Protein AF-0000000078283691 (afdb_homodimer)

Nearest PDB structures (foldseek):
  7l6l-assembly1_E  TM=9.593E-01  e=2.559E-16  Escherichia coli K-12
  5x1v-assembly1_C  TM=4.556E-01  e=1.681E-01  Homo sapiens
  5wsa-assembly1_A  TM=3.331E-01  e=5.913E-02  Mycobacterium tuberculosis H37Rv
  8edt-assembly1_A  TM=3.711E-01  e=2.432E-01  Escherichia coli
  4yng-assembly2_E  TM=3.321E-01  e=2.586E-01  Escherichia coli

Foldseek 3Di:
DLVVLLVVVLVVLLLLQKDFLVRSCVVSVHDSVSSVVSQVVQVVVQQWDDDVRIIGGSVPLQCLPQAAQVVQLVPPVVFLLVLLLVVLVVDAAAAEEEFELHSSNQNVLVNCLPHQYEYEYQAPSNVVVNVVRPSYHYDHFDADQDRRSNGGFDPCRLVVLQVDQHAEYEDEASAAEQVQGGADADPRSLSNLLSCLVRYDAYEYRYEPVRYSGHYDHRSDHNLSHQEYEYQDDDDPVVVVVCVVSNRHYHHD/DLVVLLVVVLVVLLLLQKDFLVRSCVVSVHDSVSSVVSQVVQVVVQQWDDDVRIIGGSVRLQCLPQAAQVVQLVPPVVFLLVLLLVVLVVDAAAAEEEFELHSSNQNVLVNCLVHQYEYEYQAPSNVVVNVVRPSYHYDHFDADQDRRSNGGFDPCRLVVLQVDQHAEYEDEASAAEQVQGGADADPRSLSNLLSCLVRYDAYEYRYEPVRYSGHYDHRSDHNLSHQEYEYQDDDDPVVVVVCVVSNRHYHHD

Organism: NCBI:txid1796616

Secondary structure (DSSP, 8-state):
-HHHHHHHHHHHHHHHSEEEHHHHHHHHT--HHHHHHHHHHHHHHTSEEEETTEEEESS-TT------HHHHHHTTH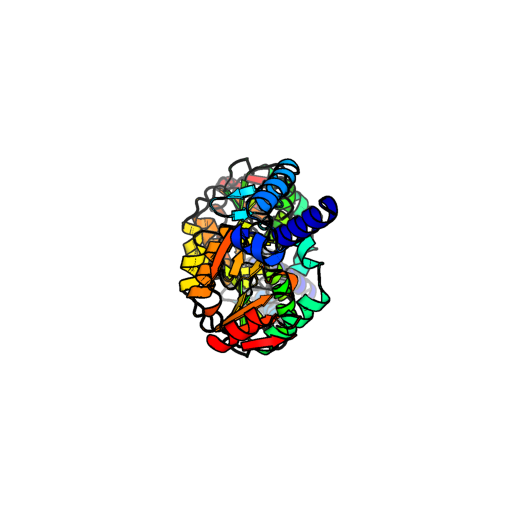HHHHHHHHHHHTT--TT-EEEE-SSTTTTTHHHHTTTS-EEEEE-BHHHHHHHTT-TTEEEEE--EEEETTTTEEE-THHHHHHTT--EEEEEE--SEEETTTEEEES-HHHHHHHHHHHHTEEEEEEE--GGGBT---SEEEE-GGG-SEEEESSPPPHHHHHHHHHHT-EEEE-/-HHHHHHHHHHHHHHHSEEEHHHHHHHHT--HHHHHHHHHHHHHHTSEEEETTEEEESS-TT------HHHHHTTTHHHHHHHHHHHHTT--TT-EEEE-SSHHHHTHHHHTTTS-EEEEE-BHHHHHHHTT-TTEEEEE--EEEETTTTEEE-THHHHHHTT--EEEEEE--SEEETTTEEEES-HHHHHHHHHHHHTEEEEEEE--GGGBT---SEEEE-GGG-SEEEESSPPPHHHHHHHHHHT-EEEE-

Structure (mmCIF, N/CA/C/O backbone):
data_AF-0000000078283691-model_v1
#
loop_
_entity.id
_entity.type
_entity.pdbx_description
1 polymer 'DNA-binding protein'
#
loop_
_atom_site.group_PDB
_atom_site.id
_atom_site.type_symbol
_atom_site.label_atom_id
_atom_site.label_alt_id
_atom_site.label_comp_id
_atom_site.label_asym_id
_atom_site.label_entity_id
_atom_site.label_seq_id
_atom_site.pdbx_PDB_ins_code
_atom_site.Cartn_x
_atom_site.Cartn_y
_atom_site.Cartn_z
_atom_site.occupancy
_atom_site.B_iso_or_equiv
_atom_site.auth_seq_id
_atom_site.auth_comp_id
_atom_site.auth_asym_id
_atom_site.auth_atom_id
_atom_site.pdbx_PDB_model_num
ATOM 1 N N . MET A 1 1 ? -18.5 -56.094 -2.418 1 62.31 1 MET A N 1
ATOM 2 C CA . MET A 1 1 ? -17.766 -55.844 -3.66 1 62.31 1 MET A CA 1
ATOM 3 C C . MET A 1 1 ? -18.203 -54.531 -4.297 1 62.31 1 MET A C 1
ATOM 5 O O . MET A 1 1 ? -17.359 -53.719 -4.68 1 62.31 1 MET A O 1
ATOM 9 N N . ARG A 1 2 ? -19.406 -54.375 -4.484 1 71 2 ARG A N 1
ATOM 10 C CA . ARG A 1 2 ? -19.953 -53.188 -5.117 1 71 2 ARG A CA 1
ATOM 11 C C . ARG A 1 2 ? -19.641 -51.938 -4.305 1 71 2 ARG A C 1
ATOM 13 O O . ARG A 1 2 ? -19.188 -50.938 -4.859 1 71 2 ARG A O 1
ATOM 20 N N . THR A 1 3 ? -19.734 -52 -2.998 1 71.25 3 THR A N 1
ATOM 21 C CA . THR A 1 3 ? -19.516 -50.844 -2.131 1 71.25 3 THR A CA 1
ATOM 22 C C . THR A 1 3 ? -18.062 -50.406 -2.154 1 71.25 3 THR A C 1
ATOM 24 O O . THR A 1 3 ? -17.766 -49.219 -2.205 1 71.25 3 THR A O 1
ATOM 27 N N . LYS A 1 4 ? -17.172 -51.344 -2.205 1 80.94 4 LYS A N 1
ATOM 28 C CA . LYS A 1 4 ? -15.75 -51 -2.262 1 80.94 4 LYS A CA 1
ATOM 29 C C . LYS A 1 4 ? -15.398 -50.344 -3.592 1 80.94 4 LYS A C 1
ATOM 31 O O . LYS A 1 4 ? -14.609 -49.375 -3.633 1 80.94 4 LYS A O 1
ATOM 36 N N . ARG A 1 5 ? -15.977 -50.875 -4.652 1 83.38 5 ARG A N 1
ATOM 37 C CA . ARG A 1 5 ? -15.727 -50.312 -5.973 1 83.38 5 ARG A CA 1
ATOM 38 C C . ARG A 1 5 ? -16.234 -48.875 -6.059 1 83.38 5 ARG A C 1
ATOM 40 O O . ARG A 1 5 ? -15.531 -48 -6.562 1 83.38 5 ARG A O 1
ATOM 47 N N . ILE A 1 6 ? -17.438 -48.562 -5.539 1 85.88 6 ILE A N 1
ATOM 48 C CA . ILE A 1 6 ? -18.016 -47.219 -5.582 1 85.88 6 ILE A CA 1
ATOM 49 C C . ILE A 1 6 ? -17.109 -46.25 -4.82 1 85.88 6 ILE A C 1
ATOM 51 O O . ILE A 1 6 ? -16.875 -45.125 -5.273 1 85.88 6 ILE A O 1
ATOM 55 N N . ASP A 1 7 ? -16.594 -46.719 -3.777 1 84.62 7 ASP A N 1
ATOM 56 C CA . ASP A 1 7 ? -15.672 -45.875 -3.014 1 84.62 7 ASP A CA 1
ATOM 57 C C . ASP A 1 7 ? -14.414 -45.562 -3.824 1 84.62 7 ASP A C 1
ATOM 59 O O . ASP A 1 7 ? -13.914 -44.438 -3.787 1 84.62 7 ASP A O 1
ATOM 63 N N . LEU A 1 8 ? -13.945 -46.562 -4.527 1 85.75 8 LEU A N 1
ATOM 64 C CA . LEU A 1 8 ? -12.766 -46.344 -5.359 1 85.75 8 LEU A CA 1
ATOM 65 C C . LEU A 1 8 ? -13.07 -45.438 -6.535 1 85.75 8 LEU A C 1
ATOM 67 O O . LEU A 1 8 ? -12.242 -44.594 -6.898 1 85.75 8 LEU A O 1
ATOM 71 N N . ILE A 1 9 ? -14.273 -45.594 -7.094 1 87.44 9 ILE A N 1
ATOM 72 C CA . ILE A 1 9 ? -14.711 -44.719 -8.18 1 87.44 9 ILE A CA 1
ATOM 73 C C . ILE A 1 9 ? -14.859 -43.312 -7.652 1 87.44 9 ILE A C 1
ATOM 75 O O . ILE A 1 9 ? -14.406 -42.344 -8.297 1 87.44 9 ILE A O 1
ATOM 79 N N . GLU A 1 10 ? -15.445 -43.188 -6.52 1 83.81 10 GLU A N 1
ATOM 80 C CA . GLU A 1 10 ? -15.578 -41.875 -5.883 1 83.81 10 GLU A CA 1
ATOM 81 C C . GLU A 1 10 ? -14.211 -41.219 -5.668 1 83.81 10 GLU A C 1
ATOM 83 O O . GLU A 1 10 ? -14.023 -40.062 -5.984 1 83.81 10 GLU A O 1
ATOM 88 N N . ALA A 1 11 ? -13.305 -41.969 -5.164 1 80.38 11 ALA A N 1
ATOM 89 C CA . ALA A 1 11 ? -11.953 -41.469 -4.93 1 80.38 11 ALA A CA 1
ATOM 90 C C . ALA A 1 11 ? -11.281 -41.062 -6.238 1 80.38 11 ALA A C 1
ATOM 92 O O . ALA A 1 11 ? -10.594 -40.062 -6.309 1 80.38 11 ALA A O 1
ATOM 93 N N . PHE A 1 12 ? -11.547 -41.844 -7.184 1 80.88 12 PHE A N 1
ATOM 94 C CA . PHE A 1 12 ? -10.961 -41.594 -8.492 1 80.88 12 PHE A CA 1
ATOM 95 C C . PHE A 1 12 ? -11.57 -40.344 -9.117 1 80.88 12 PHE A C 1
ATOM 97 O O . PHE A 1 12 ? -10.859 -39.5 -9.648 1 80.88 12 PHE A O 1
ATOM 104 N N . ILE A 1 13 ? -12.898 -40.219 -9.055 1 78.81 13 ILE A N 1
ATOM 105 C CA . ILE A 1 13 ? -13.594 -39.031 -9.555 1 78.81 13 ILE A CA 1
ATOM 106 C C . ILE A 1 13 ? -13.148 -37.812 -8.773 1 78.81 13 ILE A C 1
ATOM 108 O O . ILE A 1 13 ? -12.953 -36.719 -9.352 1 78.81 13 ILE A O 1
ATOM 112 N N . GLU A 1 14 ? -12.969 -38 -7.469 1 75.06 14 GLU A N 1
ATOM 113 C CA . GLU A 1 14 ? -12.484 -36.906 -6.637 1 75.06 14 GLU A CA 1
ATOM 114 C C . GLU A 1 14 ? -11.055 -36.531 -7.008 1 75.06 14 GLU A C 1
ATOM 116 O O . GLU A 1 14 ? -10.719 -35.344 -7.035 1 75.06 14 GLU A O 1
ATOM 121 N N . GLN A 1 15 ? -10.312 -37.469 -7.363 1 71.62 15 GLN A N 1
ATOM 122 C CA . GLN A 1 15 ? -8.922 -37.281 -7.742 1 71.62 15 GLN A CA 1
ATOM 123 C C . GLN A 1 15 ? -8.82 -36.625 -9.125 1 71.62 15 GLN A C 1
ATOM 125 O O . GLN A 1 15 ? -8.039 -35.688 -9.32 1 71.62 15 GLN A O 1
ATOM 130 N N . GLU A 1 16 ? -9.68 -37.094 -10.062 1 72.06 16 GLU A N 1
ATOM 131 C CA . GLU A 1 16 ? -9.578 -36.688 -11.453 1 72.06 16 GLU A CA 1
ATOM 132 C C . GLU A 1 16 ? -10.469 -35.469 -11.742 1 72.06 16 GLU A C 1
ATOM 134 O O . GLU A 1 16 ? -10.359 -34.844 -12.797 1 72.06 16 GLU A O 1
ATOM 139 N N . LYS A 1 17 ? -11.266 -35.125 -10.836 1 71.69 17 LYS A N 1
ATOM 140 C CA . LYS A 1 17 ? -12.242 -34.031 -10.852 1 71.69 17 LYS A CA 1
ATOM 141 C C . LYS A 1 17 ? -13.242 -34.219 -11.992 1 71.69 17 LYS A C 1
ATOM 143 O O . LYS A 1 17 ? -14.438 -33.969 -11.82 1 71.69 17 LYS A O 1
ATOM 148 N N . SER A 1 18 ? -12.805 -34.562 -13.141 1 74.88 18 SER A N 1
ATOM 149 C CA . SER A 1 18 ? -13.648 -34.875 -14.281 1 74.88 18 SER A CA 1
ATOM 150 C C . SER A 1 18 ? -13.148 -36.125 -15.008 1 74.88 18 SER A C 1
ATOM 152 O O . SER A 1 18 ? -11.961 -36.219 -15.32 1 74.88 18 SER A O 1
ATOM 154 N N . VAL A 1 19 ? -14.094 -37.094 -15.164 1 82.38 19 VAL A N 1
ATOM 155 C CA . VAL A 1 19 ? -13.703 -38.375 -15.797 1 82.38 19 VAL A CA 1
ATOM 156 C C . VAL A 1 19 ? -14.805 -38.812 -16.75 1 82.38 19 VAL A C 1
ATOM 158 O O . VAL A 1 19 ? -15.992 -38.719 -16.453 1 82.38 19 VAL A O 1
ATOM 161 N N . SER A 1 20 ? -14.414 -39.188 -17.906 1 82.25 20 SER A N 1
ATOM 162 C CA . SER A 1 20 ? -15.391 -39.719 -18.859 1 82.25 20 SER A CA 1
ATOM 163 C C . SER A 1 20 ? -15.898 -41.094 -18.406 1 82.25 20 SER A C 1
ATOM 165 O O . SER A 1 20 ? -15.211 -41.812 -17.656 1 82.25 20 SER A O 1
ATOM 167 N N . LEU A 1 21 ? -17.062 -41.438 -18.906 1 88.5 21 LEU A N 1
ATOM 168 C CA . LEU A 1 21 ? -17.625 -42.75 -18.594 1 88.5 21 LEU A CA 1
ATOM 169 C C . LEU A 1 21 ? -16.734 -43.875 -19.141 1 88.5 21 LEU A C 1
ATOM 171 O O . LEU A 1 21 ? -16.531 -44.906 -18.484 1 88.5 21 LEU A O 1
ATOM 175 N N . ASP A 1 22 ? -16.156 -43.5 -20.297 1 85.38 22 ASP A N 1
ATOM 176 C CA . ASP A 1 22 ? -15.312 -44.5 -20.938 1 85.38 22 ASP A CA 1
ATOM 177 C C . ASP A 1 22 ? -14.055 -44.781 -20.109 1 85.38 22 ASP A C 1
ATOM 179 O O . ASP A 1 22 ? -13.648 -45.938 -19.953 1 85.38 22 ASP A O 1
ATOM 183 N N . THR A 1 23 ? -13.508 -43.812 -19.547 1 86.94 23 T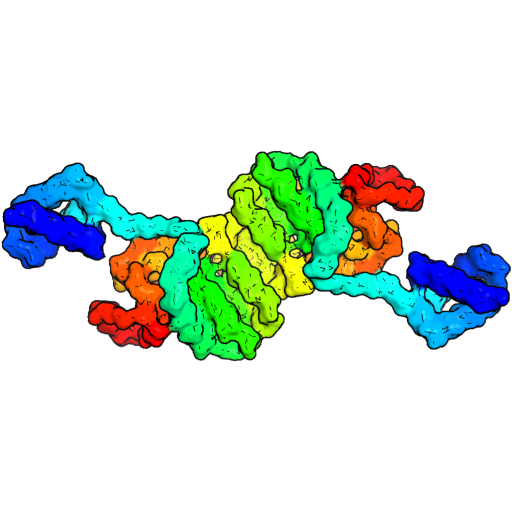HR A N 1
ATOM 184 C CA . THR A 1 23 ? -12.32 -43.938 -18.703 1 86.94 23 THR A CA 1
ATOM 185 C C . THR A 1 23 ? -12.633 -44.75 -17.453 1 86.94 23 THR A C 1
ATOM 187 O O . THR A 1 23 ? -11.828 -45.594 -17.047 1 86.94 23 THR A O 1
ATOM 190 N N . LEU A 1 24 ? -13.68 -44.5 -16.891 1 90.81 24 LEU A N 1
ATOM 191 C CA . LEU A 1 24 ? -14.078 -45.219 -15.695 1 90.81 24 LEU A CA 1
ATOM 192 C C . LEU A 1 24 ? -14.281 -46.719 -16.016 1 90.81 24 LEU A C 1
ATOM 194 O O . LEU A 1 24 ? -13.875 -47.562 -15.242 1 90.81 24 LEU A O 1
ATOM 198 N N . CYS A 1 25 ? -14.836 -47 -17.156 1 91.12 25 CYS A N 1
ATOM 199 C CA . CYS A 1 25 ? -15.055 -48.375 -17.594 1 91.12 25 CYS A CA 1
ATOM 200 C C . CYS A 1 25 ? -13.727 -49.094 -17.75 1 91.12 25 CYS A C 1
ATOM 202 O O . CYS A 1 25 ? -13.594 -50.25 -17.312 1 91.12 25 CYS A O 1
ATOM 204 N N . GLU A 1 26 ? -12.828 -48.375 -18.375 1 87 26 GLU A N 1
ATOM 205 C CA . GLU A 1 26 ? -11.523 -48.969 -18.625 1 87 26 GLU A CA 1
ATOM 206 C C . GLU A 1 26 ? -10.75 -49.188 -17.328 1 87 26 GLU A C 1
ATOM 208 O O . GLU A 1 26 ? -10.164 -50.25 -17.125 1 87 26 GLU A O 1
ATOM 213 N N . LYS A 1 27 ? -10.805 -48.281 -16.469 1 87.19 27 LYS A N 1
ATOM 214 C CA . LYS A 1 27 ? -10.016 -48.281 -15.242 1 87.19 27 LYS A CA 1
ATOM 215 C C . LYS A 1 27 ? -10.523 -49.344 -14.273 1 87.19 27 LYS A C 1
ATOM 217 O O . LYS A 1 27 ? -9.734 -50 -13.594 1 87.19 27 LYS A O 1
ATOM 222 N N . PHE A 1 28 ? -11.758 -49.469 -14.219 1 89.5 28 PHE A N 1
ATOM 223 C CA . PHE A 1 28 ? -12.344 -50.344 -13.211 1 89.5 28 PHE A CA 1
ATOM 224 C C . PHE A 1 28 ? -12.875 -51.625 -13.836 1 89.5 28 PHE A C 1
ATOM 226 O O . PHE A 1 28 ? -13.445 -52.469 -13.148 1 89.5 28 PHE A O 1
ATOM 233 N N . ASN A 1 29 ? -12.648 -51.688 -15.094 1 89.38 29 ASN A N 1
ATOM 234 C CA . ASN A 1 29 ? -12.992 -52.875 -15.859 1 89.38 29 ASN A CA 1
ATOM 235 C C . ASN A 1 29 ? -14.438 -53.312 -15.617 1 89.38 29 ASN A C 1
ATOM 237 O O . ASN A 1 29 ? -14.703 -54.469 -15.266 1 89.38 29 ASN A O 1
ATOM 241 N N . VAL A 1 30 ? -15.352 -52.375 -15.75 1 89.12 30 VAL A N 1
ATOM 242 C CA . VAL A 1 30 ? -16.781 -52.625 -15.609 1 89.12 30 VAL A CA 1
ATOM 243 C C . VAL A 1 30 ? -17.531 -52.031 -16.781 1 89.12 30 VAL A C 1
ATOM 245 O O . VAL A 1 30 ? -17 -51.188 -17.5 1 89.12 30 VAL A O 1
ATOM 248 N N . SER A 1 31 ? -18.719 -52.531 -17.078 1 87.19 31 SER A N 1
ATOM 249 C CA . SER A 1 31 ? -19.547 -52.062 -18.188 1 87.19 31 SER A CA 1
ATOM 250 C C . SER A 1 31 ? -20.047 -50.656 -17.953 1 87.19 31 SER A C 1
ATOM 252 O O . SER A 1 31 ? -20.062 -50.188 -16.812 1 87.19 31 SER A O 1
ATOM 254 N N . LYS A 1 32 ? -20.469 -49.906 -19.062 1 89.19 32 LYS A N 1
ATOM 255 C CA . LYS A 1 32 ? -21.016 -48.562 -18.969 1 89.19 32 LYS A CA 1
ATOM 256 C C . LYS A 1 32 ? -22.266 -48.531 -18.094 1 89.19 32 LYS A C 1
ATOM 258 O O . LYS A 1 32 ? -22.5 -47.562 -17.359 1 89.19 32 LYS A O 1
ATOM 263 N N . ASN A 1 33 ? -23.016 -49.656 -18.141 1 87.38 33 ASN A N 1
ATOM 264 C CA . ASN A 1 33 ? -24.234 -49.719 -17.328 1 87.38 33 ASN A CA 1
ATOM 265 C C . ASN A 1 33 ? -23.922 -49.812 -15.836 1 87.38 33 ASN A C 1
ATOM 267 O O . ASN A 1 33 ? -24.578 -49.156 -15.023 1 87.38 33 ASN A O 1
ATOM 271 N N . THR A 1 34 ? -22.906 -50.531 -15.477 1 85.19 34 THR A N 1
ATOM 272 C CA . THR A 1 34 ? -22.484 -50.656 -14.086 1 85.19 34 THR A CA 1
ATOM 273 C C . THR A 1 34 ? -21.953 -49.312 -13.57 1 85.19 34 THR A C 1
ATOM 275 O O . THR A 1 34 ? -22.312 -48.875 -12.469 1 85.19 34 THR A O 1
ATOM 278 N N . ILE A 1 35 ? -21.125 -48.594 -14.492 1 89.44 35 ILE A N 1
ATOM 279 C CA . ILE A 1 35 ? -20.578 -47.312 -14.094 1 89.44 35 ILE A CA 1
ATOM 280 C C . ILE A 1 35 ? -21.703 -46.312 -13.906 1 89.44 35 ILE A C 1
ATOM 282 O O . ILE A 1 35 ? -21.703 -45.531 -12.945 1 89.44 35 ILE A O 1
ATOM 286 N N . ARG A 1 36 ? -22.672 -46.312 -14.711 1 89.25 36 ARG A N 1
ATOM 287 C CA . ARG A 1 36 ? -23.797 -45.406 -14.609 1 89.25 36 ARG A CA 1
ATOM 288 C C . ARG A 1 36 ? -24.562 -45.594 -13.297 1 89.25 36 ARG A C 1
ATOM 290 O O . ARG A 1 36 ? -24.938 -44.625 -12.648 1 89.25 36 ARG A O 1
ATOM 297 N N . ARG A 1 37 ? -24.75 -46.781 -12.922 1 88.5 37 ARG A N 1
ATOM 298 C CA . ARG A 1 37 ? -25.438 -47.094 -11.664 1 88.5 37 ARG A CA 1
ATOM 299 C C . ARG A 1 37 ? -24.609 -46.625 -10.469 1 88.5 37 ARG A C 1
ATOM 301 O O . ARG A 1 37 ? -25.141 -46.062 -9.516 1 88.5 37 ARG A O 1
ATOM 308 N N . ASP A 1 38 ? -23.328 -46.906 -10.547 1 88.94 38 ASP A N 1
ATOM 309 C CA . ASP A 1 38 ? -22.453 -46.5 -9.461 1 88.94 38 ASP A CA 1
ATOM 310 C C . ASP A 1 38 ? -22.422 -44.969 -9.344 1 88.94 38 ASP A C 1
ATOM 312 O O . ASP A 1 38 ? -22.453 -44.406 -8.234 1 88.94 38 ASP A O 1
ATOM 316 N N . ILE A 1 39 ? -22.406 -44.25 -10.555 1 88.62 39 ILE A N 1
ATOM 317 C CA . ILE A 1 39 ? -22.391 -42.812 -10.578 1 88.62 39 ILE A CA 1
ATOM 318 C C . ILE A 1 39 ? -23.703 -42.25 -10.023 1 88.62 39 ILE A C 1
ATOM 320 O O . ILE A 1 39 ? -23.719 -41.281 -9.297 1 88.62 39 ILE A O 1
ATOM 324 N N . ASP A 1 40 ? -24.75 -42.938 -10.297 1 87.81 40 ASP A N 1
ATOM 325 C CA . ASP A 1 40 ? -26.047 -42.531 -9.742 1 87.81 40 ASP A CA 1
ATOM 326 C C . ASP A 1 40 ? -26.016 -42.562 -8.211 1 87.81 40 ASP A C 1
ATOM 328 O O . ASP A 1 40 ? -26.578 -41.688 -7.562 1 87.81 40 ASP A O 1
ATOM 332 N N . ASP A 1 41 ? -25.344 -43.438 -7.672 1 86.88 41 ASP A N 1
ATOM 333 C CA . ASP A 1 41 ? -25.203 -43.531 -6.223 1 86.88 41 ASP A CA 1
ATOM 334 C C . ASP A 1 41 ? -24.375 -42.375 -5.691 1 86.88 41 ASP A C 1
ATOM 336 O O . ASP A 1 41 ? -24.688 -41.781 -4.645 1 86.88 41 ASP A O 1
ATOM 340 N N . LEU A 1 42 ? -23.328 -42.031 -6.418 1 86.75 42 LEU A N 1
ATOM 341 C CA . LEU A 1 42 ? -22.469 -40.938 -6.008 1 86.75 42 LEU A CA 1
ATOM 342 C C . LEU A 1 42 ? -23.188 -39.594 -6.176 1 86.75 42 LEU A C 1
ATOM 344 O O . LEU A 1 42 ? -23 -38.688 -5.371 1 86.75 42 LEU A O 1
ATOM 348 N N . VAL A 1 43 ? -24 -39.5 -7.207 1 84.88 43 VAL A N 1
ATOM 349 C CA . VAL A 1 43 ? -24.812 -38.281 -7.414 1 84.88 43 VAL A CA 1
ATOM 350 C C . VAL A 1 43 ? -25.828 -38.156 -6.293 1 84.88 43 VAL A C 1
ATOM 352 O O . VAL A 1 43 ? -26.031 -37.062 -5.746 1 84.88 43 VAL A O 1
ATOM 355 N N . LYS A 1 44 ? -26.344 -39.188 -5.906 1 83.38 44 LYS A N 1
ATOM 356 C CA . LYS A 1 44 ? -27.266 -39.188 -4.781 1 83.38 44 LYS A CA 1
ATOM 357 C C . LYS A 1 44 ? -26.562 -38.812 -3.48 1 83.38 44 LYS A C 1
ATOM 359 O O . LYS A 1 44 ? -27.125 -38.125 -2.639 1 83.38 44 LYS A O 1
ATOM 364 N N . LYS A 1 45 ? -25.266 -39.219 -3.414 1 79.62 45 LYS A N 1
ATOM 365 C CA . LYS A 1 45 ? -24.422 -38.906 -2.256 1 79.62 45 LYS A CA 1
ATOM 366 C C . LYS A 1 45 ? -23.938 -37.469 -2.309 1 79.62 45 LYS A C 1
ATOM 368 O O . LYS A 1 45 ? -23.469 -36.938 -1.305 1 79.62 45 LYS A O 1
ATOM 373 N N . GLY A 1 46 ? -24.047 -36.844 -3.414 1 78.69 46 GLY A N 1
ATOM 374 C CA . GLY A 1 46 ? -23.656 -35.438 -3.619 1 78.69 46 GLY A CA 1
ATOM 375 C C . GLY A 1 46 ? -22.188 -35.281 -3.912 1 78.69 46 GLY A C 1
ATOM 376 O O . GLY A 1 46 ? -21.672 -34.156 -3.91 1 78.69 46 GLY A O 1
ATOM 377 N N . THR A 1 47 ? -21.453 -36.281 -4.133 1 75 47 THR A N 1
ATOM 378 C CA . THR A 1 47 ? -20 -36.188 -4.289 1 75 47 THR A CA 1
ATOM 379 C C . THR A 1 47 ? -19.609 -36.188 -5.766 1 75 47 THR A C 1
ATOM 381 O O . THR A 1 47 ? -18.453 -35.969 -6.105 1 75 47 THR A O 1
ATOM 384 N N . ALA A 1 48 ? -20.609 -36.438 -6.648 1 77.31 48 ALA A N 1
ATOM 385 C CA . ALA A 1 48 ? -20.344 -36.406 -8.086 1 77.31 48 ALA A CA 1
ATOM 386 C C . ALA A 1 48 ? -21.547 -35.875 -8.852 1 77.31 48 ALA A C 1
ATOM 388 O O . ALA A 1 48 ? -22.672 -35.906 -8.359 1 77.31 48 ALA A O 1
ATOM 389 N N . GLU A 1 49 ? -21.312 -35.156 -9.906 1 81.25 49 GLU A N 1
ATOM 390 C CA . GLU A 1 49 ? -22.328 -34.656 -10.828 1 81.25 49 GLU A CA 1
ATOM 391 C C . GLU A 1 49 ? -22.109 -35.219 -12.242 1 81.25 49 GLU A C 1
ATOM 393 O O . GLU A 1 49 ? -20.984 -35.281 -12.719 1 81.25 49 GLU A O 1
ATOM 398 N N . LYS A 1 50 ? -23.328 -35.625 -12.828 1 82.25 50 LYS A N 1
ATOM 399 C CA . LYS A 1 50 ? -23.266 -36.125 -14.195 1 82.25 50 LYS A CA 1
ATOM 400 C C . LYS A 1 50 ? -23.172 -34.969 -15.195 1 82.25 50 LYS A C 1
ATOM 402 O O . LYS A 1 50 ? -23.812 -33.938 -15.031 1 82.25 50 LYS A O 1
ATOM 407 N N . VAL A 1 51 ? -22.156 -35.062 -16.094 1 76.81 51 VAL A N 1
ATOM 408 C CA . VAL A 1 51 ? -22.062 -34.156 -17.234 1 76.81 51 VAL A CA 1
ATOM 409 C C . VAL A 1 51 ? -22.125 -34.969 -18.531 1 76.81 51 VAL A C 1
ATOM 411 O O . VAL A 1 51 ? -22.109 -36.188 -18.516 1 76.81 51 VAL A O 1
ATOM 414 N N . TYR A 1 52 ? -22.297 -34.219 -19.641 1 73.44 52 TYR A N 1
ATOM 415 C CA . TYR A 1 52 ? -22.375 -34.938 -20.906 1 73.44 52 TYR A CA 1
ATOM 416 C C . TYR A 1 52 ? -21.172 -35.844 -21.109 1 73.44 52 TYR A C 1
ATOM 418 O O . TYR A 1 52 ? -20.031 -35.344 -21.109 1 73.44 52 TYR A O 1
ATOM 426 N N . GLY A 1 53 ? -21.297 -37.156 -21.234 1 69.31 53 GLY A N 1
ATOM 427 C CA . GLY A 1 53 ? -20.266 -38.125 -21.531 1 69.31 53 GLY A CA 1
ATOM 428 C C . GLY A 1 53 ? -19.406 -38.469 -20.328 1 69.31 53 GLY A C 1
ATOM 429 O O . GLY A 1 53 ? -18.453 -39.25 -20.453 1 69.31 53 GLY A O 1
ATOM 430 N N . GLY A 1 54 ? -19.656 -37.719 -19.172 1 80.31 54 GLY A N 1
ATOM 431 C CA . GLY A 1 54 ? -18.781 -38 -18.047 1 80.31 54 GLY A CA 1
ATOM 432 C C . GLY A 1 54 ? -19.375 -37.594 -16.703 1 80.31 54 GLY A C 1
ATOM 433 O O . GLY A 1 54 ? -20.594 -37.438 -16.594 1 80.31 54 GLY A O 1
ATOM 434 N N . VAL A 1 55 ? -18.609 -37.688 -15.625 1 83.19 55 VAL A N 1
ATOM 435 C CA . VAL A 1 55 ? -18.984 -37.375 -14.25 1 83.19 55 VAL A CA 1
ATOM 436 C C . VAL A 1 55 ? -17.922 -36.469 -13.633 1 83.19 55 VAL A C 1
ATOM 438 O O . VAL A 1 55 ? -16.734 -36.562 -13.938 1 83.19 55 VAL A O 1
ATOM 441 N N . VAL A 1 56 ? -18.438 -35.5 -12.898 1 76.69 56 VAL A N 1
ATOM 442 C CA . VAL A 1 56 ? -17.562 -34.594 -12.188 1 76.69 56 VAL A CA 1
ATOM 443 C C . VAL A 1 56 ? -17.781 -34.719 -10.68 1 76.69 56 VAL A C 1
ATOM 445 O O . VAL A 1 56 ? -18.875 -35.094 -10.234 1 76.69 56 VAL A O 1
ATOM 448 N N . SER A 1 57 ? -16.641 -34.781 -9.93 1 69 57 SER A N 1
ATOM 449 C CA . SER A 1 57 ? -16.812 -34.75 -8.484 1 69 57 SER A CA 1
ATOM 450 C C . SER A 1 57 ? -17.594 -33.531 -8.039 1 69 57 SER A C 1
ATOM 452 O O . SER A 1 57 ? -17.422 -32.438 -8.594 1 69 57 SER A O 1
ATOM 454 N N . THR A 1 58 ? -18.703 -33.844 -7.387 1 59.41 58 THR A N 1
ATOM 455 C CA . THR A 1 58 ? -19.422 -32.688 -6.832 1 59.41 58 THR A CA 1
ATOM 456 C C . THR A 1 58 ? -18.594 -32.031 -5.742 1 59.41 58 THR A C 1
ATOM 458 O O . THR A 1 58 ? -18.938 -30.938 -5.285 1 59.41 58 THR A O 1
ATOM 461 N N . GLN A 1 59 ? -17.859 -32.875 -5.09 1 49.12 59 GLN A N 1
ATOM 462 C CA . GLN A 1 59 ? -16.922 -32.188 -4.207 1 49.12 59 GLN A CA 1
ATOM 463 C C . GLN A 1 59 ? -16.047 -31.219 -4.984 1 49.12 59 GLN A C 1
ATOM 465 O O . GLN A 1 59 ? -15.461 -31.578 -6.008 1 49.12 59 GLN A O 1
ATOM 470 N N . GLN A 1 60 ? -16.688 -30.172 -5.203 1 44.59 60 GLN A N 1
ATOM 471 C CA . GLN A 1 60 ? -16.156 -29.141 -6.09 1 44.59 60 GLN A CA 1
ATOM 472 C C . GLN A 1 60 ? -14.633 -29.141 -6.094 1 44.59 60 GLN A C 1
ATOM 474 O O . GLN A 1 60 ? -14 -29.016 -5.043 1 44.59 60 GLN A O 1
ATOM 479 N N . PRO A 1 61 ? -14.078 -30.094 -6.867 1 44.41 61 PRO A N 1
ATOM 480 C CA . PRO A 1 61 ? -12.648 -29.891 -7.082 1 44.41 61 PRO A CA 1
ATOM 481 C C . PRO A 1 61 ? -12.219 -28.438 -6.879 1 44.41 61 PRO A C 1
ATOM 483 O O . PRO A 1 61 ? -11.078 -28.172 -6.508 1 44.41 61 PRO A O 1
ATOM 486 N N . SER A 1 62 ? -12.953 -27.734 -7.602 1 45.59 62 SER A N 1
ATOM 487 C CA . SER A 1 62 ? -12.805 -26.297 -7.859 1 45.59 62 SER A CA 1
ATOM 488 C C . SER A 1 62 ? -12.945 -25.484 -6.574 1 45.59 62 SER A C 1
ATOM 490 O O . SER A 1 62 ? -13.023 -24.266 -6.617 1 45.59 62 SER A O 1
ATOM 492 N N . ASP A 1 63 ? -13.336 -26.203 -5.699 1 47.75 63 ASP A N 1
ATOM 493 C CA . ASP A 1 63 ? -13.539 -25.391 -4.492 1 47.75 63 ASP A CA 1
ATOM 494 C C . ASP A 1 63 ? -12.234 -24.734 -4.043 1 47.75 63 ASP A C 1
ATOM 496 O O . ASP A 1 63 ? -11.727 -25.031 -2.961 1 47.75 63 ASP A O 1
ATOM 500 N N . THR A 1 64 ? -11.445 -24.781 -4.98 1 56.5 64 THR A N 1
ATOM 501 C CA . THR A 1 64 ? -10.25 -24.125 -4.48 1 56.5 64 THR A CA 1
ATOM 502 C C . THR A 1 64 ? -10.547 -22.688 -4.062 1 56.5 64 THR A C 1
ATOM 504 O O . THR A 1 64 ? -10.242 -21.75 -4.797 1 56.5 64 THR A O 1
ATOM 507 N N . ARG A 1 65 ? -11.648 -22.719 -3.186 1 61.97 65 ARG A N 1
ATOM 508 C CA . ARG A 1 65 ? -11.883 -21.453 -2.521 1 61.97 65 ARG A CA 1
ATOM 509 C C . ARG A 1 65 ? -10.586 -20.891 -1.944 1 61.97 65 ARG A C 1
ATOM 511 O O . ARG A 1 65 ? -9.781 -21.625 -1.379 1 61.97 65 ARG A O 1
ATOM 518 N N . LEU A 1 66 ? -10.406 -19.766 -2.443 1 69.19 66 LEU A N 1
ATOM 519 C CA . LEU A 1 66 ? -9.266 -19.094 -1.825 1 69.19 66 LEU A CA 1
ATOM 520 C C . LEU A 1 66 ? -9.445 -19 -0.314 1 69.19 66 LEU A C 1
ATOM 522 O O . LEU A 1 66 ? -10.422 -18.406 0.164 1 69.19 66 LEU A O 1
ATOM 526 N N . LEU A 1 67 ? -8.602 -19.75 0.363 1 72.62 67 LEU A N 1
ATOM 527 C CA . LEU A 1 67 ? -8.547 -19.547 1.806 1 72.62 67 LEU A CA 1
ATOM 528 C C . LEU A 1 67 ? -8.008 -18.156 2.137 1 72.62 67 LEU A C 1
ATOM 530 O O . LEU A 1 67 ? -7.23 -17.578 1.366 1 72.62 67 LEU A O 1
ATOM 534 N N . PRO A 1 68 ? -8.5 -17.656 3.318 1 78.75 68 PRO A N 1
ATOM 535 C CA . PRO A 1 68 ? -7.93 -16.375 3.748 1 78.75 68 PRO A CA 1
ATOM 536 C C . PRO A 1 68 ? -6.41 -16.422 3.865 1 78.75 68 PRO A C 1
ATOM 538 O O . PRO A 1 68 ? -5.836 -17.469 4.148 1 78.75 68 PRO A O 1
ATOM 541 N N . TYR A 1 69 ? -5.812 -15.344 3.613 1 83.06 69 TYR A N 1
ATOM 542 C CA . TYR A 1 69 ? -4.359 -15.203 3.572 1 83.06 69 TYR A CA 1
ATOM 543 C C . TYR A 1 69 ? -3.717 -15.82 4.809 1 83.06 69 TYR A C 1
ATOM 545 O O . TYR A 1 69 ? -2.746 -16.578 4.703 1 83.06 69 TYR A O 1
ATOM 553 N N . GLU A 1 70 ? -4.227 -15.555 5.988 1 78.44 70 GLU A N 1
ATOM 554 C CA . GLU A 1 70 ? -3.631 -16 7.242 1 78.44 70 GLU A CA 1
ATOM 555 C C . GLU A 1 70 ? -3.615 -17.516 7.34 1 78.44 70 GLU A C 1
ATOM 557 O O . GLU A 1 70 ? -2.678 -18.109 7.883 1 78.44 70 GLU A O 1
ATOM 562 N N . GLN A 1 71 ? -4.57 -18.156 6.801 1 79.19 71 GLN A N 1
ATOM 563 C CA . GLN A 1 71 ? -4.648 -19.625 6.805 1 79.19 71 GLN A CA 1
ATOM 564 C C . GLN A 1 71 ? -3.658 -20.219 5.816 1 79.19 71 GLN A C 1
ATOM 566 O O . GLN A 1 71 ? -3.029 -21.25 6.109 1 79.19 71 GLN A O 1
ATOM 571 N N . ARG A 1 72 ? -3.5 -19.594 4.711 1 81.69 72 ARG A N 1
ATOM 572 C CA . ARG A 1 72 ? -2.582 -20.078 3.689 1 81.69 72 ARG A CA 1
ATOM 573 C C . ARG A 1 72 ? -1.131 -19.875 4.109 1 81.69 72 ARG A C 1
ATOM 575 O O . ARG A 1 72 ? -0.278 -20.734 3.854 1 81.69 72 ARG A O 1
ATOM 582 N N . HIS A 1 73 ? -0.842 -18.781 4.75 1 82.19 73 HIS A N 1
ATOM 583 C CA . HIS A 1 73 ? 0.512 -18.375 5.094 1 82.19 73 HIS A CA 1
ATOM 584 C C . HIS A 1 73 ? 1.175 -19.375 6.031 1 82.19 73 HIS A C 1
ATOM 586 O O . HIS A 1 73 ? 2.387 -19.594 5.961 1 82.19 73 HIS A O 1
ATOM 592 N N . THR A 1 74 ? 0.436 -20.078 6.789 1 80.06 74 THR A N 1
ATOM 593 C CA . THR A 1 74 ? 1.004 -20.938 7.824 1 80.06 74 THR A CA 1
ATOM 594 C C . THR A 1 74 ? 1.094 -22.375 7.344 1 80.06 74 THR A C 1
ATOM 596 O O . THR A 1 74 ? 1.748 -23.203 7.98 1 80.06 74 THR A O 1
ATOM 599 N N . VAL A 1 75 ? 0.474 -22.703 6.285 1 82.38 75 VAL A N 1
ATOM 600 C CA . VAL A 1 75 ? 0.493 -24.062 5.738 1 82.38 75 VAL A CA 1
ATOM 601 C C . VAL A 1 75 ? 1.746 -24.25 4.887 1 82.38 75 VAL A C 1
ATOM 603 O O . VAL A 1 75 ? 2.086 -23.391 4.066 1 82.38 75 VAL A O 1
ATOM 606 N N . LEU A 1 76 ? 2.521 -25.375 5.117 1 89.56 76 LEU A N 1
ATOM 607 C CA . LEU A 1 76 ? 3.709 -25.766 4.363 1 89.56 76 LEU A CA 1
ATOM 608 C C . LEU A 1 76 ? 4.758 -24.656 4.395 1 89.56 76 LEU A C 1
ATOM 610 O O . LEU A 1 76 ? 5.32 -24.297 3.359 1 89.56 76 LEU A O 1
ATOM 614 N N . SER A 1 77 ? 4.98 -24.109 5.512 1 91.38 77 SER A N 1
ATOM 615 C CA . SER A 1 77 ? 5.863 -22.953 5.688 1 91.38 77 SER A CA 1
ATOM 616 C C . SER A 1 77 ? 7.289 -23.281 5.262 1 91.38 77 SER A C 1
ATOM 618 O O . SER A 1 77 ? 7.957 -22.469 4.621 1 91.38 77 SER A O 1
ATOM 620 N N . ALA A 1 78 ? 7.754 -24.5 5.602 1 93.5 78 ALA A N 1
ATOM 621 C CA . ALA A 1 78 ? 9.109 -24.906 5.234 1 93.5 78 ALA A CA 1
ATOM 622 C C . ALA A 1 78 ? 9.266 -25.016 3.721 1 93.5 78 ALA A C 1
ATOM 624 O O . ALA A 1 78 ? 10.266 -24.562 3.158 1 93.5 78 ALA A O 1
ATOM 625 N N . GLU A 1 79 ? 8.32 -25.625 3.115 1 94.19 79 GLU A N 1
ATOM 626 C CA . GLU A 1 79 ? 8.32 -25.766 1.662 1 94.19 79 GLU A CA 1
ATOM 627 C C . GLU A 1 79 ? 8.289 -24.391 0.985 1 94.19 79 GLU A C 1
ATOM 629 O O . GLU A 1 79 ? 9.047 -24.141 0.048 1 94.19 79 GLU A O 1
ATOM 634 N N . LYS A 1 80 ? 7.379 -23.5 1.474 1 94.94 80 LYS A N 1
ATOM 635 C CA . LYS A 1 80 ? 7.281 -22.141 0.913 1 94.94 80 LYS A CA 1
ATOM 636 C C . LYS A 1 80 ? 8.586 -21.375 1.096 1 94.94 80 LYS A C 1
ATOM 638 O O . LYS A 1 80 ? 9.023 -20.656 0.195 1 94.94 80 LYS A O 1
ATOM 643 N N . ASP A 1 81 ? 9.219 -21.531 2.174 1 96.12 81 ASP A N 1
ATOM 644 C CA . ASP A 1 81 ? 10.508 -20.891 2.43 1 96.12 81 ASP A CA 1
ATOM 645 C C . ASP A 1 81 ? 11.57 -21.375 1.453 1 96.12 81 ASP A C 1
ATOM 647 O O . ASP A 1 81 ? 12.336 -20.562 0.91 1 96.12 81 ASP A O 1
ATOM 651 N N . ALA A 1 82 ? 11.633 -22.672 1.286 1 97.38 82 ALA A N 1
ATOM 652 C CA . ALA A 1 82 ? 12.609 -23.25 0.361 1 97.38 82 ALA A CA 1
ATOM 653 C C . ALA A 1 82 ? 12.375 -22.75 -1.062 1 97.38 82 ALA A C 1
ATOM 655 O O . ALA A 1 82 ? 13.32 -22.375 -1.76 1 97.38 82 ALA A O 1
ATOM 656 N N . ILE A 1 83 ? 11.156 -22.719 -1.424 1 98.06 83 ILE A N 1
ATOM 657 C CA . ILE A 1 83 ? 10.797 -22.25 -2.756 1 98.06 83 ILE A CA 1
ATOM 658 C C . ILE A 1 83 ? 11.203 -20.781 -2.914 1 98.06 83 ILE A C 1
ATOM 660 O O . ILE A 1 83 ? 11.797 -20.406 -3.924 1 98.06 83 ILE A O 1
ATOM 664 N N . SER A 1 84 ? 10.898 -19.953 -1.93 1 97.38 84 SER A N 1
ATOM 665 C CA . SER A 1 84 ? 11.227 -18.531 -1.951 1 97.38 84 SER A CA 1
ATOM 666 C C . SER A 1 84 ? 12.734 -18.312 -2.049 1 97.38 84 SER A C 1
ATOM 668 O O . SER A 1 84 ? 13.195 -17.453 -2.795 1 97.38 84 SER A O 1
ATOM 670 N N . LYS A 1 85 ? 13.461 -19.078 -1.282 1 97.56 85 LYS A N 1
ATOM 671 C CA . LYS A 1 85 ? 14.922 -18.969 -1.297 1 97.56 85 LYS A CA 1
ATOM 672 C C . LYS A 1 85 ? 15.484 -19.297 -2.678 1 97.56 85 LYS A C 1
ATOM 674 O O . LYS A 1 85 ? 16.344 -18.578 -3.191 1 97.56 85 LYS A O 1
ATOM 679 N N . LYS A 1 86 ? 15.031 -20.375 -3.211 1 98.5 86 LYS A N 1
ATOM 680 C CA . LYS A 1 86 ? 15.469 -20.75 -4.555 1 98.5 86 LYS A CA 1
ATOM 681 C C . LYS A 1 86 ? 15.094 -19.672 -5.57 1 98.5 86 LYS A C 1
ATOM 683 O O . LYS A 1 86 ? 15.906 -19.297 -6.422 1 98.5 86 LYS A O 1
ATOM 688 N N . ALA A 1 87 ? 13.883 -19.188 -5.488 1 98.69 87 ALA A N 1
ATOM 689 C CA . ALA A 1 87 ? 13.422 -18.125 -6.379 1 98.69 87 ALA A CA 1
ATOM 690 C C . ALA A 1 87 ? 14.32 -16.891 -6.27 1 98.69 87 ALA A C 1
ATOM 692 O O . ALA A 1 87 ? 14.719 -16.328 -7.289 1 98.69 87 ALA A O 1
ATOM 693 N N . ALA A 1 88 ? 14.68 -16.5 -5.09 1 98.5 88 ALA A N 1
ATOM 694 C CA . ALA A 1 88 ? 15.5 -15.32 -4.832 1 98.5 88 ALA A CA 1
ATOM 695 C C . ALA A 1 88 ? 16.875 -15.453 -5.477 1 98.5 88 ALA A C 1
ATOM 697 O O . ALA A 1 88 ? 17.5 -14.461 -5.859 1 98.5 88 ALA A O 1
ATOM 698 N N . SER A 1 89 ? 17.328 -16.703 -5.637 1 98.38 89 SER A N 1
ATOM 699 C CA . SER A 1 89 ? 18.656 -16.953 -6.184 1 98.38 89 SER A CA 1
ATOM 700 C C . SER A 1 89 ? 18.734 -16.562 -7.656 1 98.38 89 SER A C 1
ATOM 702 O O . SER A 1 89 ? 19.828 -16.438 -8.219 1 98.38 89 SER A O 1
ATOM 704 N N . PHE A 1 90 ? 17.625 -16.328 -8.242 1 98.56 90 PHE A N 1
ATOM 705 C CA . PHE A 1 90 ? 17.609 -15.969 -9.648 1 98.56 90 PHE A CA 1
ATOM 706 C C . PHE A 1 90 ? 17.625 -14.453 -9.82 1 98.56 90 PHE A C 1
ATOM 708 O O . PHE A 1 90 ? 17.734 -13.953 -10.938 1 98.56 90 PHE A O 1
ATOM 715 N N . VAL A 1 91 ? 17.422 -13.672 -8.758 1 98.69 91 VAL A N 1
ATOM 716 C CA . VAL A 1 91 ? 17.359 -12.219 -8.828 1 98.69 91 VAL A CA 1
ATOM 717 C C . VAL A 1 91 ? 18.766 -11.633 -8.789 1 98.69 91 VAL A C 1
ATOM 719 O O . VAL A 1 91 ? 19.609 -12.094 -8.023 1 98.69 91 VAL A O 1
ATOM 722 N N . GLU A 1 92 ? 18.984 -10.648 -9.547 1 98.25 92 GLU A N 1
ATOM 723 C CA . GLU A 1 92 ? 20.281 -9.961 -9.625 1 98.25 92 GLU A CA 1
ATOM 724 C C . GLU A 1 92 ? 20.125 -8.477 -9.297 1 98.25 92 GLU A C 1
ATOM 726 O O . GLU A 1 92 ? 19.031 -7.934 -9.344 1 98.25 92 GLU A O 1
ATOM 731 N N . ASN A 1 93 ? 21.281 -7.855 -9.008 1 98.25 93 ASN A N 1
ATOM 732 C CA . ASN A 1 93 ? 21.297 -6.406 -8.836 1 98.25 93 ASN A CA 1
ATOM 733 C C . ASN A 1 93 ? 20.797 -5.691 -10.086 1 98.25 93 ASN A C 1
ATOM 735 O O . ASN A 1 93 ? 21.172 -6.047 -11.203 1 98.25 93 ASN A O 1
ATOM 739 N N . GLY A 1 94 ? 19.922 -4.73 -9.867 1 97.62 94 GLY A N 1
ATOM 740 C CA . GLY A 1 94 ? 19.406 -3.939 -10.984 1 97.62 94 GLY A CA 1
ATOM 741 C C . GLY A 1 94 ? 18.125 -4.484 -11.57 1 97.62 94 GLY A C 1
ATOM 742 O O . GLY A 1 94 ? 17.469 -3.816 -12.375 1 97.62 94 GLY A O 1
ATOM 743 N N . ASP A 1 95 ? 17.75 -5.652 -11.148 1 98.19 95 ASP A N 1
ATOM 744 C CA . ASP A 1 95 ? 16.516 -6.242 -11.648 1 98.19 95 ASP A CA 1
ATOM 745 C C . ASP A 1 95 ? 15.305 -5.41 -11.242 1 98.19 95 ASP A C 1
ATOM 747 O O . ASP A 1 95 ? 15.312 -4.762 -10.195 1 98.19 95 ASP A O 1
ATOM 751 N N . VAL A 1 96 ? 14.352 -5.371 -12.117 1 98.5 96 VAL A N 1
ATOM 752 C CA . VAL A 1 96 ? 12.992 -4.934 -11.812 1 98.5 96 VAL A CA 1
ATOM 753 C C . VAL A 1 96 ? 12.062 -6.145 -11.75 1 98.5 96 VAL A C 1
ATOM 755 O O . VAL A 1 96 ? 11.727 -6.727 -12.781 1 98.5 96 VAL A O 1
ATOM 758 N N . ILE A 1 97 ? 11.641 -6.438 -10.523 1 98.81 97 ILE A N 1
ATOM 759 C CA . ILE A 1 97 ? 10.922 -7.699 -10.375 1 98.81 97 ILE A CA 1
ATOM 760 C C . ILE A 1 97 ? 9.5 -7.426 -9.875 1 98.81 97 ILE A C 1
ATOM 762 O O . ILE A 1 97 ? 9.242 -6.387 -9.266 1 98.81 97 ILE A O 1
ATOM 766 N N . TYR A 1 98 ? 8.641 -8.305 -10.281 1 98.81 98 TYR A N 1
ATOM 767 C CA . TYR A 1 98 ? 7.328 -8.383 -9.656 1 98.81 98 TYR A CA 1
ATOM 768 C C . TYR A 1 98 ? 7.246 -9.562 -8.695 1 98.81 98 TYR A C 1
ATOM 770 O O . TYR A 1 98 ? 7.664 -10.672 -9.031 1 98.81 98 TYR A O 1
ATOM 778 N N . ILE A 1 99 ? 6.773 -9.328 -7.48 1 98.69 99 ILE A N 1
ATOM 779 C CA . ILE A 1 99 ? 6.5 -10.398 -6.527 1 98.69 99 ILE A CA 1
ATOM 780 C C . ILE A 1 99 ? 5 -10.492 -6.266 1 98.69 99 ILE A C 1
ATOM 782 O O . ILE A 1 99 ? 4.387 -9.539 -5.781 1 98.69 99 ILE A O 1
ATOM 786 N N . ASP A 1 100 ? 4.477 -11.641 -6.477 1 97.88 100 ASP A N 1
ATOM 787 C CA . ASP A 1 100 ? 3.043 -11.898 -6.406 1 97.88 100 ASP A CA 1
ATOM 788 C C . ASP A 1 100 ? 2.551 -11.875 -4.961 1 97.88 100 ASP A C 1
ATOM 790 O O . ASP A 1 100 ? 3.352 -11.922 -4.027 1 97.88 100 ASP A O 1
ATOM 794 N N . THR A 1 101 ? 1.252 -11.812 -4.777 1 94.38 101 THR A N 1
ATOM 795 C CA . THR A 1 101 ? 0.603 -11.641 -3.484 1 94.38 101 THR A CA 1
ATOM 796 C C . THR A 1 101 ? 0.455 -12.984 -2.773 1 94.38 101 THR A C 1
ATOM 798 O O . THR A 1 101 ? 0.079 -13.039 -1.601 1 94.38 101 THR A O 1
ATOM 801 N N . GLY A 1 102 ? 0.832 -14.023 -3.355 1 91 102 GLY A N 1
ATOM 802 C CA . GLY A 1 102 ? 0.693 -15.344 -2.746 1 91 102 GLY A CA 1
ATOM 803 C C . GLY A 1 102 ? 1.629 -15.555 -1.57 1 91 102 GLY A C 1
ATOM 804 O O . GLY A 1 102 ? 2.721 -14.984 -1.528 1 91 102 GLY A O 1
ATOM 805 N N . THR A 1 103 ? 1.24 -16.391 -0.674 1 88.56 103 THR A N 1
ATOM 806 C CA . THR A 1 103 ? 2 -16.672 0.538 1 88.56 103 THR A CA 1
ATOM 807 C C . THR A 1 103 ? 3.324 -17.344 0.201 1 88.56 103 THR A C 1
ATOM 809 O O . THR A 1 103 ? 4.285 -17.266 0.967 1 88.56 103 THR A O 1
ATOM 812 N N . THR A 1 104 ? 3.369 -17.969 -0.896 1 89.12 104 THR A N 1
ATOM 813 C CA . THR A 1 104 ? 4.59 -18.641 -1.312 1 89.12 104 THR A CA 1
ATOM 814 C C . THR A 1 104 ? 5.676 -17.641 -1.68 1 89.12 104 THR A C 1
ATOM 816 O O . THR A 1 104 ? 6.867 -17.922 -1.532 1 89.12 104 THR A O 1
ATOM 819 N N . CYS A 1 105 ? 5.293 -16.484 -2.084 1 93.81 105 CYS A N 1
ATOM 820 C CA . CYS A 1 105 ? 6.238 -15.516 -2.617 1 93.81 105 CYS A CA 1
ATOM 821 C C . CYS A 1 105 ? 6.766 -14.609 -1.512 1 93.81 105 CYS A C 1
ATOM 823 O O . CYS A 1 105 ? 7.789 -13.938 -1.686 1 93.81 105 CYS A O 1
ATOM 825 N N . LEU A 1 106 ? 6.148 -14.508 -0.419 1 93.81 106 LEU A N 1
ATOM 826 C CA . LEU A 1 106 ? 6.355 -13.484 0.596 1 93.81 106 LEU A CA 1
ATOM 827 C C . LEU A 1 106 ? 7.785 -13.516 1.121 1 93.81 106 LEU A C 1
ATOM 829 O O . LEU A 1 106 ? 8.445 -12.477 1.215 1 93.81 106 LEU A O 1
ATOM 833 N N . ASN A 1 107 ? 8.289 -14.672 1.356 1 93.69 107 ASN A N 1
ATOM 834 C CA . ASN A 1 107 ? 9.57 -14.812 2.039 1 93.69 107 ASN A CA 1
ATOM 835 C C . ASN A 1 107 ? 10.742 -14.484 1.114 1 93.69 107 ASN A C 1
ATOM 837 O O . ASN A 1 107 ? 11.883 -14.375 1.564 1 93.69 107 ASN A O 1
ATOM 841 N N . MET A 1 108 ? 10.414 -14.328 -0.108 1 97.12 108 MET A N 1
ATOM 842 C CA . MET A 1 108 ? 11.461 -13.93 -1.052 1 97.12 108 MET A CA 1
ATOM 843 C C . MET A 1 108 ? 12.125 -12.633 -0.611 1 97.12 108 MET A C 1
ATOM 845 O O . MET A 1 108 ? 13.328 -12.445 -0.819 1 97.12 108 MET A O 1
ATOM 849 N N . VAL A 1 109 ? 11.383 -11.773 -0.044 1 97.88 109 VAL A N 1
ATOM 850 C CA . VAL A 1 109 ? 11.82 -10.422 0.27 1 97.88 109 VAL A CA 1
ATOM 851 C C . VAL A 1 109 ? 13.039 -10.477 1.183 1 97.88 109 VAL A C 1
ATOM 853 O O . VAL A 1 109 ? 14.047 -9.805 0.925 1 97.88 109 VAL A O 1
ATOM 856 N N . ASP A 1 110 ? 12.992 -11.297 2.188 1 96.94 110 ASP A N 1
ATOM 857 C CA . ASP A 1 110 ? 14.094 -11.406 3.141 1 96.94 110 ASP A CA 1
ATOM 858 C C . ASP A 1 110 ? 15.367 -11.914 2.459 1 96.94 110 ASP A C 1
ATOM 860 O O . ASP A 1 110 ? 16.469 -11.508 2.822 1 96.94 110 ASP A O 1
ATOM 864 N N . CYS A 1 111 ? 15.172 -12.742 1.521 1 97.62 111 CYS A N 1
ATOM 865 C CA . CYS A 1 111 ? 16.297 -13.344 0.82 1 97.62 111 CYS A CA 1
ATOM 866 C C . CYS A 1 111 ? 16.938 -12.352 -0.145 1 97.62 111 CYS A C 1
ATOM 868 O O . CYS A 1 111 ? 18.016 -12.609 -0.681 1 97.62 111 CYS A O 1
ATOM 870 N N . LEU A 1 112 ? 16.281 -11.242 -0.352 1 98.31 112 LEU A N 1
ATOM 871 C CA . LEU A 1 112 ? 16.75 -10.258 -1.32 1 98.31 112 LEU A CA 1
ATOM 872 C C . LEU A 1 112 ? 17.438 -9.094 -0.619 1 98.31 112 LEU A C 1
ATOM 874 O O . LEU A 1 112 ? 17.891 -8.148 -1.271 1 98.31 112 LEU A O 1
ATOM 878 N N . SER A 1 113 ? 17.547 -9.164 0.67 1 95.88 113 SER A N 1
ATOM 879 C CA . SER A 1 113 ? 17.953 -8.047 1.513 1 95.88 113 SER A CA 1
ATOM 880 C C . SER A 1 113 ? 19.344 -7.555 1.133 1 95.88 113 SER A C 1
ATOM 882 O O . SER A 1 113 ? 19.703 -6.402 1.398 1 95.88 113 SER A O 1
ATOM 884 N N . HIS A 1 114 ? 20.156 -8.367 0.497 1 96.06 114 HIS A N 1
ATOM 885 C CA . HIS A 1 114 ? 21.531 -8.016 0.178 1 96.06 114 HIS A CA 1
ATOM 886 C C . HIS A 1 114 ? 21.641 -7.422 -1.222 1 96.06 114 HIS A C 1
ATOM 888 O O . HIS A 1 114 ? 22.719 -6.984 -1.631 1 96.06 114 HIS A O 1
ATOM 894 N N . LEU A 1 115 ? 20.609 -7.398 -1.93 1 97.56 115 LEU A N 1
ATOM 895 C CA . LEU A 1 115 ? 20.625 -6.969 -3.324 1 97.56 115 LEU A CA 1
ATOM 896 C C . LEU A 1 115 ? 20.062 -5.555 -3.461 1 97.56 115 LEU A C 1
ATOM 898 O O . LEU A 1 115 ? 19.328 -5.082 -2.584 1 97.56 115 LEU A O 1
ATOM 902 N N . ASN A 1 116 ? 20.438 -4.938 -4.562 1 97.75 116 ASN A N 1
ATOM 903 C CA . ASN A 1 116 ? 19.812 -3.705 -5.031 1 97.75 116 ASN A CA 1
ATOM 904 C C . ASN A 1 116 ? 18.875 -3.961 -6.215 1 97.75 116 ASN A C 1
ATOM 906 O O . ASN A 1 116 ? 19.344 -4.078 -7.355 1 97.75 116 ASN A O 1
ATOM 910 N N . CYS A 1 117 ? 17.594 -3.986 -5.875 1 97.81 117 CYS A N 1
ATOM 911 C CA . CYS A 1 117 ? 16.656 -4.219 -6.953 1 97.81 117 CYS A CA 1
ATOM 912 C C . CYS A 1 117 ? 15.328 -3.502 -6.684 1 97.81 117 CYS A C 1
ATOM 914 O O . CYS A 1 117 ? 15.172 -2.863 -5.641 1 97.81 117 CYS A O 1
ATOM 916 N N . THR A 1 118 ? 14.523 -3.461 -7.684 1 98.5 118 THR A N 1
ATOM 917 C CA . THR A 1 118 ? 13.203 -2.842 -7.598 1 98.5 118 THR A CA 1
ATOM 918 C C . THR A 1 118 ? 12.109 -3.904 -7.531 1 98.5 118 THR A C 1
ATOM 920 O O . THR A 1 118 ? 12.086 -4.828 -8.344 1 98.5 118 THR A O 1
ATOM 923 N N . ILE A 1 119 ? 11.289 -3.746 -6.543 1 98.75 119 ILE A N 1
ATOM 924 C CA . ILE A 1 119 ? 10.156 -4.645 -6.375 1 98.75 119 ILE A CA 1
ATOM 925 C C . ILE A 1 119 ? 8.859 -3.908 -6.711 1 98.75 119 ILE A C 1
ATOM 927 O O . ILE A 1 119 ? 8.539 -2.893 -6.086 1 98.75 119 ILE A O 1
ATOM 931 N N . ILE A 1 120 ? 8.156 -4.402 -7.668 1 98.62 120 ILE A N 1
ATOM 932 C CA . ILE A 1 120 ? 6.785 -3.998 -7.938 1 98.62 120 ILE A CA 1
ATOM 933 C C . ILE A 1 120 ? 5.82 -5.031 -7.359 1 98.62 120 ILE A C 1
ATOM 935 O O . ILE A 1 120 ? 6.016 -6.238 -7.535 1 98.62 120 ILE A O 1
ATOM 939 N N . THR A 1 121 ? 4.84 -4.605 -6.645 1 98.44 121 THR A N 1
ATOM 940 C CA . THR A 1 121 ? 3.883 -5.547 -6.074 1 98.44 121 THR A CA 1
ATOM 941 C C . THR A 1 121 ? 2.594 -4.832 -5.68 1 98.44 121 THR A C 1
ATOM 943 O O . THR A 1 121 ? 2.572 -3.605 -5.547 1 98.44 121 THR A O 1
ATOM 946 N N . ASN A 1 122 ? 1.564 -5.57 -5.609 1 97.81 122 ASN A N 1
ATOM 947 C CA . ASN A 1 122 ? 0.314 -5.078 -5.039 1 97.81 122 ASN A CA 1
ATOM 948 C C . ASN A 1 122 ? -0.003 -5.758 -3.711 1 97.81 122 ASN A C 1
ATOM 950 O O . ASN A 1 122 ? -1.153 -5.754 -3.27 1 97.81 122 ASN A O 1
ATOM 954 N N . SER A 1 123 ? 0.983 -6.363 -3.096 1 97.94 123 SER A N 1
ATOM 955 C CA . SER A 1 123 ? 0.824 -7.086 -1.837 1 97.94 123 SER A CA 1
ATOM 956 C C . SER A 1 123 ? 1.108 -6.18 -0.643 1 97.94 123 SER A C 1
ATOM 958 O O . SER A 1 123 ? 2.209 -5.641 -0.515 1 97.94 123 SER A O 1
ATOM 960 N N . LEU A 1 124 ? 0.169 -6.074 0.24 1 97.94 124 LEU A N 1
ATOM 961 C CA . LEU A 1 124 ? 0.351 -5.336 1.486 1 97.94 124 LEU A CA 1
ATOM 962 C C . LEU A 1 124 ? 1.439 -5.977 2.342 1 97.94 124 LEU A C 1
ATOM 964 O O . LEU A 1 124 ? 2.254 -5.273 2.943 1 97.94 124 LEU A O 1
ATOM 968 N N . GLN A 1 125 ? 1.496 -7.238 2.324 1 96.69 125 GLN A N 1
ATOM 969 C CA . GLN A 1 125 ? 2.451 -7.961 3.154 1 96.69 125 GLN A CA 1
ATOM 970 C C . GLN A 1 125 ? 3.879 -7.762 2.656 1 96.69 125 GLN A C 1
ATOM 972 O O . GLN A 1 125 ? 4.816 -7.688 3.453 1 96.69 125 GLN A O 1
ATOM 977 N N . ILE A 1 126 ? 4.008 -7.691 1.403 1 97.75 126 ILE A N 1
ATOM 978 C CA . ILE A 1 126 ? 5.336 -7.457 0.845 1 97.75 126 ILE A CA 1
ATOM 979 C C . ILE A 1 126 ? 5.793 -6.035 1.174 1 97.75 126 ILE A C 1
ATOM 981 O O . ILE A 1 126 ? 6.965 -5.809 1.485 1 97.75 126 ILE A O 1
ATOM 985 N N . PHE A 1 127 ? 4.848 -5.027 1.112 1 98.12 127 PHE A N 1
ATOM 986 C CA . PHE A 1 127 ? 5.191 -3.676 1.539 1 98.12 127 PHE A CA 1
ATOM 987 C C . PHE A 1 127 ? 5.785 -3.686 2.943 1 98.12 127 PHE A C 1
ATOM 989 O O . PHE A 1 127 ? 6.867 -3.141 3.168 1 98.12 127 PHE A O 1
ATOM 996 N N . ILE A 1 128 ? 5.098 -4.344 3.791 1 96.88 128 ILE A N 1
ATOM 997 C CA . ILE A 1 128 ? 5.461 -4.375 5.203 1 96.88 128 ILE A CA 1
ATOM 998 C C . ILE A 1 128 ? 6.812 -5.059 5.375 1 96.88 128 ILE A C 1
ATOM 1000 O O . ILE A 1 128 ? 7.703 -4.531 6.047 1 96.88 128 ILE A O 1
ATOM 1004 N N . ARG A 1 129 ? 6.988 -6.129 4.73 1 95.88 129 ARG A N 1
ATOM 1005 C CA . ARG A 1 129 ? 8.18 -6.949 4.91 1 95.88 129 ARG A CA 1
ATOM 1006 C C . ARG A 1 129 ? 9.414 -6.254 4.352 1 95.88 129 ARG A C 1
ATOM 1008 O O . ARG A 1 129 ? 10.531 -6.465 4.836 1 95.88 129 ARG A O 1
ATOM 1015 N N . ALA A 1 130 ? 9.266 -5.422 3.408 1 98 130 ALA A N 1
ATOM 1016 C CA . ALA A 1 130 ? 10.383 -4.793 2.713 1 98 130 ALA A CA 1
ATOM 1017 C C . ALA A 1 130 ? 10.867 -3.555 3.459 1 98 130 ALA A C 1
ATOM 1019 O O . ALA A 1 130 ? 11.945 -3.027 3.168 1 98 130 ALA A O 1
ATOM 1020 N N . VAL A 1 131 ? 10.109 -3.064 4.406 1 96.81 131 VAL A N 1
ATOM 1021 C CA . VAL A 1 131 ? 10.367 -1.797 5.086 1 96.81 131 VAL A CA 1
ATOM 1022 C C . VAL A 1 131 ? 11.781 -1.789 5.645 1 96.81 131 VAL A C 1
ATOM 1024 O O . VAL A 1 131 ? 12.523 -0.82 5.461 1 96.81 131 VAL A O 1
ATOM 1027 N N . PRO A 1 132 ? 12.297 -2.859 6.211 1 95.62 132 PRO A N 1
ATOM 1028 C CA . PRO A 1 132 ? 13.609 -2.797 6.855 1 95.62 132 PRO A CA 1
ATOM 1029 C C . PRO A 1 132 ? 14.766 -2.84 5.855 1 95.62 132 PRO A C 1
ATOM 1031 O O . PRO A 1 132 ? 15.93 -2.73 6.246 1 95.62 132 PRO A O 1
ATOM 1034 N N . TYR A 1 133 ? 14.5 -2.959 4.586 1 97.12 133 TYR A N 1
ATOM 1035 C CA . TYR A 1 133 ? 15.562 -3.17 3.613 1 97.12 133 TYR A CA 1
ATOM 1036 C C . TYR A 1 133 ? 15.656 -1.997 2.645 1 97.12 133 TYR A C 1
ATOM 1038 O O . TYR A 1 133 ? 15.055 -2.025 1.565 1 97.12 133 TYR A O 1
ATOM 1046 N N . PRO A 1 134 ? 16.484 -1.014 2.938 1 94.62 134 PRO A N 1
ATOM 1047 C CA . PRO A 1 134 ? 16.531 0.225 2.158 1 94.62 134 PRO A CA 1
ATOM 1048 C C . PRO A 1 134 ? 17.094 0.013 0.751 1 94.62 134 PRO A C 1
ATOM 1050 O O . PRO A 1 134 ? 16.875 0.847 -0.133 1 94.62 134 PRO A O 1
ATOM 1053 N N . ASN A 1 135 ? 17.812 -1.112 0.548 1 96 135 ASN A N 1
ATOM 1054 C CA . ASN A 1 135 ? 18.375 -1.382 -0.771 1 96 135 ASN A CA 1
ATOM 1055 C C . ASN A 1 135 ? 17.297 -1.879 -1.743 1 96 135 ASN 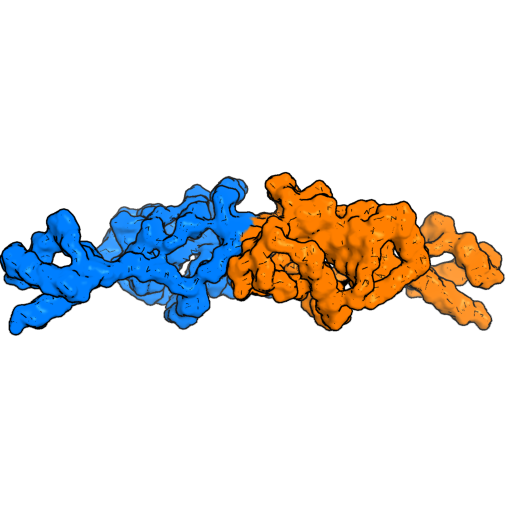A C 1
ATOM 1057 O O . ASN A 1 135 ? 17.547 -1.949 -2.949 1 96 135 ASN A O 1
ATOM 1061 N N . LEU A 1 136 ? 16.141 -2.209 -1.241 1 98.19 136 LEU A N 1
ATOM 1062 C CA . LEU A 1 136 ? 15.023 -2.639 -2.076 1 98.19 136 LEU A CA 1
ATOM 1063 C C . LEU A 1 136 ? 14.086 -1.472 -2.371 1 98.19 136 LEU A C 1
ATOM 1065 O O . LEU A 1 136 ? 13.391 -0.986 -1.477 1 98.19 136 LEU A O 1
ATOM 1069 N N . GLN A 1 137 ? 14.094 -1.003 -3.539 1 98.31 137 GLN A N 1
ATOM 1070 C CA . GLN A 1 137 ? 13.078 -0.035 -3.947 1 98.31 137 GLN A CA 1
ATOM 1071 C C . GLN A 1 137 ? 11.727 -0.711 -4.172 1 98.31 137 GLN A C 1
ATOM 1073 O O . GLN A 1 137 ? 11.625 -1.664 -4.949 1 98.31 137 GLN A O 1
ATOM 1078 N N . VAL A 1 138 ? 10.727 -0.227 -3.496 1 98.56 138 VAL A N 1
ATOM 1079 C CA . VAL A 1 138 ? 9.414 -0.858 -3.578 1 98.56 138 VAL A CA 1
ATOM 1080 C C . VAL A 1 138 ? 8.414 0.102 -4.227 1 98.56 138 VAL A C 1
ATOM 1082 O O . VAL A 1 138 ? 8.281 1.249 -3.795 1 98.56 138 VAL A O 1
ATOM 1085 N N . ILE A 1 139 ? 7.742 -0.381 -5.223 1 98 139 ILE A N 1
ATOM 1086 C CA . ILE A 1 139 ? 6.746 0.398 -5.953 1 98 139 ILE A CA 1
ATOM 1087 C C . ILE A 1 139 ? 5.355 -0.185 -5.715 1 98 139 ILE A C 1
ATOM 1089 O O . ILE A 1 139 ? 5.129 -1.374 -5.945 1 98 139 ILE A O 1
ATOM 1093 N N . SER A 1 140 ? 4.469 0.684 -5.258 1 97.62 140 SER A N 1
ATOM 1094 C CA . SER A 1 140 ? 3.08 0.286 -5.051 1 97.62 140 SER A CA 1
ATOM 1095 C C . SER A 1 140 ? 2.248 0.499 -6.309 1 97.62 140 SER A C 1
ATOM 1097 O O . SER A 1 140 ? 2.564 1.363 -7.129 1 97.62 140 SER A O 1
ATOM 1099 N N . LEU A 1 141 ? 1.221 -0.28 -6.395 1 96.56 141 LEU A N 1
ATOM 1100 C CA . LEU A 1 141 ? 0.237 -0.159 -7.465 1 96.56 141 LEU A CA 1
ATOM 1101 C C . LEU A 1 141 ? -1.073 0.416 -6.938 1 96.56 141 LEU A C 1
ATOM 1103 O O . LEU A 1 141 ? -1.435 0.187 -5.781 1 96.56 141 LEU A O 1
ATOM 1107 N N . PRO A 1 142 ? -1.719 1.163 -7.805 1 95.62 142 PRO A N 1
ATOM 1108 C CA . PRO A 1 142 ? -3.021 1.684 -7.387 1 95.62 142 PRO A CA 1
ATOM 1109 C C . PRO A 1 142 ? -4.098 0.601 -7.32 1 95.62 142 PRO A C 1
ATOM 1111 O O . PRO A 1 142 ? -4.051 -0.365 -8.086 1 95.62 142 PRO A O 1
ATOM 1114 N N . GLY A 1 143 ? -5.051 0.823 -6.348 1 96.12 143 GLY A N 1
ATOM 1115 C CA . GLY A 1 143 ? -6.168 -0.108 -6.328 1 96.12 143 GLY A CA 1
ATOM 1116 C C . GLY A 1 143 ? -6.91 -0.117 -5.004 1 96.12 143 GLY A C 1
ATOM 1117 O O . GLY A 1 143 ? -6.68 0.744 -4.152 1 96.12 143 GLY A O 1
ATOM 1118 N N . ILE A 1 144 ? -7.801 -1.071 -4.949 1 97.25 144 ILE A N 1
ATOM 1119 C CA . ILE A 1 144 ? -8.641 -1.227 -3.771 1 97.25 144 ILE A CA 1
ATOM 1120 C C . ILE A 1 144 ? -8.148 -2.398 -2.93 1 97.25 144 ILE A C 1
ATOM 1122 O O . ILE A 1 144 ? -7.789 -3.451 -3.467 1 97.25 144 ILE A O 1
ATOM 1126 N N . LEU A 1 145 ? -8.172 -2.197 -1.627 1 97.69 145 LEU A N 1
ATOM 1127 C CA . LEU A 1 145 ? -7.707 -3.238 -0.716 1 97.69 145 LEU A CA 1
ATOM 1128 C C . LEU A 1 145 ? -8.625 -4.453 -0.771 1 97.69 145 LEU A C 1
ATOM 1130 O O . LEU A 1 145 ? -9.82 -4.348 -0.497 1 97.69 145 LEU A O 1
ATOM 1134 N N . ASN A 1 146 ? -8.047 -5.531 -1.192 1 95.88 146 ASN A N 1
ATOM 1135 C CA . ASN A 1 146 ? -8.672 -6.844 -1.084 1 95.88 146 ASN A CA 1
ATOM 1136 C C . ASN A 1 146 ? -8.242 -7.574 0.184 1 95.88 146 ASN A C 1
ATOM 1138 O O . ASN A 1 146 ? -7.086 -7.984 0.304 1 95.88 146 ASN A O 1
ATOM 1142 N N . ARG A 1 147 ? -9.086 -7.75 1.087 1 93.31 147 ARG A N 1
ATOM 1143 C CA . ARG A 1 147 ? -8.758 -8.242 2.42 1 93.31 147 ARG A CA 1
ATOM 1144 C C . ARG A 1 147 ? -8.523 -9.75 2.402 1 93.31 147 ARG A C 1
ATOM 1146 O O . ARG A 1 147 ? -7.859 -10.297 3.289 1 93.31 147 ARG A O 1
ATOM 1153 N N . ASP A 1 148 ? -9.039 -10.461 1.461 1 88.62 148 ASP A N 1
ATOM 1154 C CA . ASP A 1 148 ? -8.859 -11.906 1.366 1 88.62 148 ASP A CA 1
ATOM 1155 C C . ASP A 1 148 ? -7.414 -12.25 1.002 1 88.62 148 ASP A C 1
ATOM 1157 O O . ASP A 1 148 ? -6.879 -13.258 1.462 1 88.62 148 ASP A O 1
ATOM 1161 N N . THR A 1 149 ? -6.871 -11.414 0.205 1 91.38 149 THR A N 1
ATOM 1162 C CA . THR A 1 149 ? -5.52 -11.688 -0.275 1 91.38 149 THR A CA 1
ATOM 1163 C C . THR A 1 149 ? -4.527 -10.672 0.292 1 91.38 149 THR A C 1
ATOM 1165 O O . THR A 1 149 ? -3.334 -10.734 -0.009 1 91.38 149 THR A O 1
ATOM 1168 N N . LEU A 1 150 ? -5.027 -9.656 1.06 1 95.12 150 LEU A N 1
ATOM 1169 C CA . LEU A 1 150 ? -4.211 -8.562 1.573 1 95.12 150 LEU A CA 1
ATOM 1170 C C . LEU A 1 150 ? -3.365 -7.945 0.462 1 95.12 150 LEU A C 1
ATOM 1172 O O . LEU A 1 150 ? -2.146 -7.828 0.595 1 95.12 150 LEU A O 1
ATOM 1176 N N . SER A 1 151 ? -4.105 -7.574 -0.529 1 96.88 151 SER A N 1
ATOM 1177 C CA . SER A 1 151 ? -3.52 -7.004 -1.738 1 96.88 151 SER A CA 1
ATOM 1178 C C . SER A 1 151 ? -4.406 -5.902 -2.312 1 96.88 151 SER A C 1
ATOM 1180 O O . SER A 1 151 ? -5.523 -5.688 -1.84 1 96.88 151 SER A O 1
ATOM 1182 N N . PHE A 1 152 ? -3.877 -5.203 -3.191 1 97.81 152 PHE A N 1
ATOM 1183 C CA . PHE A 1 152 ? -4.645 -4.184 -3.895 1 97.81 152 PHE A CA 1
ATOM 1184 C C . PHE A 1 152 ? -4.969 -4.633 -5.312 1 97.81 152 PHE A C 1
ATOM 1186 O O . PHE A 1 152 ? -4.109 -5.184 -6.008 1 97.81 152 PHE A O 1
ATOM 1193 N N . VAL A 1 153 ? -6.242 -4.434 -5.676 1 96.81 153 VAL A N 1
ATOM 1194 C CA . VAL A 1 153 ? -6.707 -4.816 -7.004 1 96.81 153 VAL A CA 1
ATOM 1195 C C . VAL A 1 153 ? -7.52 -3.68 -7.613 1 96.81 153 VAL A C 1
ATOM 1197 O O . VAL A 1 153 ? -8.062 -2.84 -6.895 1 96.81 153 VAL A O 1
ATOM 1200 N N . GLY A 1 154 ? -7.512 -3.643 -8.953 1 93.56 154 GLY A N 1
ATOM 1201 C CA . GLY A 1 154 ? -8.266 -2.6 -9.633 1 93.56 154 GLY A CA 1
ATOM 1202 C C . GLY A 1 154 ? -8.062 -2.59 -11.133 1 93.56 154 GLY A C 1
ATOM 1203 O O . GLY A 1 154 ? -7.035 -3.049 -11.625 1 93.56 154 GLY A O 1
ATOM 1204 N N . SER A 1 155 ? -8.992 -1.993 -11.766 1 90.12 155 SER A N 1
ATOM 1205 C CA . SER A 1 155 ? -8.992 -1.96 -13.219 1 90.12 155 SER A CA 1
ATOM 1206 C C . SER A 1 155 ? -7.875 -1.068 -13.758 1 90.12 155 SER A C 1
ATOM 1208 O O . SER A 1 155 ? -7.516 -1.151 -14.93 1 90.12 155 SER A O 1
ATOM 1210 N N . GLU A 1 156 ? -7.328 -0.261 -12.906 1 90.56 156 GLU A N 1
ATOM 1211 C CA . GLU A 1 156 ? -6.293 0.675 -13.336 1 90.56 156 GLU A CA 1
ATOM 1212 C C . GLU A 1 156 ? -4.918 0.016 -13.336 1 90.56 156 GLU A C 1
ATOM 1214 O O . GLU A 1 156 ? -3.977 0.529 -13.953 1 90.56 156 GLU A O 1
ATOM 1219 N N . ILE A 1 157 ? -4.77 -1.04 -12.68 1 93.75 157 ILE A N 1
ATOM 1220 C CA . ILE A 1 157 ? -3.463 -1.638 -12.422 1 93.75 157 ILE A CA 1
ATOM 1221 C C . ILE A 1 157 ? -2.85 -2.119 -13.734 1 93.75 157 ILE A C 1
ATOM 1223 O O . ILE A 1 157 ? -1.685 -1.833 -14.023 1 93.75 157 ILE A O 1
ATOM 1227 N N . PRO A 1 158 ? -3.633 -2.762 -14.594 1 92.44 158 PRO A N 1
ATOM 1228 C CA . PRO A 1 158 ? -3.016 -3.229 -15.836 1 92.44 158 PRO A CA 1
ATOM 1229 C C . PRO A 1 158 ? -2.439 -2.09 -16.672 1 92.44 158 PRO A C 1
ATOM 1231 O O . PRO A 1 158 ? -1.332 -2.209 -17.203 1 92.44 158 PRO A O 1
ATOM 1234 N N . GLY A 1 159 ? -3.189 -1.068 -16.766 1 91.12 159 GLY A N 1
ATOM 1235 C CA . GLY A 1 159 ? -2.676 0.085 -17.484 1 91.12 159 GLY A CA 1
ATOM 1236 C C . GLY A 1 159 ? -1.404 0.649 -16.875 1 91.12 159 GLY A C 1
ATOM 1237 O O . GLY A 1 159 ? -0.466 0.993 -17.594 1 91.12 159 GLY A O 1
ATOM 1238 N N . TYR A 1 160 ? -1.336 0.736 -15.617 1 92.25 160 TYR A N 1
ATOM 1239 C CA . TYR A 1 160 ? -0.162 1.242 -14.922 1 92.25 160 TYR A CA 1
ATOM 1240 C C . TYR A 1 160 ? 1.019 0.292 -15.078 1 92.25 160 TYR A C 1
ATOM 1242 O O . TYR A 1 160 ? 2.15 0.73 -15.297 1 92.25 160 TYR A O 1
ATOM 1250 N N . LEU A 1 161 ? 0.795 -0.948 -15.055 1 94.62 161 LEU A N 1
ATOM 1251 C CA . LEU A 1 161 ? 1.837 -1.966 -15.148 1 94.62 161 LEU A CA 1
ATOM 1252 C C . LEU A 1 161 ? 2.504 -1.939 -16.516 1 94.62 161 LEU A C 1
ATOM 1254 O O . LEU A 1 161 ? 3.686 -2.268 -16.641 1 94.62 161 LEU A O 1
ATOM 1258 N N . ARG A 1 162 ? 1.789 -1.522 -17.484 1 92.19 162 ARG A N 1
ATOM 1259 C CA . ARG A 1 162 ? 2.303 -1.497 -18.859 1 92.19 162 ARG A CA 1
ATOM 1260 C C . ARG A 1 162 ? 3.443 -0.494 -18.984 1 92.19 162 ARG A C 1
ATOM 1262 O O . ARG A 1 162 ? 4.227 -0.56 -19.938 1 92.19 162 ARG A O 1
ATOM 1269 N N . THR A 1 163 ? 3.479 0.374 -18.094 1 91.25 163 THR A N 1
ATOM 1270 C CA . THR A 1 163 ? 4.512 1.399 -18.156 1 91.25 163 THR A CA 1
ATOM 1271 C C . THR A 1 163 ? 5.852 0.854 -17.672 1 91.25 163 THR A C 1
ATOM 1273 O O . THR A 1 163 ? 6.895 1.482 -17.875 1 91.25 163 THR A O 1
ATOM 1276 N N . PHE A 1 164 ? 5.871 -0.314 -17.125 1 94.19 164 PHE A N 1
ATOM 1277 C CA . PHE A 1 164 ? 7.086 -0.892 -16.562 1 94.19 164 PHE A CA 1
ATOM 1278 C C . PHE A 1 164 ? 7.629 -1.995 -17.453 1 94.19 164 PHE A C 1
ATOM 1280 O O . PHE A 1 164 ? 6.867 -2.672 -18.141 1 94.19 164 PHE A O 1
ATOM 1287 N N . ASN A 1 165 ? 8.891 -2.098 -17.469 1 95.38 165 ASN A N 1
ATOM 1288 C CA . ASN A 1 165 ? 9.562 -3.256 -18.047 1 95.38 165 ASN A CA 1
ATOM 1289 C C . ASN A 1 165 ? 10.031 -4.23 -16.969 1 95.38 165 ASN A C 1
ATOM 1291 O O . ASN A 1 165 ? 11.156 -4.121 -16.484 1 95.38 165 ASN A O 1
ATOM 1295 N N . ILE A 1 166 ? 9.266 -5.176 -16.719 1 97.88 166 ILE A N 1
ATOM 1296 C CA . ILE A 1 166 ? 9.555 -6.137 -15.656 1 97.88 166 ILE A CA 1
ATOM 1297 C C . ILE A 1 166 ? 10.516 -7.203 -16.172 1 97.88 166 ILE A C 1
ATOM 1299 O O . ILE A 1 166 ? 10.219 -7.898 -17.156 1 97.88 166 ILE A O 1
ATOM 1303 N N . THR A 1 167 ? 11.672 -7.379 -15.523 1 98.19 167 THR A N 1
ATOM 1304 C CA . THR A 1 167 ? 12.664 -8.352 -15.969 1 98.19 167 THR A CA 1
ATOM 1305 C C . THR A 1 167 ? 12.266 -9.758 -15.547 1 98.19 167 THR A C 1
ATOM 1307 O O . THR A 1 167 ? 12.375 -10.703 -16.344 1 98.19 167 THR A O 1
ATOM 1310 N N . LYS A 1 168 ? 11.805 -9.875 -14.289 1 98.75 168 LYS A N 1
ATOM 1311 C CA . LYS A 1 168 ? 11.438 -11.18 -13.758 1 98.75 168 LYS A CA 1
ATOM 1312 C C . LYS A 1 168 ? 10.148 -11.102 -12.938 1 98.75 168 LYS A C 1
ATOM 1314 O O . LYS A 1 168 ? 10.008 -10.227 -12.086 1 98.75 168 LYS A O 1
ATOM 1319 N N . ALA A 1 169 ? 9.219 -11.945 -13.25 1 98.81 169 ALA A N 1
ATOM 1320 C CA . ALA A 1 169 ? 7.988 -12.047 -12.469 1 98.81 169 ALA A CA 1
ATOM 1321 C C . ALA A 1 169 ? 7.941 -13.352 -11.68 1 98.81 169 ALA A C 1
ATOM 1323 O O . ALA A 1 169 ? 8.078 -14.43 -12.258 1 98.81 169 ALA A O 1
ATOM 1324 N N . PHE A 1 170 ? 7.719 -13.242 -10.367 1 98.88 170 PHE A N 1
ATOM 1325 C CA . PHE A 1 170 ? 7.566 -14.406 -9.5 1 98.88 170 PHE A CA 1
ATOM 1326 C C . PHE A 1 170 ? 6.113 -14.578 -9.078 1 98.88 170 PHE A C 1
ATOM 1328 O O . PHE A 1 170 ? 5.602 -13.812 -8.258 1 98.88 170 PHE A O 1
ATOM 1335 N N . MET A 1 171 ? 5.531 -15.609 -9.625 1 98.62 171 MET A N 1
ATOM 1336 C CA . MET A 1 171 ? 4.078 -15.75 -9.578 1 98.62 171 MET A CA 1
ATOM 1337 C C . MET A 1 171 ? 3.67 -16.953 -8.734 1 98.62 171 MET A C 1
ATOM 1339 O O . MET A 1 171 ? 4.305 -18 -8.797 1 98.62 171 MET A O 1
ATOM 1343 N N . ALA A 1 172 ? 2.611 -16.781 -7.988 1 97.38 172 ALA A N 1
ATOM 1344 C CA . ALA A 1 172 ? 1.948 -17.891 -7.301 1 97.38 172 ALA A CA 1
ATOM 1345 C C . ALA A 1 172 ? 0.705 -18.344 -8.062 1 97.38 172 ALA A C 1
ATOM 1347 O O . ALA A 1 172 ? 0.283 -17.688 -9.016 1 97.38 172 ALA A O 1
ATOM 1348 N N . SER A 1 173 ? 0.203 -19.469 -7.602 1 95.69 173 SER A N 1
ATOM 1349 C CA . SER A 1 173 ? -0.998 -20.016 -8.234 1 95.69 173 SER A CA 1
ATOM 1350 C C . SER A 1 173 ? -1.843 -20.797 -7.23 1 95.69 173 SER A C 1
ATOM 1352 O O . SER A 1 173 ? -1.306 -21.453 -6.336 1 95.69 173 SER A O 1
ATOM 1354 N N . THR A 1 174 ? -3.135 -20.703 -7.438 1 92.56 174 THR A N 1
ATOM 1355 C CA . THR A 1 174 ? -4.047 -21.516 -6.637 1 92.56 174 THR A CA 1
ATOM 1356 C C . THR A 1 174 ? -4.098 -22.953 -7.156 1 92.56 174 THR A C 1
ATOM 1358 O O . THR A 1 174 ? -4.309 -23.891 -6.387 1 92.56 174 THR A O 1
ATOM 1361 N N . GLY A 1 175 ? -3.875 -23.078 -8.43 1 93.69 175 GLY A N 1
ATOM 1362 C CA . GLY A 1 175 ? -3.838 -24.375 -9.094 1 93.69 175 GLY A CA 1
ATOM 1363 C C . GLY A 1 175 ? -3.125 -24.344 -10.43 1 93.69 175 GLY A C 1
ATOM 1364 O O . GLY A 1 175 ? -3.121 -23.312 -11.109 1 93.69 175 GLY A O 1
ATOM 1365 N N . VAL A 1 176 ? -2.594 -25.531 -10.711 1 96.56 176 VAL A N 1
ATOM 1366 C CA . VAL A 1 176 ? -1.833 -25.656 -11.953 1 96.56 176 VAL A CA 1
ATOM 1367 C C . VAL A 1 176 ? -2.186 -26.969 -12.648 1 96.56 176 VAL A C 1
ATOM 1369 O O . VAL A 1 176 ? -2.039 -28.047 -12.062 1 96.56 176 VAL A O 1
ATOM 1372 N N . THR A 1 177 ? -2.637 -26.891 -13.844 1 94.44 177 THR A N 1
ATOM 1373 C CA . THR A 1 177 ? -2.781 -28.062 -14.703 1 94.44 177 THR A CA 1
ATOM 1374 C C . THR A 1 177 ? -2.197 -27.797 -16.094 1 94.44 177 THR A C 1
ATOM 1376 O O . THR A 1 177 ? -2.014 -26.625 -16.469 1 94.44 177 THR A O 1
ATOM 1379 N N . ILE A 1 178 ? -1.855 -28.812 -16.734 1 94.94 178 ILE A N 1
ATOM 1380 C CA . ILE A 1 178 ? -1.352 -28.688 -18.094 1 94.94 178 ILE A CA 1
ATOM 1381 C C . ILE A 1 178 ? -2.43 -28.078 -18.984 1 94.94 178 ILE A C 1
ATOM 1383 O O . ILE A 1 178 ? -2.141 -27.219 -19.812 1 94.94 178 ILE A O 1
ATOM 1387 N N . GLU A 1 179 ? -3.646 -28.438 -18.766 1 90.25 179 GLU A N 1
ATOM 1388 C CA . GLU A 1 179 ? -4.766 -28.031 -19.594 1 90.25 179 GLU A CA 1
ATOM 1389 C C . GLU A 1 179 ? -5.145 -26.578 -19.328 1 90.25 179 GLU A C 1
ATOM 1391 O O . GLU A 1 179 ? -5.277 -25.781 -20.266 1 90.25 179 GLU A O 1
ATOM 1396 N N . ASN A 1 180 ? -5.227 -26.234 -18.062 1 91.25 180 ASN A N 1
ATOM 1397 C CA . ASN A 1 180 ? -5.73 -24.922 -17.703 1 91.25 180 ASN A CA 1
ATOM 1398 C C . ASN A 1 180 ? -4.598 -23.906 -17.516 1 91.25 180 ASN A C 1
ATOM 1400 O O . ASN A 1 180 ? -4.816 -22.703 -17.594 1 91.25 180 ASN A O 1
ATOM 1404 N N . GLY A 1 181 ? -3.449 -24.406 -17.188 1 97.19 181 GLY A N 1
ATOM 1405 C CA . GLY A 1 181 ? -2.354 -23.5 -16.891 1 97.19 181 GLY A CA 1
ATOM 1406 C C . GLY A 1 181 ? -2.35 -23.031 -15.445 1 97.19 181 GLY A C 1
ATOM 1407 O O . GLY A 1 181 ? -2.654 -23.797 -14.539 1 97.19 181 GLY A O 1
ATOM 1408 N N . LEU A 1 182 ? -1.866 -21.781 -15.234 1 97.94 182 LEU A N 1
ATOM 1409 C CA . LEU A 1 182 ? -1.862 -21.156 -13.914 1 97.94 182 LEU A CA 1
ATOM 1410 C C . LEU A 1 182 ? -3.195 -20.469 -13.633 1 97.94 182 LEU A C 1
ATOM 1412 O O . LEU A 1 182 ? -3.666 -19.672 -14.438 1 97.94 182 LEU A O 1
ATOM 1416 N N . THR A 1 183 ? -3.766 -20.844 -12.43 1 94.5 183 THR A N 1
ATOM 1417 C CA . THR A 1 183 ? -5.121 -20.359 -12.18 1 94.5 183 THR A CA 1
ATOM 1418 C C . THR A 1 183 ? -5.219 -19.688 -10.812 1 94.5 183 THR A C 1
ATOM 1420 O O . THR A 1 183 ? -4.379 -19.922 -9.945 1 94.5 183 THR A O 1
ATOM 1423 N N . ASN A 1 184 ? -6.141 -18.781 -10.742 1 92.25 184 ASN A N 1
ATOM 1424 C CA . ASN A 1 184 ? -6.445 -18.125 -9.477 1 92.25 184 ASN A CA 1
ATOM 1425 C C . ASN A 1 184 ? -7.949 -18.031 -9.234 1 92.25 184 ASN A C 1
ATOM 1427 O O . ASN A 1 184 ? -8.742 -18.281 -10.148 1 92.25 184 ASN A O 1
ATOM 1431 N N . ALA A 1 185 ? -8.312 -17.656 -8.047 1 87.38 185 ALA A N 1
ATOM 1432 C CA . ALA A 1 185 ? -9.703 -17.797 -7.625 1 87.38 185 ALA A CA 1
ATOM 1433 C C . ALA A 1 185 ? -10.43 -16.453 -7.656 1 87.38 185 ALA A C 1
ATOM 1435 O O . ALA A 1 185 ? -11.641 -16.391 -7.438 1 87.38 185 ALA A O 1
ATOM 1436 N N . SER A 1 186 ? -9.734 -15.367 -7.902 1 86.44 186 SER A N 1
ATOM 1437 C CA . SER A 1 186 ? -10.344 -14.039 -7.785 1 86.44 186 SER A CA 1
ATOM 1438 C C . SER A 1 186 ? -10.219 -13.258 -9.094 1 86.44 186 SER A C 1
ATOM 1440 O O . SER A 1 186 ? -9.141 -13.203 -9.688 1 86.44 186 SER A O 1
ATOM 1442 N N . ALA A 1 187 ? -11.297 -12.594 -9.461 1 85.69 187 ALA A N 1
ATOM 1443 C CA . ALA A 1 187 ? -11.297 -11.805 -10.688 1 85.69 187 ALA A CA 1
ATOM 1444 C C . ALA A 1 187 ? -10.352 -10.617 -10.578 1 85.69 187 ALA A C 1
ATOM 1446 O O . ALA A 1 187 ? -9.672 -10.258 -11.547 1 85.69 187 ALA A O 1
ATOM 1447 N N . GLY A 1 188 ? -10.344 -10.016 -9.406 1 89.38 188 GLY A N 1
ATOM 1448 C CA . GLY A 1 188 ? -9.445 -8.891 -9.195 1 89.38 188 GLY A CA 1
ATOM 1449 C C . GLY A 1 188 ? -7.984 -9.266 -9.336 1 89.38 188 GLY A C 1
ATOM 1450 O O . GLY A 1 188 ? -7.215 -8.547 -9.977 1 89.38 188 GLY A O 1
ATOM 1451 N N . GLU A 1 189 ? -7.676 -10.367 -8.836 1 93 189 GLU A N 1
ATOM 1452 C CA . GLU A 1 189 ? -6.301 -10.844 -8.945 1 93 189 GLU A CA 1
ATOM 1453 C C . GLU A 1 189 ? -5.969 -11.258 -10.375 1 93 189 GLU A C 1
ATOM 1455 O O . GLU A 1 189 ? -4.844 -11.055 -10.844 1 93 189 GLU A O 1
ATOM 1460 N N . TYR A 1 190 ? -6.961 -11.773 -11.008 1 93.56 190 TYR A N 1
ATOM 1461 C CA . TYR A 1 190 ? -6.77 -12.25 -12.375 1 93.56 190 TYR A CA 1
ATOM 1462 C C . TYR A 1 190 ? -6.25 -11.133 -13.273 1 93.56 190 TYR A C 1
ATOM 1464 O O . TYR A 1 190 ? -5.258 -11.312 -13.984 1 93.56 190 TYR A O 1
ATOM 1472 N N . ALA A 1 191 ? -6.898 -10.039 -13.211 1 93.44 191 ALA A N 1
ATOM 1473 C CA . ALA A 1 191 ? -6.555 -8.922 -14.094 1 93.44 191 ALA A CA 1
ATOM 1474 C C . ALA A 1 19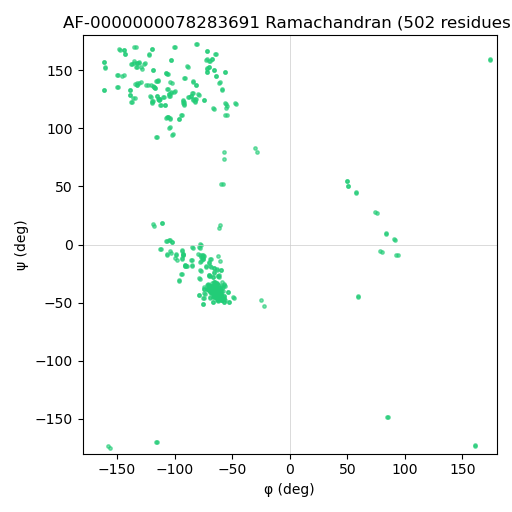1 ? -5.121 -8.453 -13.844 1 93.44 191 ALA A C 1
ATOM 1476 O O . ALA A 1 191 ? -4.387 -8.164 -14.789 1 93.44 191 ALA A O 1
ATOM 1477 N N . VAL A 1 192 ? -4.727 -8.391 -12.602 1 96.75 192 VAL A N 1
ATOM 1478 C CA . VAL A 1 192 ? -3.379 -7.957 -12.242 1 96.75 192 VAL A CA 1
ATOM 1479 C C . VAL A 1 192 ? -2.359 -8.984 -12.734 1 96.75 192 VAL A C 1
ATOM 1481 O O . VAL A 1 192 ? -1.396 -8.633 -13.414 1 96.75 192 VAL A O 1
ATOM 1484 N N . LYS A 1 193 ? -2.592 -10.242 -12.43 1 97.5 193 LYS A N 1
ATOM 1485 C CA . LYS A 1 193 ? -1.654 -11.305 -12.781 1 97.5 193 LYS A CA 1
ATOM 1486 C C . LYS A 1 193 ? -1.482 -11.406 -14.289 1 97.5 193 LYS A C 1
ATOM 1488 O O . LYS A 1 193 ? -0.365 -11.578 -14.789 1 97.5 193 LYS A O 1
ATOM 1493 N N . LYS A 1 194 ? -2.564 -11.289 -14.953 1 96.38 194 LYS A N 1
ATOM 1494 C CA . LYS A 1 194 ? -2.506 -11.336 -16.406 1 96.38 194 LYS A CA 1
ATOM 1495 C C . LYS A 1 194 ? -1.635 -10.211 -16.969 1 96.38 194 LYS A C 1
ATOM 1497 O O . LYS A 1 194 ? -0.808 -10.438 -17.844 1 96.38 194 LYS A O 1
ATOM 1502 N N . ALA A 1 195 ? -1.817 -9.062 -16.453 1 96.56 195 ALA A N 1
ATOM 1503 C CA . ALA A 1 195 ? -1.027 -7.91 -16.891 1 96.56 195 ALA A CA 1
ATOM 1504 C C . ALA A 1 195 ? 0.454 -8.117 -16.594 1 96.56 195 ALA A C 1
ATOM 1506 O O . ALA A 1 195 ? 1.313 -7.77 -17.406 1 96.56 195 ALA A O 1
ATOM 1507 N N . VAL A 1 196 ? 0.765 -8.656 -15.461 1 98 196 VAL A N 1
ATOM 1508 C CA . VAL A 1 196 ? 2.148 -8.922 -15.078 1 98 196 VAL A CA 1
ATOM 1509 C C . VAL A 1 196 ? 2.779 -9.891 -16.078 1 98 196 VAL A C 1
ATOM 1511 O O . VAL A 1 196 ? 3.889 -9.664 -16.562 1 98 196 VAL A O 1
ATOM 1514 N N . ILE A 1 197 ? 2.047 -10.914 -16.375 1 97.62 197 ILE A N 1
ATOM 1515 C CA . ILE A 1 197 ? 2.537 -11.922 -17.312 1 97.62 197 ILE A CA 1
ATOM 1516 C C . ILE A 1 197 ? 2.834 -11.273 -18.656 1 97.62 197 ILE A C 1
ATOM 1518 O O . ILE A 1 197 ? 3.883 -11.523 -19.266 1 97.62 197 ILE A O 1
ATOM 1522 N N . GLN A 1 198 ? 2.018 -10.398 -19.047 1 95.56 198 GLN A N 1
ATOM 1523 C CA . GLN A 1 198 ? 2.127 -9.758 -20.359 1 95.56 198 GLN A CA 1
ATOM 1524 C C . GLN A 1 198 ? 3.289 -8.773 -20.391 1 95.56 198 GLN A C 1
ATOM 1526 O O . GLN A 1 198 ? 3.836 -8.484 -21.453 1 95.56 198 GLN A O 1
ATOM 1531 N N . ASN A 1 199 ? 3.729 -8.359 -19.266 1 96.38 199 ASN A N 1
ATOM 1532 C CA . ASN A 1 199 ? 4.723 -7.285 -19.219 1 96.38 199 ASN A CA 1
ATOM 1533 C C . ASN A 1 199 ? 6.027 -7.758 -18.594 1 96.38 199 ASN A C 1
ATOM 1535 O O . ASN A 1 199 ? 6.82 -6.941 -18.109 1 96.38 199 ASN A O 1
ATOM 1539 N N . SER A 1 200 ? 6.211 -9.008 -18.5 1 97.75 200 SER A N 1
ATOM 1540 C CA . SER A 1 200 ? 7.422 -9.547 -17.891 1 97.75 200 SER A CA 1
ATOM 1541 C C . SER A 1 200 ? 8.258 -10.32 -18.906 1 97.75 200 SER A C 1
ATOM 1543 O O . SER A 1 200 ? 7.711 -11.055 -19.734 1 97.75 200 SER A O 1
ATOM 1545 N N . ARG A 1 201 ? 9.547 -10.164 -18.812 1 97.69 201 ARG A N 1
ATOM 1546 C CA . ARG A 1 201 ? 10.453 -10.859 -19.719 1 97.69 201 ARG A CA 1
ATOM 1547 C C . ARG A 1 201 ? 10.586 -12.328 -19.344 1 97.69 201 ARG A C 1
ATOM 1549 O O . ARG A 1 201 ? 10.484 -13.211 -20.203 1 97.69 201 ARG A O 1
ATOM 1556 N N . THR A 1 202 ? 10.867 -12.57 -18.109 1 98.62 202 THR A N 1
ATOM 1557 C CA . THR A 1 202 ? 10.992 -13.93 -17.594 1 98.62 202 THR A CA 1
ATOM 1558 C C . THR A 1 202 ? 9.953 -14.195 -16.516 1 98.62 202 THR A C 1
ATOM 1560 O O . THR A 1 202 ? 9.742 -13.367 -15.633 1 98.62 202 THR A O 1
ATOM 1563 N N . ARG A 1 203 ? 9.312 -15.344 -16.562 1 98.75 203 ARG A N 1
ATOM 1564 C CA . ARG A 1 203 ? 8.227 -15.695 -15.648 1 98.75 203 ARG A CA 1
ATOM 1565 C C . ARG A 1 203 ? 8.555 -16.953 -14.859 1 98.75 203 ARG A C 1
ATOM 1567 O O . ARG A 1 203 ? 8.945 -17.969 -15.43 1 98.75 203 ARG A O 1
ATOM 1574 N N . TYR A 1 204 ? 8.438 -16.844 -13.508 1 98.88 204 TYR A N 1
ATOM 1575 C CA . TYR A 1 204 ? 8.672 -17.938 -12.57 1 98.88 204 TYR A CA 1
ATOM 1576 C C . TYR A 1 204 ? 7.379 -18.328 -11.859 1 98.88 204 TYR A C 1
ATOM 1578 O O . TYR A 1 204 ? 6.719 -17.484 -11.25 1 98.88 204 TYR A O 1
ATOM 1586 N N . LEU A 1 205 ? 7.055 -19.562 -11.938 1 98.81 205 LEU A N 1
ATOM 1587 C CA . LEU A 1 205 ? 5.98 -20.078 -11.102 1 98.81 205 LEU A CA 1
ATOM 1588 C C . LEU A 1 205 ? 6.527 -20.641 -9.789 1 98.81 205 LEU A C 1
ATOM 1590 O O . LEU A 1 205 ? 7.41 -21.5 -9.797 1 98.81 205 LEU A O 1
ATOM 1594 N N . LEU A 1 206 ? 6.031 -20.078 -8.727 1 98.62 206 LEU A N 1
ATOM 1595 C CA . LEU A 1 206 ? 6.309 -20.578 -7.387 1 98.62 206 LEU A CA 1
ATOM 1596 C C . LEU A 1 206 ? 5.113 -21.344 -6.832 1 98.62 206 LEU A C 1
ATOM 1598 O O . LEU A 1 206 ? 4.102 -20.75 -6.469 1 98.62 206 LEU A O 1
ATOM 1602 N N . SER A 1 207 ? 5.262 -22.688 -6.762 1 97.19 207 SER A N 1
ATOM 1603 C CA . SER A 1 207 ? 4.133 -23.5 -6.316 1 97.19 207 SER A CA 1
ATOM 1604 C C . SER A 1 207 ? 4.605 -24.75 -5.602 1 97.19 207 SER A C 1
ATOM 1606 O O . SER A 1 207 ? 5.516 -25.438 -6.074 1 97.19 207 SER A O 1
ATOM 1608 N N . ASP A 1 208 ? 3.938 -25.016 -4.469 1 95.5 208 ASP A N 1
ATOM 1609 C CA . ASP A 1 208 ? 4.215 -26.297 -3.824 1 95.5 208 ASP A CA 1
ATOM 1610 C C . ASP A 1 208 ? 3.441 -27.422 -4.5 1 95.5 208 ASP A C 1
ATOM 1612 O O . ASP A 1 208 ? 2.561 -27.172 -5.324 1 95.5 208 ASP A O 1
ATOM 1616 N N . HIS A 1 209 ? 3.742 -28.641 -4.078 1 93.69 209 HIS A N 1
ATOM 1617 C CA . HIS A 1 209 ? 3.25 -29.844 -4.742 1 93.69 209 HIS A CA 1
ATOM 1618 C C . HIS A 1 209 ? 1.729 -29.922 -4.668 1 93.69 209 HIS A C 1
ATOM 1620 O O . HIS A 1 209 ? 1.101 -30.578 -5.5 1 93.69 209 HIS A O 1
ATOM 1626 N N . THR A 1 210 ? 1.145 -29.234 -3.707 1 90.88 210 THR A N 1
ATOM 1627 C CA . THR A 1 210 ? -0.29 -29.391 -3.492 1 90.88 210 THR A CA 1
ATOM 1628 C C . THR A 1 210 ? -1.082 -28.656 -4.566 1 90.88 210 THR A C 1
ATOM 1630 O O . THR A 1 210 ? -2.287 -28.859 -4.715 1 90.88 210 THR A O 1
ATOM 1633 N N . LYS A 1 211 ? -0.424 -27.797 -5.348 1 92.56 211 LYS A N 1
ATOM 1634 C CA . LYS A 1 211 ? -1.14 -26.953 -6.305 1 92.56 211 LYS A CA 1
ATOM 1635 C C . LYS A 1 211 ? -1.245 -27.641 -7.664 1 92.56 211 LYS A C 1
ATOM 1637 O O . LYS A 1 211 ? -2.029 -27.219 -8.516 1 92.56 211 LYS A O 1
ATOM 1642 N N . PHE A 1 212 ? -0.435 -28.641 -7.902 1 93.69 212 PHE A N 1
ATOM 1643 C CA . PHE A 1 212 ? -0.425 -29.297 -9.203 1 93.69 212 PHE A CA 1
ATOM 1644 C C . PHE A 1 212 ? -1.562 -30.312 -9.312 1 93.69 212 PHE A C 1
ATOM 1646 O O . PHE A 1 212 ? -1.849 -31.031 -8.359 1 93.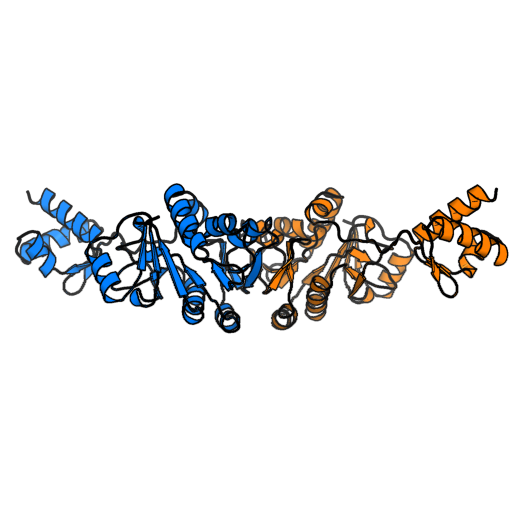69 212 PHE A O 1
ATOM 1653 N N . GLY A 1 213 ? -2.203 -30.328 -10.43 1 91.25 213 GLY A N 1
ATOM 1654 C CA . GLY A 1 213 ? -3.307 -31.25 -10.664 1 91.25 213 GLY A CA 1
ATOM 1655 C C . GLY A 1 213 ? -4.656 -30.672 -10.289 1 91.25 213 GLY A C 1
ATOM 1656 O O . GLY A 1 213 ? -5.68 -31.359 -10.391 1 91.25 213 GLY A O 1
ATOM 1657 N N . LYS A 1 214 ? -4.578 -29.438 -9.906 1 89.88 214 LYS A N 1
ATOM 1658 C CA . LYS A 1 214 ? -5.797 -28.719 -9.547 1 89.88 214 LYS A CA 1
ATOM 1659 C C . LYS A 1 214 ? -5.926 -27.406 -10.336 1 89.88 214 LYS A C 1
ATOM 1661 O O . LYS A 1 214 ? -4.949 -26.938 -10.914 1 89.88 214 LYS A O 1
ATOM 1666 N N . PHE A 1 215 ? -7.18 -26.938 -10.469 1 87.12 215 PHE A N 1
ATOM 1667 C CA . PHE A 1 215 ? -7.371 -25.641 -11.102 1 87.12 215 PHE A CA 1
ATOM 1668 C C . PHE A 1 215 ? -8.406 -24.828 -10.352 1 87.12 215 PHE A C 1
ATOM 1670 O O . PHE A 1 215 ? -9.234 -25.375 -9.617 1 87.12 215 PHE A O 1
ATOM 1677 N N . ALA A 1 216 ? -8.281 -23.547 -10.516 1 90.94 216 ALA A N 1
ATOM 1678 C CA . ALA A 1 216 ? -9.203 -22.594 -9.898 1 90.94 216 ALA A CA 1
ATOM 1679 C C . ALA A 1 216 ? -9.992 -21.828 -10.961 1 90.94 216 ALA A C 1
ATOM 1681 O O . ALA A 1 216 ? -9.984 -22.203 -12.133 1 90.94 216 ALA A O 1
ATOM 1682 N N . LEU A 1 217 ? -10.664 -20.859 -10.594 1 84.44 217 LEU A N 1
ATOM 1683 C CA . LEU A 1 217 ? -11.734 -20.219 -11.344 1 84.44 217 LEU A CA 1
ATOM 1684 C C . LEU A 1 217 ? -11.203 -19.594 -12.625 1 84.44 217 LEU A C 1
ATOM 1686 O O . LEU A 1 217 ? -11.852 -19.672 -13.68 1 84.44 217 LEU A O 1
ATOM 1690 N N . MET A 1 218 ? -10.062 -18.984 -12.641 1 91.06 218 MET A N 1
ATOM 1691 C CA . MET A 1 218 ? -9.609 -18.203 -13.789 1 91.06 218 MET A CA 1
ATOM 1692 C C . MET A 1 218 ? -8.172 -18.547 -14.148 1 91.06 218 MET A C 1
ATOM 1694 O O . MET A 1 218 ? -7.328 -18.719 -13.266 1 91.06 218 MET A O 1
ATOM 1698 N N . THR A 1 219 ? -7.949 -18.672 -15.438 1 94.81 219 THR A N 1
ATOM 1699 C CA . THR A 1 219 ? -6.609 -18.906 -15.961 1 94.81 219 THR A CA 1
ATOM 1700 C C . THR A 1 219 ? -5.926 -17.578 -16.297 1 94.81 219 THR A C 1
ATOM 1702 O O . THR A 1 219 ? -6.398 -16.828 -17.156 1 94.81 219 THR A O 1
ATOM 1705 N N . TYR A 1 220 ? -4.762 -17.281 -15.656 1 96.12 220 TYR A N 1
ATOM 1706 C CA . TYR A 1 220 ? -4.113 -16.016 -15.953 1 96.12 220 TYR A CA 1
ATOM 1707 C C . TYR A 1 220 ? -2.869 -16.219 -16.812 1 96.12 220 TYR A C 1
ATOM 1709 O O . TYR A 1 220 ? -2.299 -15.266 -17.328 1 96.12 220 TYR A O 1
ATOM 1717 N N . CYS A 1 221 ? -2.449 -17.5 -17 1 98 221 CYS A N 1
ATOM 1718 C CA . CYS A 1 221 ? -1.253 -17.828 -17.766 1 98 221 CYS A CA 1
ATOM 1719 C C . CYS A 1 221 ? -1.278 -19.297 -18.203 1 98 221 CYS A C 1
ATOM 1721 O O . CYS A 1 221 ? -1.589 -20.172 -17.406 1 98 221 CYS A O 1
ATOM 1723 N N . ARG A 1 222 ? -0.978 -19.484 -19.438 1 97.31 222 ARG A N 1
ATOM 1724 C CA . ARG A 1 222 ? -0.77 -20.859 -19.859 1 97.31 222 ARG A CA 1
ATOM 1725 C C . ARG A 1 222 ? 0.541 -21.406 -19.312 1 97.31 222 ARG A C 1
ATOM 1727 O O . ARG A 1 222 ? 1.51 -20.672 -19.141 1 97.31 222 ARG A O 1
ATOM 1734 N N . LEU A 1 223 ? 0.524 -22.672 -19.141 1 97.88 223 LEU A N 1
ATOM 1735 C CA . LEU A 1 223 ? 1.7 -23.266 -18.516 1 97.88 223 LEU A CA 1
ATOM 1736 C C . LEU A 1 223 ? 2.924 -23.125 -19.422 1 97.88 223 LEU A C 1
ATOM 1738 O O . LEU A 1 223 ? 4.031 -22.891 -18.922 1 97.88 223 LEU A O 1
ATOM 1742 N N . ASN A 1 224 ? 2.773 -23.188 -20.703 1 97.44 224 ASN A N 1
ATOM 1743 C CA . ASN A 1 224 ? 3.908 -23.125 -21.625 1 97.44 224 ASN A CA 1
ATOM 1744 C C . ASN A 1 224 ? 4.418 -21.703 -21.797 1 97.44 224 ASN A C 1
ATOM 1746 O O . ASN A 1 224 ? 5.375 -21.469 -22.531 1 97.44 224 ASN A O 1
ATOM 1750 N N . GLU A 1 225 ? 3.83 -20.75 -21.156 1 97.38 225 GLU A N 1
ATOM 1751 C CA . GLU A 1 225 ? 4.285 -19.359 -21.203 1 97.38 225 GLU A CA 1
ATOM 1752 C C . GLU A 1 225 ? 5.246 -19.062 -20.062 1 97.38 225 GLU A C 1
ATOM 1754 O O . GLU A 1 225 ? 5.848 -17.984 -20.016 1 97.38 225 GLU A O 1
ATOM 1759 N N . VAL A 1 226 ? 5.363 -19.984 -19.203 1 98 226 VAL A N 1
ATOM 1760 C CA . VAL A 1 226 ? 6.293 -19.828 -18.078 1 98 226 VAL A CA 1
ATOM 1761 C C . VAL A 1 226 ? 7.652 -20.406 -18.469 1 98 226 VAL A C 1
ATOM 1763 O O . VAL A 1 226 ? 7.727 -21.453 -19.125 1 98 226 VAL A O 1
ATOM 1766 N N . GLN A 1 227 ? 8.656 -19.797 -18.031 1 98.5 227 GLN A N 1
ATOM 1767 C CA . GLN A 1 227 ? 9.992 -20.281 -18.344 1 98.5 227 GLN A CA 1
ATOM 1768 C C . GLN A 1 227 ? 10.531 -21.156 -17.219 1 98.5 227 GLN A C 1
ATOM 1770 O O . GLN A 1 227 ? 11.32 -22.078 -17.453 1 98.5 227 GLN A O 1
ATOM 1775 N N . HIS A 1 228 ? 10.117 -20.844 -15.977 1 98.75 228 HIS A N 1
ATOM 1776 C CA . HIS A 1 228 ? 10.656 -21.562 -14.828 1 98.75 228 HIS A CA 1
ATOM 1777 C C . HIS A 1 228 ? 9.547 -22 -13.875 1 98.75 228 HIS A C 1
ATOM 1779 O O . HIS A 1 228 ? 8.602 -21.234 -13.633 1 98.75 228 HIS A O 1
ATOM 1785 N N . VAL A 1 229 ? 9.695 -23.188 -13.391 1 98.81 229 VAL A N 1
ATOM 1786 C CA . VAL A 1 229 ? 8.852 -23.703 -12.305 1 98.81 229 VAL A CA 1
ATOM 1787 C C . VAL A 1 229 ? 9.727 -24.047 -11.102 1 98.81 229 VAL A C 1
ATOM 1789 O O . VAL A 1 229 ? 10.672 -24.828 -11.219 1 98.81 229 VAL A O 1
ATOM 1792 N N . ILE A 1 230 ? 9.414 -23.453 -9.984 1 98.81 230 ILE A N 1
ATOM 1793 C CA . ILE A 1 230 ? 10.086 -23.766 -8.727 1 98.81 230 ILE A CA 1
ATOM 1794 C C . ILE A 1 230 ? 9.109 -24.453 -7.777 1 98.81 230 ILE A C 1
ATOM 1796 O O . ILE A 1 230 ? 8.055 -23.891 -7.445 1 98.81 230 ILE A O 1
ATOM 1800 N N . THR A 1 231 ? 9.43 -25.656 -7.379 1 98.56 231 THR A N 1
ATOM 1801 C CA . THR A 1 231 ? 8.508 -26.453 -6.582 1 98.56 231 THR A CA 1
ATOM 1802 C C . THR A 1 231 ? 9.266 -27.281 -5.543 1 98.56 231 THR A C 1
ATOM 1804 O O . THR A 1 231 ? 10.492 -27.359 -5.582 1 98.56 231 THR A O 1
ATOM 1807 N N . ASP A 1 232 ? 8.531 -27.781 -4.566 1 97.19 232 ASP A N 1
ATOM 1808 C CA . ASP A 1 232 ? 9.141 -28.438 -3.404 1 97.19 232 ASP A CA 1
ATOM 1809 C C . ASP A 1 232 ? 9.328 -29.922 -3.646 1 97.19 232 ASP A C 1
ATOM 1811 O O . ASP A 1 232 ? 10.094 -30.578 -2.941 1 97.19 232 ASP A O 1
ATOM 1815 N N . GLN A 1 233 ? 8.633 -30.5 -4.609 1 96 233 GLN A N 1
ATOM 1816 C CA . GLN A 1 233 ? 8.711 -31.922 -4.934 1 96 233 GLN A CA 1
ATOM 1817 C C . GLN A 1 233 ? 8.805 -32.125 -6.441 1 96 233 GLN A C 1
ATOM 1819 O O . GLN A 1 233 ? 8.391 -31.266 -7.223 1 96 233 GLN A O 1
ATOM 1824 N N . ALA A 1 234 ? 9.328 -33.281 -6.715 1 95.81 234 ALA A N 1
ATOM 1825 C CA . ALA A 1 234 ? 9.398 -33.625 -8.133 1 95.81 234 ALA A CA 1
ATOM 1826 C C . ALA A 1 234 ? 8 -33.688 -8.75 1 95.81 234 ALA A C 1
ATOM 1828 O O . ALA A 1 234 ? 7.066 -34.188 -8.125 1 95.81 234 ALA A O 1
ATOM 1829 N N . LEU A 1 235 ? 7.934 -33.188 -9.898 1 96.44 235 LEU A N 1
ATOM 1830 C CA . LEU A 1 235 ? 6.672 -33.25 -10.633 1 96.44 235 LEU A CA 1
ATOM 1831 C C . LEU A 1 235 ? 6.391 -34.688 -11.109 1 96.44 235 LEU A C 1
ATOM 1833 O O . LEU A 1 235 ? 7.305 -35.5 -11.203 1 96.44 235 LEU A O 1
ATOM 1837 N N . THR A 1 236 ? 5.129 -34.969 -11.406 1 94.31 236 THR A N 1
ATOM 1838 C CA . THR A 1 236 ? 4.789 -36.25 -12.016 1 94.31 236 THR A CA 1
ATOM 1839 C C . THR A 1 236 ? 5.402 -36.375 -13.406 1 94.31 236 THR A C 1
ATOM 1841 O O . THR A 1 236 ? 5.809 -35.375 -14 1 94.31 236 THR A O 1
ATOM 1844 N N . VAL A 1 237 ? 5.461 -37.469 -13.914 1 94.75 237 VAL A N 1
ATOM 1845 C CA . VAL A 1 237 ? 6.059 -37.75 -15.219 1 94.75 237 VAL A CA 1
ATOM 1846 C C . VAL A 1 237 ? 5.344 -36.906 -16.297 1 94.75 237 VAL A C 1
ATOM 1848 O O . VAL A 1 237 ? 5.984 -36.375 -17.203 1 94.75 237 VAL A O 1
ATOM 1851 N N . GLU A 1 238 ? 4.082 -36.844 -16.125 1 94.12 238 GLU A N 1
ATOM 1852 C CA . GLU A 1 238 ? 3.275 -36.094 -17.094 1 94.12 238 GLU A CA 1
ATOM 1853 C C . GLU A 1 238 ? 3.721 -34.625 -17.156 1 94.12 238 GLU A C 1
ATOM 1855 O O . GLU A 1 238 ? 3.922 -34.094 -18.25 1 94.12 238 GLU A O 1
ATOM 1860 N N . TYR A 1 239 ? 3.877 -34.031 -16.047 1 96.25 239 TYR A N 1
ATOM 1861 C CA . TYR A 1 239 ? 4.309 -32.625 -15.992 1 96.25 239 TYR A CA 1
ATOM 1862 C C . TYR A 1 239 ? 5.758 -32.5 -16.438 1 96.25 239 TYR A C 1
ATOM 1864 O O . TYR A 1 239 ? 6.117 -31.516 -17.109 1 96.25 239 TYR A O 1
ATOM 1872 N N . GLN A 1 240 ? 6.586 -33.406 -16.062 1 97.19 240 GLN A N 1
ATOM 1873 C CA . GLN A 1 240 ? 7.988 -33.375 -16.469 1 97.19 240 GLN A CA 1
ATOM 1874 C C . GLN A 1 240 ? 8.125 -33.438 -17.984 1 97.19 240 GLN A C 1
ATOM 1876 O O . GLN A 1 240 ? 8.898 -32.688 -18.562 1 97.19 240 GLN A O 1
ATOM 1881 N N . ASP A 1 241 ? 7.434 -34.312 -18.578 1 97.06 241 ASP A N 1
ATOM 1882 C CA . ASP A 1 241 ? 7.465 -34.469 -20.031 1 97.06 241 ASP A CA 1
ATOM 1883 C C . ASP A 1 241 ? 6.996 -33.188 -20.703 1 97.06 241 ASP A C 1
ATOM 1885 O O . ASP A 1 241 ? 7.602 -32.719 -21.688 1 97.06 241 ASP A O 1
ATOM 1889 N N . TYR A 1 242 ? 5.895 -32.656 -20.156 1 96.62 242 TYR A N 1
ATOM 1890 C CA . TYR A 1 242 ? 5.375 -31.422 -20.703 1 96.62 242 TYR A CA 1
ATOM 1891 C C . TYR A 1 242 ? 6.426 -30.312 -20.625 1 96.62 242 TYR A C 1
ATOM 1893 O O . TYR A 1 242 ? 6.656 -29.594 -21.594 1 96.62 242 TYR A O 1
ATOM 1901 N N . CYS A 1 243 ? 7.043 -30.156 -19.5 1 98.25 243 CYS A N 1
ATOM 1902 C CA . CYS A 1 243 ? 8.047 -29.125 -19.281 1 98.25 243 CYS A CA 1
ATOM 1903 C C . CYS A 1 243 ? 9.227 -29.297 -20.234 1 98.25 243 CYS A C 1
ATOM 1905 O O . CYS A 1 243 ? 9.742 -28.328 -20.781 1 98.25 243 CYS A O 1
ATOM 1907 N N . ARG A 1 244 ? 9.641 -30.516 -20.422 1 97.56 244 ARG A N 1
ATOM 1908 C CA . ARG A 1 244 ? 10.719 -30.797 -21.344 1 97.56 244 ARG A CA 1
ATOM 1909 C C . ARG A 1 244 ? 10.336 -30.406 -22.766 1 97.56 244 ARG A C 1
ATOM 1911 O O . ARG A 1 244 ? 11.133 -29.781 -23.484 1 97.56 244 ARG A O 1
ATOM 1918 N N . GLU A 1 245 ? 9.219 -30.781 -23.125 1 97.69 245 GLU A N 1
ATOM 1919 C CA . GLU A 1 245 ? 8.734 -30.516 -24.469 1 97.69 245 GLU A CA 1
ATOM 1920 C C . GLU A 1 245 ? 8.703 -29.031 -24.766 1 97.69 245 GLU A C 1
ATOM 1922 O O . GLU A 1 245 ? 9.023 -28.594 -25.875 1 97.69 245 GLU A O 1
ATOM 1927 N N . TYR A 1 246 ? 8.359 -28.234 -23.828 1 97.88 246 TYR A N 1
ATOM 1928 C CA . TYR A 1 246 ? 8.156 -26.812 -24.062 1 97.88 246 TYR A CA 1
ATOM 1929 C C . TYR A 1 246 ? 9.328 -26 -23.531 1 97.88 246 TYR A C 1
ATOM 1931 O O . TYR A 1 246 ? 9.273 -24.766 -23.5 1 97.88 246 TYR A O 1
ATOM 1939 N N . GLY A 1 247 ? 10.328 -26.641 -23.047 1 98.06 247 GLY A N 1
ATOM 1940 C CA . GLY A 1 247 ? 11.547 -25.953 -22.641 1 98.06 247 GLY A CA 1
ATOM 1941 C C . GLY A 1 247 ? 11.398 -25.219 -21.328 1 98.06 247 GLY A C 1
ATOM 1942 O O . GLY A 1 247 ? 12.039 -24.172 -21.125 1 98.06 247 GLY A O 1
ATOM 1943 N N . ILE A 1 248 ? 10.508 -25.672 -20.469 1 98.62 248 ILE A N 1
ATOM 1944 C CA . ILE A 1 248 ? 10.328 -25.078 -19.156 1 98.62 248 ILE A CA 1
ATOM 1945 C C . ILE A 1 248 ? 11.344 -25.672 -18.172 1 98.62 248 ILE A C 1
ATOM 1947 O O . ILE A 1 248 ? 11.445 -26.891 -18.031 1 98.62 248 ILE A O 1
ATOM 1951 N N . SER A 1 249 ? 12.125 -24.844 -17.516 1 98.69 249 SER A N 1
ATOM 1952 C CA . SER A 1 249 ? 13.086 -25.312 -16.516 1 98.69 249 SER A CA 1
ATOM 1953 C C . SER A 1 249 ? 12.414 -25.547 -15.172 1 98.69 249 SER A C 1
ATOM 1955 O O . SER A 1 249 ? 11.781 -24.656 -14.625 1 98.69 249 SER A O 1
ATOM 1957 N N . VAL A 1 250 ? 12.57 -26.75 -14.648 1 98.62 250 VAL A N 1
ATOM 1958 C CA . VAL A 1 250 ? 11.992 -27.094 -13.359 1 98.62 250 VAL A CA 1
ATOM 1959 C C . VAL A 1 250 ? 13.078 -27.125 -12.297 1 98.62 250 VAL A C 1
ATOM 1961 O O . VAL A 1 250 ? 14.125 -27.75 -12.484 1 98.62 250 VAL A O 1
ATOM 1964 N N . HIS A 1 251 ? 12.805 -26.422 -11.195 1 98.56 251 HIS A N 1
ATOM 1965 C CA . HIS A 1 251 ? 13.75 -26.328 -10.086 1 98.56 251 HIS A CA 1
ATOM 1966 C C . HIS A 1 251 ? 13.148 -26.891 -8.805 1 98.56 251 HIS A C 1
ATOM 1968 O O . HIS A 1 251 ? 12.102 -26.422 -8.344 1 98.56 251 HIS A O 1
ATOM 1974 N N . LEU A 1 252 ? 13.812 -27.859 -8.273 1 97.75 252 LEU A N 1
ATOM 1975 C CA . LEU A 1 252 ? 13.398 -28.406 -6.988 1 97.75 252 LEU A CA 1
ATOM 1976 C C . LEU A 1 252 ? 14.031 -27.641 -5.836 1 97.75 252 LEU A C 1
ATOM 1978 O O . LEU A 1 252 ? 15.25 -27.422 -5.828 1 97.75 252 LEU A O 1
ATOM 1982 N N . ALA A 1 253 ? 13.258 -27.203 -4.957 1 96.06 253 ALA A N 1
ATOM 1983 C CA . ALA A 1 253 ? 13.703 -26.422 -3.809 1 96.06 253 ALA A CA 1
ATOM 1984 C C . ALA A 1 253 ? 13.836 -27.297 -2.562 1 96.06 253 ALA A C 1
ATOM 1986 O O . ALA A 1 253 ? 13.164 -28.328 -2.447 1 96.06 253 ALA A O 1
ATOM 1987 N N . MET B 1 1 ? 25.531 41.344 33.594 1 62.38 1 MET B N 1
ATOM 1988 C CA . MET B 1 1 ? 24.406 42 32.906 1 62.38 1 MET B CA 1
ATOM 1989 C C . MET B 1 1 ? 24.391 41.625 31.422 1 62.38 1 MET B C 1
ATOM 1991 O O . MET B 1 1 ? 23.359 41.25 30.891 1 62.38 1 MET B O 1
ATOM 1995 N N . ARG B 1 2 ? 25.438 41.812 30.797 1 71 2 ARG B N 1
ATOM 1996 C CA . ARG B 1 2 ? 25.562 41.562 29.375 1 71 2 ARG B CA 1
ATOM 1997 C C . ARG B 1 2 ? 25.312 40.094 29.078 1 71 2 ARG B C 1
ATOM 1999 O O . ARG B 1 2 ? 24.562 39.75 28.156 1 71 2 ARG B O 1
ATOM 2006 N N . THR B 1 3 ? 25.828 39.188 29.875 1 71.44 3 THR B N 1
ATOM 2007 C CA . THR B 1 3 ? 25.734 37.75 29.641 1 71.44 3 THR B CA 1
ATOM 2008 C C . THR B 1 3 ? 24.281 37.281 29.781 1 71.44 3 THR B C 1
ATOM 2010 O O . THR B 1 3 ? 23.797 36.469 28.984 1 71.44 3 THR B O 1
ATOM 2013 N N . LYS B 1 4 ? 23.594 37.812 30.734 1 81 4 LYS B N 1
ATOM 2014 C CA . LYS B 1 4 ? 22.188 37.438 30.922 1 81 4 LYS B CA 1
ATOM 2015 C C . LYS B 1 4 ? 21.328 37.938 29.766 1 81 4 LYS B C 1
ATOM 2017 O O . LYS B 1 4 ? 20.422 37.219 29.312 1 81 4 LYS B O 1
ATOM 2022 N N . ARG B 1 5 ? 21.609 39.156 29.312 1 83.31 5 ARG B N 1
ATOM 2023 C CA . ARG B 1 5 ? 20.844 39.688 28.188 1 83.31 5 ARG B CA 1
ATOM 2024 C C . ARG B 1 5 ? 21.062 38.844 26.922 1 83.31 5 ARG B C 1
ATOM 2026 O O . ARG B 1 5 ? 20.109 38.531 26.219 1 83.31 5 ARG B O 1
ATOM 2033 N N . ILE B 1 6 ? 22.312 38.438 26.625 1 85.75 6 ILE B N 1
ATOM 2034 C CA . ILE B 1 6 ? 22.609 37.625 25.438 1 85.75 6 ILE B CA 1
ATOM 2035 C C . ILE B 1 6 ? 21.859 36.312 25.5 1 85.75 6 ILE B C 1
ATOM 2037 O O . ILE B 1 6 ? 21.312 35.844 24.5 1 85.75 6 ILE B O 1
ATOM 2041 N N . ASP B 1 7 ? 21.781 35.781 26.641 1 84.75 7 ASP B N 1
ATOM 2042 C CA . ASP B 1 7 ? 21.031 34.562 26.797 1 84.75 7 ASP B CA 1
ATOM 2043 C C . ASP B 1 7 ? 19.547 34.75 26.5 1 84.75 7 ASP B C 1
ATOM 2045 O O . ASP B 1 7 ? 18.906 33.906 25.875 1 84.75 7 ASP B O 1
ATOM 2049 N N . LEU B 1 8 ? 19.047 35.875 26.938 1 85.69 8 LEU B N 1
ATOM 2050 C CA . LEU B 1 8 ? 17.641 36.188 26.688 1 85.69 8 LEU B CA 1
ATOM 2051 C C . LEU B 1 8 ? 17.406 36.469 25.219 1 85.69 8 LEU B C 1
ATOM 2053 O O . LEU B 1 8 ? 16.375 36.062 24.656 1 85.69 8 LEU B O 1
ATOM 2057 N N . ILE B 1 9 ? 18.375 37.156 24.594 1 87.25 9 ILE B N 1
ATOM 2058 C CA . ILE B 1 9 ? 18.297 37.406 23.156 1 87.25 9 ILE B CA 1
ATOM 2059 C C . ILE B 1 9 ? 18.359 36.094 22.391 1 87.25 9 ILE B C 1
ATOM 2061 O O . ILE B 1 9 ? 17.578 35.875 21.469 1 87.25 9 ILE B O 1
ATOM 2065 N N . GLU B 1 10 ? 19.266 35.25 22.797 1 84 10 GLU B N 1
ATOM 2066 C CA . GLU B 1 10 ? 19.375 33.938 22.203 1 84 10 GLU B CA 1
ATOM 2067 C C . GLU B 1 10 ? 18.062 33.156 22.312 1 84 10 GLU B C 1
ATOM 2069 O O . GLU B 1 10 ? 17.594 32.562 21.328 1 84 10 GLU B O 1
ATOM 2074 N N . ALA B 1 11 ? 17.5 33.188 23.453 1 80.44 11 ALA B N 1
ATOM 2075 C CA . ALA B 1 11 ? 16.234 32.5 23.688 1 80.44 11 ALA B CA 1
ATOM 2076 C C . ALA B 1 11 ? 15.117 33.094 22.828 1 80.44 11 ALA B C 1
ATOM 2078 O O . ALA B 1 11 ? 14.289 32.344 22.281 1 80.44 11 ALA B O 1
ATOM 2079 N N . PHE B 1 12 ? 15.195 34.344 22.734 1 80.69 12 PHE B N 1
ATOM 2080 C CA . PHE B 1 12 ? 14.188 35.031 21.953 1 80.69 12 PHE B CA 1
ATOM 2081 C C . PHE B 1 12 ? 14.359 34.719 20.469 1 80.69 12 PHE B C 1
ATOM 2083 O O . PHE B 1 12 ? 13.383 34.438 19.766 1 80.69 12 PHE B O 1
ATOM 2090 N N . ILE B 1 13 ? 15.594 34.781 19.969 1 78.62 13 ILE B N 1
ATOM 2091 C CA . ILE B 1 13 ? 15.891 34.438 18.578 1 78.62 13 ILE B CA 1
ATOM 2092 C C . ILE B 1 13 ? 15.531 33 18.312 1 78.62 13 ILE B C 1
ATOM 2094 O O . ILE B 1 13 ? 14.992 32.656 17.25 1 78.62 13 ILE B O 1
ATOM 2098 N N . GLU B 1 14 ? 15.805 32.156 19.312 1 74.94 14 GLU B N 1
ATOM 2099 C CA . GLU B 1 14 ? 15.445 30.734 19.188 1 74.94 14 GLU B CA 1
ATOM 2100 C C . GLU B 1 14 ? 13.93 30.562 19.156 1 74.94 14 GLU B C 1
ATOM 2102 O O . GLU B 1 14 ? 13.422 29.734 18.391 1 74.94 14 GLU B O 1
ATOM 2107 N N . GLN B 1 15 ? 13.281 31.359 19.875 1 71.81 15 GLN B N 1
ATOM 2108 C CA . GLN B 1 15 ? 11.828 31.297 19.969 1 71.81 15 GLN B CA 1
ATOM 2109 C C . GLN B 1 15 ? 11.18 31.859 18.703 1 71.81 15 GLN B C 1
ATOM 2111 O O . GLN B 1 15 ? 10.242 31.281 18.156 1 71.81 15 GLN B O 1
ATOM 2116 N N . GLU B 1 16 ? 11.75 33 18.188 1 72.12 16 GLU B N 1
ATOM 2117 C CA . GLU B 1 16 ? 11.141 33.719 17.078 1 72.12 16 GLU B CA 1
ATOM 2118 C C . GLU B 1 16 ? 11.695 33.25 15.734 1 72.12 16 GLU B C 1
ATOM 2120 O O . GLU B 1 16 ? 11.156 33.594 14.68 1 72.12 16 GLU B O 1
ATOM 2125 N N . LYS B 1 17 ? 12.68 32.469 15.773 1 71.38 17 LYS B N 1
ATOM 2126 C CA . LYS B 1 17 ? 13.414 31.891 14.656 1 71.38 17 LYS B CA 1
ATOM 2127 C C . LYS B 1 17 ? 14.016 32.969 13.758 1 71.38 17 LYS B C 1
ATOM 2129 O O . LYS B 1 17 ? 15.148 32.844 13.289 1 71.38 17 LYS B O 1
ATOM 2134 N N . SER B 1 18 ? 13.289 33.938 13.438 1 74.75 18 SER B N 1
ATOM 2135 C CA . SER B 1 18 ? 13.766 35.125 12.703 1 74.75 18 SER B CA 1
ATOM 2136 C C . SER B 1 18 ? 13.266 36.406 13.328 1 74.75 18 SER B C 1
ATOM 2138 O O . SER B 1 18 ? 12.07 36.562 13.609 1 74.75 18 SER B O 1
ATOM 2140 N N . VAL B 1 19 ? 14.258 37.312 13.633 1 82.5 19 VAL B N 1
ATOM 2141 C CA . VAL B 1 19 ? 13.883 38.562 14.281 1 82.5 19 VAL B CA 1
ATOM 2142 C C . VAL B 1 19 ? 14.68 39.719 13.672 1 82.5 19 VAL B C 1
ATOM 2144 O O . VAL B 1 19 ? 15.867 39.562 13.375 1 82.5 19 VAL B O 1
ATOM 2147 N N . SER B 1 20 ? 14.008 40.75 13.367 1 82.44 20 SER B N 1
ATOM 2148 C CA . SER B 1 20 ? 14.711 41.938 12.859 1 82.44 20 SER B CA 1
ATOM 2149 C C . SER B 1 20 ? 15.547 42.594 13.953 1 82.44 20 SER B C 1
ATOM 2151 O O . SER B 1 20 ? 15.258 42.438 15.141 1 82.44 20 SER B O 1
ATOM 2153 N N . LEU B 1 21 ? 16.516 43.344 13.508 1 88.62 21 LEU B N 1
ATOM 2154 C CA . LEU B 1 21 ? 17.359 44.062 14.461 1 88.62 21 LEU B CA 1
ATOM 2155 C C . LEU B 1 21 ? 16.531 45.094 15.219 1 88.62 21 LEU B C 1
ATOM 2157 O O . LEU B 1 21 ? 16.719 45.281 16.422 1 88.62 21 LEU B O 1
ATOM 2161 N N . ASP B 1 22 ? 15.57 45.625 14.461 1 85.56 22 ASP B N 1
ATOM 2162 C CA . ASP B 1 22 ? 14.734 46.656 15.078 1 85.56 22 ASP B CA 1
ATOM 2163 C C . ASP B 1 22 ? 13.867 46.062 16.188 1 85.56 22 ASP B C 1
ATOM 2165 O O . ASP B 1 22 ? 13.719 46.656 17.25 1 85.56 22 ASP B O 1
ATOM 2169 N N . THR B 1 23 ? 13.375 44.906 16.016 1 87 23 THR B N 1
ATOM 2170 C CA . THR B 1 23 ? 12.562 44.219 17 1 87 23 THR B CA 1
ATOM 2171 C C . THR B 1 23 ? 13.383 43.906 18.25 1 87 23 THR B C 1
ATOM 2173 O O . THR B 1 23 ? 12.906 44.062 19.375 1 87 23 THR B O 1
ATOM 2176 N N . LEU B 1 24 ? 14.492 43.469 18.047 1 90.88 24 LEU B N 1
ATOM 2177 C CA . LEU B 1 24 ? 15.367 43.125 19.172 1 90.88 24 LEU B CA 1
ATOM 2178 C C . LEU B 1 24 ? 15.695 44.406 19.969 1 90.88 24 LEU B C 1
ATOM 2180 O O . LEU B 1 24 ? 15.703 44.344 21.203 1 90.88 24 LEU B O 1
ATOM 2184 N N . CYS B 1 25 ? 15.898 45.469 19.312 1 91.12 25 CYS B N 1
ATOM 2185 C CA . CYS B 1 25 ? 16.172 46.75 19.969 1 91.12 25 CYS B CA 1
ATOM 2186 C C . CYS B 1 25 ? 15.008 47.188 20.859 1 91.12 25 CYS B C 1
ATOM 2188 O O . CYS B 1 25 ? 15.203 47.625 21.984 1 91.12 25 CYS B O 1
ATOM 2190 N N . GLU B 1 26 ? 13.852 47.031 20.234 1 87.25 26 GLU B N 1
ATOM 2191 C CA . GLU B 1 26 ? 12.648 47.438 20.938 1 87.25 26 GLU B CA 1
ATOM 2192 C C . GLU B 1 26 ? 12.383 46.531 22.141 1 87.25 26 GLU B C 1
ATOM 2194 O O . GLU B 1 26 ? 12.07 47.031 23.234 1 87.25 26 GLU B O 1
ATOM 2199 N N . LYS B 1 27 ? 12.555 45.312 22 1 86.94 27 LYS B N 1
ATOM 2200 C CA . LYS B 1 27 ? 12.211 44.312 23.016 1 86.94 27 LYS B CA 1
ATOM 2201 C C . LYS B 1 27 ? 13.172 44.375 24.203 1 86.94 27 LYS B C 1
ATOM 2203 O O . LYS B 1 27 ? 12.758 44.219 25.359 1 86.94 27 LYS B O 1
ATOM 2208 N N . PHE B 1 28 ? 14.359 44.594 23.891 1 89.5 28 PHE B N 1
ATOM 2209 C CA . PHE B 1 28 ? 15.367 44.531 24.938 1 89.5 28 PHE B CA 1
ATOM 2210 C C . PHE B 1 28 ? 15.875 45.906 25.312 1 89.5 28 PHE B C 1
ATOM 2212 O O . PHE B 1 28 ? 16.766 46.062 26.156 1 89.5 28 PHE B O 1
ATOM 2219 N N . ASN B 1 29 ? 15.273 46.844 24.688 1 89.44 29 ASN B N 1
ATOM 2220 C CA . ASN B 1 29 ? 15.539 48.25 24.969 1 89.44 29 ASN B CA 1
ATOM 2221 C C . ASN B 1 29 ? 17.031 48.562 24.938 1 89.44 29 ASN B C 1
ATOM 2223 O O . ASN B 1 29 ? 17.578 49.125 25.906 1 89.44 29 ASN B O 1
ATOM 2227 N N . VAL B 1 30 ? 17.703 48.156 23.891 1 89.19 30 VAL B N 1
ATOM 2228 C CA . VAL B 1 30 ? 19.125 48.406 23.688 1 89.19 30 VAL B CA 1
ATOM 2229 C C . VAL B 1 30 ? 19.359 48.969 22.281 1 89.19 30 VAL B C 1
ATOM 2231 O O . VAL B 1 30 ? 18.484 48.844 21.406 1 89.19 30 VAL B O 1
ATOM 2234 N N . SER B 1 31 ? 20.453 49.688 22.078 1 86.62 31 SER B N 1
ATOM 2235 C CA . SER B 1 31 ? 20.781 50.312 20.797 1 86.62 31 SER B CA 1
ATOM 2236 C C . SER B 1 31 ? 21.094 49.25 19.75 1 86.62 31 SER B C 1
ATOM 2238 O O . SER B 1 31 ? 21.391 48.094 20.078 1 86.62 31 SER B O 1
ATOM 2240 N N . LYS B 1 32 ? 21 49.594 18.375 1 89.56 32 LYS B N 1
ATOM 2241 C CA . LYS B 1 32 ? 21.328 48.719 17.266 1 89.56 32 LYS B CA 1
ATOM 2242 C C . LYS B 1 32 ? 22.766 48.219 17.375 1 89.56 32 LYS B C 1
ATOM 2244 O O . LYS B 1 32 ? 23.062 47.062 17.047 1 89.56 32 LYS B O 1
ATOM 2249 N N . ASN B 1 33 ? 23.656 49.094 17.906 1 87.25 33 ASN B N 1
ATOM 2250 C CA . ASN B 1 33 ? 25.047 48.719 18.031 1 87.25 33 ASN B CA 1
ATOM 2251 C C . ASN B 1 33 ? 25.25 47.656 19.109 1 87.25 33 ASN B C 1
ATOM 2253 O O . ASN B 1 33 ? 26.031 46.719 18.922 1 87.25 33 ASN B O 1
ATOM 2257 N N . THR B 1 34 ? 24.547 47.75 20.188 1 85 34 THR B N 1
ATOM 2258 C CA . THR B 1 34 ? 24.609 46.75 21.25 1 85 34 THR B CA 1
ATOM 2259 C C . THR B 1 34 ? 24.078 45.406 20.766 1 85 34 THR B C 1
ATOM 2261 O O . THR B 1 34 ? 24.688 44.344 21.016 1 85 34 THR B O 1
ATOM 2264 N N . ILE B 1 35 ? 22.891 45.5 20 1 89.31 35 ILE B N 1
ATOM 2265 C CA . ILE B 1 35 ? 22.297 44.25 19.484 1 89.31 35 ILE B CA 1
ATOM 2266 C C . ILE B 1 35 ? 23.25 43.594 18.484 1 89.31 35 ILE B C 1
ATOM 2268 O O . ILE B 1 35 ? 23.422 42.375 18.5 1 89.31 35 ILE B O 1
ATOM 2272 N N . ARG B 1 36 ? 23.891 44.344 17.688 1 89.12 36 ARG B N 1
ATOM 2273 C CA . ARG B 1 36 ? 24.812 43.781 16.703 1 89.12 36 ARG B CA 1
ATOM 2274 C C . ARG B 1 36 ? 25.984 43.062 17.391 1 89.12 36 ARG B C 1
ATOM 2276 O O . ARG B 1 36 ? 26.391 42 16.953 1 89.12 36 ARG B O 1
ATOM 2283 N N . ARG B 1 37 ? 26.469 43.594 18.406 1 88.38 37 ARG B N 1
ATOM 2284 C CA . ARG B 1 37 ? 27.562 43 19.156 1 88.38 37 ARG B CA 1
ATOM 2285 C C . ARG B 1 37 ? 27.094 41.688 19.828 1 88.38 37 ARG B C 1
ATOM 2287 O O . ARG B 1 37 ? 27.812 40.688 19.812 1 88.38 37 ARG B O 1
ATOM 2294 N N . ASP B 1 38 ? 25.938 41.781 20.422 1 88.75 38 ASP B N 1
ATOM 2295 C CA . ASP B 1 38 ? 25.391 40.562 21.062 1 88.75 38 ASP B CA 1
ATOM 2296 C C . ASP B 1 38 ? 25.156 39.469 20.047 1 88.75 38 ASP B C 1
ATOM 2298 O O . ASP B 1 38 ? 25.453 38.312 20.312 1 88.75 38 ASP B O 1
ATOM 2302 N N . ILE B 1 39 ? 24.625 39.875 18.812 1 88.56 39 ILE B N 1
ATOM 2303 C CA . ILE B 1 39 ? 24.375 38.906 17.75 1 88.56 39 ILE B CA 1
ATOM 2304 C C . ILE B 1 39 ? 25.688 38.312 17.25 1 88.56 39 ILE B C 1
ATOM 2306 O O . ILE B 1 39 ? 25.781 37.125 16.969 1 88.56 39 ILE B O 1
ATOM 2310 N N . ASP B 1 40 ? 26.688 39.125 17.219 1 87.75 40 ASP B N 1
ATOM 2311 C CA . ASP B 1 40 ? 28.016 38.625 16.844 1 87.75 40 ASP B CA 1
ATOM 2312 C C . ASP B 1 40 ? 28.484 37.531 17.797 1 87.75 40 ASP B C 1
ATOM 2314 O O . ASP B 1 40 ? 29.078 36.531 17.359 1 87.75 40 ASP B O 1
ATOM 2318 N N . ASP B 1 41 ? 28.188 37.625 18.984 1 87 41 ASP B N 1
ATOM 2319 C CA . ASP B 1 41 ? 28.531 36.625 19.953 1 87 41 ASP B CA 1
ATOM 2320 C C . ASP B 1 41 ? 27.734 35.344 19.719 1 87 41 ASP B C 1
ATOM 2322 O O . ASP B 1 41 ? 28.266 34.219 19.844 1 87 41 ASP B O 1
ATOM 2326 N N . LEU B 1 42 ? 26.469 35.5 19.391 1 86.56 42 LEU B N 1
ATOM 2327 C CA . LEU B 1 42 ? 25.625 34.344 19.125 1 86.56 42 LEU B CA 1
ATOM 2328 C C . LEU B 1 42 ? 26.031 33.656 17.828 1 86.56 42 LEU B C 1
ATOM 2330 O O . LEU B 1 42 ? 25.969 32.438 17.703 1 86.56 42 LEU B O 1
ATOM 2334 N N . VAL B 1 43 ? 26.438 34.438 16.859 1 84.94 43 VAL B N 1
ATOM 2335 C CA . VAL B 1 43 ? 26.922 33.906 15.594 1 84.94 43 VAL B CA 1
ATOM 2336 C C . VAL B 1 43 ? 28.219 33.125 15.836 1 84.94 43 VAL B C 1
ATOM 2338 O O . VAL B 1 43 ? 28.406 32.031 15.305 1 84.94 43 VAL B O 1
ATOM 2341 N N . LYS B 1 44 ? 28.969 33.625 16.656 1 83.5 44 LYS B N 1
ATOM 2342 C CA . LYS B 1 44 ? 30.203 32.938 17.016 1 83.5 44 LYS B CA 1
ATOM 2343 C C . LYS B 1 44 ? 29.906 31.641 17.766 1 83.5 44 LYS B C 1
ATOM 2345 O O . LYS B 1 44 ? 30.594 30.625 17.594 1 83.5 44 LYS B O 1
ATOM 2350 N N . LYS B 1 45 ? 28.797 31.703 18.547 1 79.56 45 LYS B N 1
ATOM 2351 C CA . LYS B 1 45 ? 28.344 30.531 19.297 1 79.56 45 LYS B CA 1
ATOM 2352 C C . LYS B 1 45 ? 27.641 29.531 18.391 1 79.56 45 LYS B C 1
ATOM 2354 O O . LYS B 1 45 ? 27.438 28.375 18.766 1 79.56 45 LYS B O 1
ATOM 2359 N N . GLY B 1 46 ? 27.281 29.906 17.234 1 78.5 46 GLY B N 1
ATOM 2360 C CA . GLY B 1 46 ? 26.641 29.078 16.234 1 78.5 46 GLY B CA 1
ATOM 2361 C C . GLY B 1 46 ? 25.141 28.969 16.422 1 78.5 46 GLY B C 1
ATOM 2362 O O . GLY B 1 46 ? 24.484 28.141 15.789 1 78.5 46 GLY B O 1
ATOM 2363 N N . THR B 1 47 ? 24.547 29.719 17.266 1 75 47 THR B N 1
ATOM 2364 C CA . THR B 1 47 ? 23.125 29.578 17.594 1 75 47 THR B CA 1
ATOM 2365 C C . THR B 1 47 ? 22.281 30.594 16.812 1 75 47 THR B C 1
ATOM 2367 O O . THR B 1 47 ? 21.062 30.547 16.859 1 75 47 THR B O 1
ATOM 2370 N N . ALA B 1 48 ? 22.953 31.531 16.141 1 77.44 48 ALA B N 1
ATOM 2371 C CA . ALA B 1 48 ? 22.25 32.531 15.352 1 77.44 48 ALA B CA 1
ATOM 2372 C C . ALA B 1 48 ? 23.031 32.875 14.086 1 77.44 48 ALA B C 1
ATOM 2374 O O . ALA B 1 48 ? 24.25 32.719 14.039 1 77.44 48 ALA B O 1
ATOM 2375 N N . GLU B 1 49 ? 22.375 33.156 13.016 1 80.94 49 GLU B N 1
ATOM 2376 C CA . GLU B 1 49 ? 22.953 33.625 11.766 1 80.94 49 GLU B CA 1
ATOM 2377 C C . GLU B 1 49 ? 22.375 35 11.375 1 80.94 49 GLU B C 1
ATOM 2379 O O . GLU B 1 49 ? 21.172 35.219 11.492 1 80.94 49 GLU B O 1
ATOM 2384 N N . LYS B 1 50 ? 23.406 35.844 10.906 1 81.88 50 LYS B N 1
ATOM 2385 C CA . LYS B 1 50 ? 22.984 37.188 10.469 1 81.88 50 LYS B CA 1
ATOM 2386 C C . LYS B 1 50 ? 22.391 37.125 9.062 1 81.88 50 LYS B C 1
ATOM 2388 O O . LYS B 1 50 ? 22.875 36.406 8.203 1 81.88 50 LYS B O 1
ATOM 2393 N N . VAL B 1 51 ? 21.172 37.719 8.914 1 76.88 51 VAL B N 1
ATOM 2394 C CA . VAL B 1 51 ? 20.562 37.938 7.602 1 76.88 51 VAL B CA 1
ATOM 2395 C C . VAL B 1 51 ? 20.344 39.406 7.375 1 76.88 51 VAL B C 1
ATOM 2397 O O . VAL B 1 51 ? 20.531 40.219 8.289 1 76.88 51 VAL B O 1
ATOM 2400 N N . TYR B 1 52 ? 20.016 39.75 6.133 1 73.5 52 TYR B N 1
ATOM 2401 C CA . TYR B 1 52 ? 19.797 41.156 5.848 1 73.5 52 TYR B CA 1
ATOM 2402 C C . TYR B 1 52 ? 18.734 41.75 6.773 1 73.5 52 TYR B C 1
ATOM 2404 O O . TYR B 1 52 ? 17.594 41.281 6.801 1 73.5 52 TYR B O 1
ATOM 2412 N N . GLY B 1 53 ? 19.062 42.719 7.609 1 69.62 53 GLY B N 1
ATOM 2413 C CA . GLY B 1 53 ? 18.156 43.469 8.477 1 69.62 53 GLY B CA 1
ATOM 2414 C C . GLY B 1 53 ? 17.797 42.719 9.742 1 69.62 53 GLY B C 1
ATOM 2415 O O . GLY B 1 53 ? 16.984 43.188 10.547 1 69.62 53 GLY B O 1
ATOM 2416 N N . GLY B 1 54 ? 18.266 41.406 9.797 1 80.5 54 GLY B N 1
ATOM 2417 C CA . GLY B 1 54 ? 17.859 40.625 10.969 1 80.5 54 GLY B CA 1
ATOM 2418 C C . GLY B 1 54 ? 18.781 39.469 11.297 1 80.5 54 GLY B C 1
ATOM 2419 O O . GLY B 1 54 ? 19.922 39.469 10.852 1 80.5 54 GLY B O 1
ATOM 2420 N N . VAL B 1 55 ? 18.422 38.656 12.281 1 83.31 55 VAL B N 1
ATOM 2421 C CA . VAL B 1 55 ? 19.156 37.469 12.758 1 83.31 55 VAL B CA 1
ATOM 2422 C C . VAL B 1 55 ? 18.219 36.281 12.812 1 83.31 55 VAL B C 1
ATOM 2424 O O . VAL B 1 55 ? 17.031 36.406 13.109 1 83.31 55 VAL B O 1
ATOM 2427 N N . VAL B 1 56 ? 18.766 35.156 12.398 1 76.69 56 VAL B N 1
ATOM 2428 C CA . VAL B 1 56 ? 18.031 33.906 12.461 1 76.69 56 VAL B CA 1
ATOM 2429 C C . VAL B 1 56 ? 18.734 32.938 13.406 1 76.69 56 VAL B C 1
ATOM 2431 O O . VAL B 1 56 ? 19.953 33.031 13.578 1 76.69 56 VAL B O 1
ATOM 2434 N N . SER B 1 57 ? 17.938 32.281 14.289 1 68.5 57 SER B N 1
ATOM 2435 C CA . SER B 1 57 ? 18.562 31.234 15.086 1 68.5 57 SER B CA 1
ATOM 2436 C C . SER B 1 57 ? 19.219 30.188 14.203 1 68.5 57 SER B C 1
ATOM 2438 O O . SER B 1 57 ? 18.703 29.828 13.148 1 68.5 57 SER B O 1
ATOM 2440 N N . THR B 1 58 ? 20.516 30.078 14.461 1 59.28 58 THR B N 1
ATOM 2441 C CA . THR B 1 58 ? 21.188 29 13.727 1 59.28 58 THR B CA 1
ATOM 2442 C C . THR B 1 58 ? 20.641 27.641 14.164 1 59.28 58 THR B C 1
ATOM 2444 O O . THR B 1 58 ? 20.938 26.625 13.531 1 59.28 58 THR B O 1
ATOM 2447 N N . GLN B 1 59 ? 20.297 27.656 15.414 1 49.38 59 GLN B N 1
ATOM 2448 C CA . GLN B 1 59 ? 19.578 26.438 15.766 1 49.38 59 GLN B CA 1
ATOM 2449 C C . GLN B 1 59 ? 18.344 26.234 14.883 1 49.38 59 GLN B C 1
ATOM 2451 O O . GLN B 1 59 ? 17.516 27.141 14.766 1 49.38 59 GLN B O 1
ATOM 2456 N N . GLN B 1 60 ? 18.703 25.875 13.742 1 44.53 60 GLN B N 1
ATOM 2457 C CA . GLN B 1 60 ? 17.766 25.812 12.625 1 44.53 60 GLN B CA 1
ATOM 2458 C C . GLN B 1 60 ? 16.344 25.5 13.117 1 44.53 60 GLN B C 1
ATOM 2460 O O . GLN B 1 60 ? 16.125 24.5 13.789 1 44.53 60 GLN B O 1
ATOM 2465 N N . PRO B 1 61 ? 15.664 26.562 13.555 1 44.5 61 PRO B N 1
ATOM 2466 C CA . PRO B 1 61 ? 14.227 26.297 13.688 1 44.5 61 PRO B CA 1
ATOM 2467 C C . PRO B 1 61 ? 13.75 25.172 12.773 1 44.5 61 PRO B C 1
ATOM 2469 O O . PRO B 1 61 ? 12.742 24.516 13.062 1 44.5 61 PRO B O 1
ATOM 2472 N N . SER B 1 62 ? 14.203 25.375 11.633 1 45.53 62 SER B N 1
ATOM 2473 C CA . SER B 1 62 ? 13.883 24.609 10.43 1 45.53 62 SER B CA 1
ATOM 2474 C C . SER B 1 62 ? 14.281 23.156 10.586 1 45.53 62 SER B C 1
ATOM 2476 O O . SER B 1 62 ? 14.203 22.375 9.633 1 45.53 62 SER B O 1
ATOM 2478 N N . ASP B 1 63 ? 15.008 23.031 11.547 1 47.75 63 ASP B N 1
ATOM 2479 C CA . ASP B 1 63 ? 15.461 21.641 11.617 1 47.75 63 ASP B CA 1
ATOM 2480 C C . ASP B 1 63 ? 14.273 20.688 11.805 1 47.75 63 ASP B C 1
ATOM 2482 O O . ASP B 1 63 ? 14.203 19.969 12.797 1 47.75 63 ASP B O 1
ATOM 2486 N N . THR B 1 64 ? 13.234 21.328 11.555 1 55.84 64 THR B N 1
ATOM 2487 C CA . THR B 1 64 ? 12.18 20.344 11.773 1 55.84 64 THR B CA 1
ATOM 2488 C C . THR B 1 64 ? 12.383 19.125 10.875 1 55.84 64 THR B C 1
ATOM 2490 O O . THR B 1 64 ? 11.812 19.047 9.781 1 55.84 64 THR B O 1
ATOM 2493 N N . ARG B 1 65 ? 13.695 18.688 11.086 1 60.62 65 ARG B N 1
ATOM 2494 C CA . ARG B 1 65 ? 13.938 17.391 10.477 1 60.62 65 ARG B CA 1
ATOM 2495 C C . ARG B 1 65 ? 12.812 16.406 10.797 1 60.62 65 ARG B C 1
ATOM 2497 O O . ARG B 1 65 ? 12.312 16.375 11.922 1 60.62 65 ARG B O 1
ATOM 2504 N N . LEU B 1 66 ? 12.312 16.016 9.711 1 68.56 66 LEU B N 1
ATOM 2505 C CA . LEU B 1 66 ? 11.344 14.945 9.938 1 68.56 66 LEU B CA 1
ATOM 2506 C C . LEU B 1 66 ? 11.953 13.797 10.727 1 68.56 66 LEU B C 1
ATOM 2508 O O . LEU B 1 66 ? 12.938 13.195 10.289 1 68.56 66 LEU B O 1
ATOM 2512 N N . LEU B 1 67 ? 11.469 13.68 11.922 1 72.06 67 LEU B N 1
ATOM 2513 C CA . LEU B 1 67 ? 11.828 12.469 12.656 1 72.06 67 LEU B CA 1
ATOM 2514 C C . LEU B 1 67 ? 11.227 11.234 11.992 1 72.06 67 LEU B C 1
ATOM 2516 O O . LEU B 1 67 ? 10.18 11.32 11.344 1 72.06 67 LEU B O 1
ATOM 2520 N N . PRO B 1 68 ? 11.984 10.109 12.188 1 78.81 68 PRO B N 1
ATOM 2521 C CA . PRO B 1 68 ? 11.398 8.867 11.672 1 78.81 68 PRO B CA 1
ATOM 2522 C C . PRO B 1 68 ? 10.008 8.594 12.242 1 78.81 68 PRO B C 1
ATOM 2524 O O . PRO B 1 68 ? 9.703 9 13.367 1 78.81 68 PRO B O 1
ATOM 2527 N N . TYR B 1 69 ? 9.227 7.984 11.477 1 83.12 69 TYR B N 1
ATOM 2528 C CA . TYR B 1 69 ? 7.824 7.719 11.789 1 83.12 69 TYR B CA 1
ATOM 2529 C C . TYR B 1 69 ? 7.68 7.121 13.188 1 83.12 69 TYR B C 1
ATOM 2531 O O . TYR B 1 69 ? 6.836 7.562 13.969 1 83.12 69 TYR B O 1
ATOM 2539 N N . GLU B 1 70 ? 8.492 6.168 13.555 1 78.25 70 GLU B N 1
ATOM 2540 C CA . GLU B 1 70 ? 8.375 5.453 14.82 1 78.25 70 GLU B CA 1
ATOM 2541 C C . GLU B 1 70 ? 8.602 6.387 16 1 78.25 70 GLU B C 1
ATOM 2543 O O . GLU B 1 70 ? 7.961 6.242 17.047 1 78.25 70 GLU B O 1
ATOM 2548 N N . GLN B 1 71 ? 9.422 7.34 15.852 1 79.25 71 GLN B N 1
ATOM 2549 C CA . GLN B 1 71 ? 9.695 8.312 16.906 1 79.25 71 GLN B CA 1
ATOM 2550 C C . GLN B 1 71 ? 8.547 9.305 17.062 1 79.25 71 GLN B C 1
ATOM 2552 O O . GLN B 1 71 ? 8.195 9.688 18.172 1 79.25 71 GLN B O 1
ATOM 2557 N N . ARG B 1 72 ? 7.957 9.656 15.969 1 81.31 72 ARG B N 1
ATOM 2558 C CA . ARG B 1 72 ? 6.852 10.609 16 1 81.31 72 ARG B CA 1
ATOM 2559 C C . ARG B 1 72 ? 5.582 9.961 16.547 1 81.31 72 ARG B C 1
ATOM 2561 O O . ARG B 1 72 ? 4.82 10.586 17.281 1 81.31 72 ARG B O 1
ATOM 2568 N N . HIS B 1 73 ? 5.363 8.734 16.203 1 82.12 73 HIS B N 1
ATOM 2569 C CA . HIS B 1 73 ? 4.133 8.016 16.531 1 82.12 73 HIS B CA 1
ATOM 2570 C C . HIS B 1 73 ? 3.934 7.895 18.031 1 82.12 73 HIS B C 1
ATOM 2572 O O . HIS B 1 73 ? 2.799 7.914 18.516 1 82.12 73 HIS B O 1
ATOM 2578 N N . THR B 1 74 ? 4.957 7.922 18.797 1 80.06 74 THR B N 1
ATOM 2579 C CA . THR B 1 74 ? 4.852 7.645 20.219 1 80.06 74 THR B CA 1
ATOM 2580 C C . THR B 1 74 ? 4.828 8.938 21.016 1 80.06 74 THR B C 1
ATOM 2582 O O . THR B 1 74 ? 4.527 8.93 22.219 1 80.06 74 THR B O 1
ATOM 2585 N N . VAL B 1 75 ? 5.125 10.016 20.422 1 82.31 75 VAL B N 1
ATOM 2586 C CA . VAL B 1 75 ? 5.129 11.312 21.094 1 82.31 75 VAL B CA 1
ATOM 2587 C C . VAL B 1 75 ? 3.717 11.891 21.094 1 82.31 75 VAL B C 1
ATOM 2589 O O . VAL B 1 75 ? 3.027 11.883 20.078 1 82.31 75 VAL B O 1
ATOM 2592 N N . LEU B 1 76 ? 3.209 12.359 22.297 1 89.44 76 LEU B N 1
ATOM 2593 C CA . LEU B 1 76 ? 1.914 13.008 22.484 1 89.44 76 LEU B CA 1
ATOM 2594 C C . LEU B 1 76 ? 0.783 12.102 22.016 1 89.44 76 LEU B C 1
ATOM 2596 O O . LEU B 1 76 ? -0.113 12.547 21.297 1 89.44 76 LEU B O 1
ATOM 2600 N N . SER B 1 77 ? 0.841 10.891 22.359 1 91.38 77 SER B N 1
ATOM 2601 C CA . SER B 1 77 ? -0.098 9.875 21.891 1 91.38 77 SER B CA 1
ATOM 2602 C C . SER B 1 77 ? -1.526 10.211 22.312 1 91.38 77 SER B C 1
ATOM 2604 O O . SER B 1 77 ? -2.461 10.047 21.516 1 91.38 77 SER B O 1
ATOM 2606 N N . ALA B 1 78 ? -1.688 10.703 23.547 1 93.56 78 ALA B N 1
ATOM 2607 C CA . ALA B 1 78 ? -3.023 11.047 24.031 1 93.56 78 ALA B CA 1
ATOM 2608 C C . ALA B 1 78 ? -3.611 12.211 23.25 1 93.56 78 ALA B C 1
ATOM 2610 O O . ALA B 1 78 ? -4.785 12.188 22.875 1 93.56 78 ALA B O 1
ATOM 2611 N N . GLU B 1 79 ? -2.816 13.195 23.047 1 94.06 79 GLU B N 1
ATOM 2612 C CA . GLU B 1 79 ? -3.242 14.352 22.266 1 94.06 79 GLU B CA 1
ATOM 2613 C C . GLU B 1 79 ? -3.604 13.953 20.828 1 94.06 79 GLU B C 1
ATOM 2615 O O . GLU B 1 79 ? -4.637 14.367 20.312 1 94.06 79 GLU B O 1
ATOM 2620 N N . LYS B 1 80 ? -2.732 13.117 20.203 1 94.88 80 LYS B N 1
ATOM 2621 C CA . LYS B 1 80 ? -2.998 12.656 18.844 1 94.88 80 LYS B CA 1
ATOM 2622 C C . LYS B 1 80 ? -4.281 11.828 18.781 1 94.88 80 LYS B C 1
ATOM 2624 O O . LYS B 1 80 ? -5.062 11.953 17.828 1 94.88 80 LYS B O 1
ATOM 2629 N N . ASP B 1 81 ? -4.52 11.047 19.734 1 96.12 81 ASP B N 1
ATOM 2630 C CA . ASP B 1 81 ? -5.742 10.25 19.797 1 96.12 81 ASP B CA 1
ATOM 2631 C C . ASP B 1 81 ? -6.977 11.141 19.891 1 96.12 81 ASP B C 1
ATOM 2633 O O . ASP B 1 81 ? -7.973 10.906 19.203 1 96.12 81 ASP B O 1
ATOM 2637 N N . ALA B 1 82 ? -6.91 12.117 20.766 1 97.38 82 ALA B N 1
ATOM 2638 C CA . ALA B 1 82 ? -8.023 13.047 20.922 1 97.38 82 ALA B CA 1
ATOM 2639 C C . ALA B 1 82 ? -8.312 13.789 19.625 1 97.38 82 ALA B C 1
ATOM 2641 O O . ALA B 1 82 ? -9.469 13.93 19.219 1 97.38 82 ALA B O 1
ATOM 2642 N N . ILE B 1 83 ? -7.281 14.211 19 1 98 83 ILE B N 1
ATOM 2643 C CA . ILE B 1 83 ? -7.406 14.93 17.75 1 98 83 ILE B CA 1
ATOM 2644 C C . ILE B 1 83 ? -8.039 14.016 16.688 1 98 83 ILE B C 1
ATOM 2646 O O . ILE B 1 83 ? -8.961 14.43 15.984 1 98 83 ILE B O 1
ATOM 2650 N N . SER B 1 84 ? -7.57 12.781 16.594 1 97.31 84 SER B N 1
ATOM 2651 C CA . SER B 1 84 ? -8.086 11.812 15.633 1 97.31 84 SER B CA 1
ATOM 2652 C C . SER B 1 84 ? -9.562 11.531 15.875 1 97.31 84 SER B C 1
ATOM 2654 O O . SER B 1 84 ? -10.352 11.445 14.922 1 97.31 84 SER B O 1
ATOM 2656 N N . LYS B 1 85 ? -9.914 11.375 17.109 1 97.56 85 LYS B N 1
ATOM 2657 C CA . LYS B 1 85 ? -11.305 11.109 17.453 1 97.56 85 LYS B CA 1
ATOM 2658 C C . LYS B 1 85 ? -12.203 12.266 17.031 1 97.56 85 LYS B C 1
ATOM 2660 O O . LYS B 1 85 ? -13.273 12.047 16.453 1 97.56 85 LYS B O 1
ATOM 2665 N N . LYS B 1 86 ? -11.797 13.43 17.375 1 98.5 86 LYS B N 1
ATOM 2666 C CA . LYS B 1 86 ? -12.562 14.609 16.969 1 98.5 86 LYS B CA 1
ATOM 2667 C C . LYS B 1 86 ? -12.664 14.695 15.453 1 98.5 86 LYS B C 1
ATOM 2669 O O . LYS B 1 86 ? -13.742 14.969 14.914 1 98.5 86 LYS B O 1
ATOM 2674 N N . ALA B 1 87 ? -11.57 14.484 14.781 1 98.69 87 ALA B N 1
ATOM 2675 C CA . ALA B 1 87 ? -11.555 14.5 13.32 1 98.69 87 ALA B CA 1
ATOM 2676 C C . ALA B 1 87 ? -12.539 13.484 12.75 1 98.69 87 ALA B C 1
ATOM 2678 O O . ALA B 1 87 ? -13.305 13.797 11.836 1 98.69 87 ALA B O 1
ATOM 2679 N N . ALA B 1 88 ? -12.57 12.297 13.281 1 98.5 88 ALA B N 1
ATOM 2680 C CA . ALA B 1 88 ? -13.43 11.211 12.812 1 98.5 88 ALA B CA 1
ATOM 2681 C C . ALA B 1 88 ? -14.906 11.586 12.953 1 98.5 88 ALA B C 1
ATOM 2683 O O . ALA B 1 88 ? -15.742 11.125 12.164 1 98.5 88 ALA B O 1
ATOM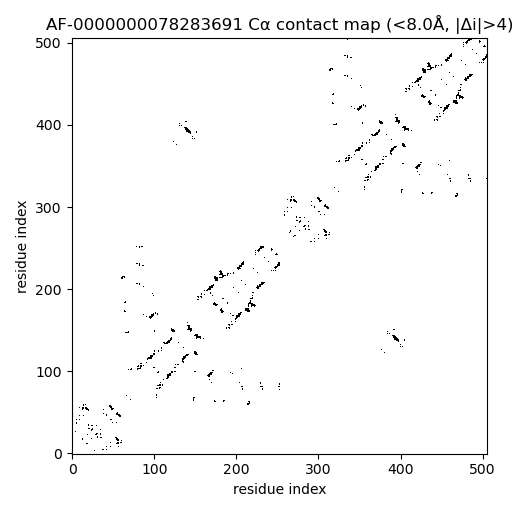 2684 N N . SER B 1 89 ? -15.203 12.461 13.898 1 98.38 89 SER B N 1
ATOM 2685 C CA . SER B 1 89 ? -16.594 12.844 14.164 1 98.38 89 SER B CA 1
ATOM 2686 C C . SER B 1 89 ? -17.156 13.664 13.008 1 98.38 89 SER B C 1
ATOM 2688 O O . SER B 1 89 ? -18.375 13.836 12.906 1 98.38 89 SER B O 1
ATOM 2690 N N . PHE B 1 90 ? -16.344 14.094 12.148 1 98.56 90 PHE B N 1
ATOM 2691 C CA . PHE B 1 90 ? -16.797 14.898 11.023 1 98.56 90 PHE B CA 1
ATOM 2692 C C . PHE B 1 90 ? -17.078 14.023 9.812 1 98.56 90 PHE B C 1
ATOM 2694 O O . PHE B 1 90 ? -17.594 14.492 8.805 1 98.56 90 PHE B O 1
ATOM 2701 N N . VAL B 1 91 ? -16.672 12.75 9.805 1 98.69 91 VAL B N 1
ATOM 2702 C CA . VAL B 1 91 ? -16.828 11.844 8.672 1 98.69 91 VAL B CA 1
ATOM 2703 C C . VAL B 1 91 ? -18.219 11.234 8.695 1 98.69 91 VAL B C 1
ATOM 2705 O O . VAL B 1 91 ? -18.734 10.859 9.758 1 98.69 91 VAL B O 1
ATOM 2708 N N . GLU B 1 92 ? -18.797 11.109 7.578 1 98.19 92 GLU B N 1
ATOM 2709 C CA . GLU B 1 92 ? -20.141 10.539 7.418 1 98.19 92 GLU B CA 1
ATOM 2710 C C . GLU B 1 92 ? -20.109 9.336 6.477 1 98.19 92 GLU B C 1
ATOM 2712 O O . GLU B 1 92 ? -19.156 9.156 5.711 1 98.19 92 GLU B O 1
ATOM 2717 N N . ASN B 1 93 ? -21.188 8.539 6.539 1 98.25 93 ASN B N 1
ATOM 2718 C CA . ASN B 1 93 ? -21.344 7.449 5.582 1 98.25 93 ASN B CA 1
ATOM 2719 C C . ASN B 1 93 ? -21.359 7.965 4.145 1 98.25 93 ASN B C 1
ATOM 2721 O O . ASN B 1 93 ? -22 8.969 3.846 1 98.25 93 ASN B O 1
ATOM 2725 N N . GLY B 1 94 ? -20.594 7.305 3.305 1 97.56 94 GLY B N 1
ATOM 2726 C CA . GLY B 1 94 ? -20.578 7.672 1.896 1 97.56 94 GLY B CA 1
ATOM 2727 C C . GLY B 1 94 ? -19.469 8.648 1.55 1 97.56 94 GLY B C 1
ATOM 2728 O O . GLY B 1 94 ? -19.188 8.891 0.373 1 97.56 94 GLY B O 1
ATOM 2729 N N . ASP B 1 95 ? -18.828 9.156 2.553 1 98.19 95 ASP B N 1
ATOM 2730 C CA . ASP B 1 95 ? -17.734 10.094 2.307 1 98.19 95 ASP B CA 1
ATOM 2731 C C . ASP B 1 95 ? -16.578 9.414 1.572 1 98.19 95 ASP B C 1
ATOM 2733 O O . ASP B 1 95 ? -16.359 8.211 1.731 1 98.19 95 ASP B O 1
ATOM 2737 N N . VAL B 1 96 ? -15.945 10.164 0.724 1 98.5 96 VAL B N 1
ATOM 2738 C CA . VAL B 1 96 ? -14.633 9.836 0.181 1 98.5 96 VAL B CA 1
ATOM 2739 C C . VAL B 1 96 ? -13.57 10.719 0.829 1 98.5 96 VAL B C 1
ATOM 2741 O O . VAL B 1 96 ? -13.492 11.914 0.536 1 98.5 96 VAL B O 1
ATOM 2744 N N . ILE B 1 97 ? -12.758 10.07 1.656 1 98.81 97 ILE B N 1
ATOM 2745 C CA . ILE B 1 97 ? -11.859 10.898 2.457 1 98.81 97 ILE B CA 1
ATOM 2746 C C . ILE B 1 97 ? -10.406 10.547 2.133 1 98.81 97 ILE B C 1
ATOM 2748 O O . ILE B 1 97 ? -10.117 9.445 1.656 1 98.81 97 ILE B O 1
ATOM 2752 N N . TYR B 1 98 ? -9.602 11.539 2.275 1 98.81 98 TYR B N 1
ATOM 2753 C CA . TYR B 1 98 ? -8.156 11.312 2.311 1 98.81 98 TYR B CA 1
ATOM 2754 C C . TYR B 1 98 ? -7.625 11.398 3.736 1 98.81 98 TYR B C 1
ATOM 2756 O O . TYR B 1 98 ? -7.969 12.32 4.48 1 98.81 98 TYR B O 1
ATOM 2764 N N . ILE B 1 99 ? -6.844 10.422 4.152 1 98.62 99 ILE B N 1
ATOM 2765 C CA . ILE B 1 99 ? -6.152 10.461 5.434 1 98.62 99 ILE B CA 1
ATOM 2766 C C . ILE B 1 99 ? -4.645 10.539 5.203 1 98.62 99 ILE B C 1
ATOM 2768 O O . ILE B 1 99 ? -4.055 9.641 4.605 1 98.62 99 ILE B O 1
ATOM 2772 N N . ASP B 1 100 ? -4.062 11.523 5.754 1 97.81 100 ASP B N 1
ATOM 2773 C CA . ASP B 1 100 ? -2.65 11.844 5.555 1 97.81 100 ASP B CA 1
ATOM 2774 C C . ASP B 1 100 ? -1.753 10.828 6.262 1 97.81 100 ASP B C 1
ATOM 2776 O O . ASP B 1 100 ? -2.221 10.055 7.102 1 97.81 100 ASP B O 1
ATOM 2780 N N . THR B 1 101 ? -0.472 10.844 5.945 1 94.31 101 THR B N 1
ATOM 2781 C CA . THR B 1 101 ? 0.51 9.867 6.406 1 94.31 101 THR B CA 1
ATOM 2782 C C . THR B 1 101 ? 1.054 10.25 7.777 1 94.31 101 THR B C 1
ATOM 2784 O O . THR B 1 101 ? 1.771 9.469 8.406 1 94.31 101 THR B O 1
ATOM 2787 N N . GLY B 1 102 ? 0.664 11.312 8.305 1 90.94 102 GLY B N 1
ATOM 2788 C CA . GLY B 1 102 ? 1.165 11.75 9.602 1 90.94 102 GLY B CA 1
ATOM 2789 C C . GLY B 1 102 ? 0.668 10.898 10.75 1 90.94 102 GLY B C 1
ATOM 2790 O O . GLY B 1 102 ? -0.426 10.336 10.688 1 90.94 102 GLY B O 1
ATOM 2791 N N . THR B 1 103 ? 1.424 10.844 11.781 1 88.44 103 THR B N 1
ATOM 2792 C CA . THR B 1 103 ? 1.113 10.031 12.953 1 88.44 103 THR B CA 1
ATOM 2793 C C . THR B 1 103 ? -0.142 10.547 13.648 1 88.44 103 THR B C 1
ATOM 2795 O O . THR B 1 103 ? -0.837 9.789 14.328 1 88.44 103 THR B O 1
ATOM 2798 N N . THR B 1 104 ? -0.435 11.758 13.461 1 89.12 104 THR B N 1
ATOM 2799 C CA . THR B 1 104 ? -1.616 12.344 14.086 1 89.12 104 THR B CA 1
ATOM 2800 C C . THR B 1 104 ? -2.891 11.797 13.453 1 89.12 104 THR B C 1
ATOM 2802 O O . THR B 1 104 ? -3.928 11.703 14.109 1 89.12 104 THR B O 1
ATOM 2805 N N . CYS B 1 105 ? -2.818 11.383 12.242 1 93.75 105 CYS B N 1
ATOM 2806 C CA . CYS B 1 105 ? -4.004 11 11.492 1 93.75 105 CYS B CA 1
ATOM 2807 C C . CYS B 1 105 ? -4.293 9.508 11.648 1 93.75 105 CYS B C 1
ATOM 2809 O O . CYS B 1 105 ? -5.402 9.055 11.367 1 93.75 105 CYS B O 1
ATOM 2811 N N . LEU B 1 106 ? -3.393 8.734 12.047 1 93.75 106 LEU B N 1
ATOM 2812 C CA . LEU B 1 106 ? -3.422 7.273 11.969 1 93.75 106 LEU B CA 1
ATOM 2813 C C . LEU B 1 106 ? -4.605 6.711 12.75 1 93.75 106 LEU B C 1
ATOM 2815 O O . LEU B 1 106 ? -5.348 5.867 12.242 1 93.75 106 LEU B O 1
ATOM 2819 N N . ASN B 1 107 ? -4.84 7.23 13.898 1 93.56 107 ASN B N 1
ATOM 2820 C CA . ASN B 1 107 ? -5.82 6.641 14.805 1 93.56 107 ASN B CA 1
ATOM 2821 C C . ASN B 1 107 ? -7.246 6.945 14.359 1 93.56 107 ASN B C 1
ATOM 2823 O O . ASN B 1 107 ? -8.203 6.383 14.898 1 93.56 107 ASN B O 1
ATOM 2827 N N . MET B 1 108 ? -7.34 7.789 13.414 1 97.06 108 MET B N 1
ATOM 2828 C CA . MET B 1 108 ? -8.664 8.078 12.867 1 97.06 108 MET B CA 1
ATOM 2829 C C . MET B 1 108 ? -9.336 6.801 12.375 1 97.06 108 MET B C 1
ATOM 2831 O O . MET B 1 108 ? -10.555 6.664 12.469 1 97.06 108 MET B O 1
ATOM 2835 N N . VAL B 1 109 ? -8.594 5.918 11.852 1 97.81 109 VAL B N 1
ATOM 2836 C CA . VAL B 1 109 ? -9.102 4.73 11.18 1 97.81 109 VAL B CA 1
ATOM 2837 C C . VAL B 1 109 ? -9.969 3.92 12.141 1 97.81 109 VAL B C 1
ATOM 2839 O O . VAL B 1 109 ? -11.086 3.529 11.797 1 97.81 109 VAL B O 1
ATOM 2842 N N . ASP B 1 110 ? -9.5 3.732 13.336 1 96.88 110 ASP B N 1
ATOM 2843 C CA . ASP B 1 110 ? -10.234 2.949 14.328 1 96.88 110 ASP B CA 1
ATOM 2844 C C . ASP B 1 110 ? -11.562 3.611 14.672 1 96.88 110 ASP B C 1
ATOM 2846 O O . ASP B 1 110 ? -12.555 2.924 14.938 1 96.88 110 ASP B O 1
ATOM 2850 N N . CYS B 1 111 ? -11.547 4.879 14.664 1 97.62 111 CYS B N 1
ATOM 2851 C CA . CYS B 1 111 ? -12.734 5.637 15.023 1 97.62 111 CYS B CA 1
ATOM 2852 C C . CYS B 1 111 ? -13.766 5.602 13.906 1 97.62 111 CYS B C 1
ATOM 2854 O O . CYS B 1 111 ? -14.914 6.02 14.094 1 97.62 111 CYS B O 1
ATOM 2856 N N . LEU B 1 112 ? -13.375 5.105 12.758 1 98.31 112 LEU B N 1
ATOM 2857 C CA . LEU B 1 112 ? -14.25 5.098 11.586 1 98.31 112 LEU B CA 1
ATOM 2858 C C . LEU B 1 112 ? -14.844 3.715 11.367 1 98.31 112 LEU B C 1
ATOM 2860 O O . LEU B 1 112 ? -15.602 3.506 10.414 1 98.31 112 LEU B O 1
ATOM 2864 N N . SER B 1 113 ? -14.547 2.801 12.234 1 95.81 113 SER B N 1
ATOM 2865 C CA . SER B 1 113 ? -14.836 1.383 12.047 1 95.81 113 SER B CA 1
ATOM 2866 C C . SER B 1 113 ? -16.328 1.142 11.875 1 95.81 113 SER B C 1
ATOM 2868 O O . SER B 1 113 ? -16.734 0.134 11.297 1 95.81 113 SER B O 1
ATOM 2870 N N . HIS B 1 114 ? -17.172 2.037 12.328 1 96 114 HIS B N 1
ATOM 2871 C CA . HIS B 1 114 ? -18.609 1.849 12.297 1 96 114 HIS B CA 1
ATOM 2872 C C . HIS B 1 114 ? -19.219 2.469 11.039 1 96 114 HIS B C 1
ATOM 2874 O O . HIS B 1 114 ? -20.422 2.326 10.797 1 96 114 HIS B O 1
ATOM 2880 N N . LEU B 1 115 ? -18.469 3.121 10.289 1 97.5 115 LEU B N 1
ATOM 2881 C CA . LEU B 1 115 ? -18.969 3.861 9.133 1 97.5 115 LEU B CA 1
ATOM 2882 C C . LEU B 1 115 ? -18.672 3.107 7.836 1 97.5 115 LEU B C 1
ATOM 2884 O O . LEU B 1 115 ? -17.781 2.25 7.797 1 97.5 115 LEU B O 1
ATOM 2888 N N . ASN B 1 116 ? -19.438 3.453 6.816 1 97.75 116 ASN B N 1
ATOM 2889 C CA . ASN B 1 116 ? -19.172 3.068 5.434 1 97.75 116 ASN B CA 1
ATOM 2890 C C . ASN B 1 116 ? -18.625 4.238 4.625 1 97.75 116 ASN B C 1
ATOM 2892 O O . ASN B 1 116 ? -19.391 5.086 4.156 1 97.75 116 ASN B O 1
ATOM 2896 N N . CYS B 1 117 ? -17.312 4.195 4.48 1 97.81 117 CYS B N 1
ATOM 2897 C CA . CYS B 1 117 ? -16.703 5.277 3.707 1 97.81 117 CYS B CA 1
ATOM 2898 C C . CYS B 1 117 ? -15.484 4.789 2.943 1 97.81 117 CYS B C 1
ATOM 2900 O O . CYS B 1 117 ? -15.102 3.621 3.057 1 97.81 117 CYS B O 1
ATOM 2902 N N . THR B 1 118 ? -15.039 5.598 2.055 1 98.5 118 THR B N 1
ATOM 2903 C CA . THR B 1 118 ? -13.852 5.309 1.251 1 98.5 118 THR B CA 1
ATOM 2904 C C . THR B 1 118 ? -12.656 6.117 1.737 1 98.5 118 THR B C 1
ATOM 2906 O O . THR B 1 118 ? -12.75 7.332 1.915 1 98.5 118 THR B O 1
ATOM 2909 N N . ILE B 1 119 ? -11.609 5.402 1.977 1 98.75 119 ILE B N 1
ATOM 2910 C CA . ILE B 1 119 ? -10.359 6.039 2.395 1 98.75 119 ILE B CA 1
ATOM 2911 C C . ILE B 1 119 ? -9.344 5.977 1.258 1 98.75 119 ILE B C 1
ATOM 2913 O O . ILE B 1 119 ? -8.992 4.891 0.786 1 98.75 119 ILE B O 1
ATOM 2917 N N . ILE B 1 120 ? -8.906 7.102 0.823 1 98.62 120 ILE B N 1
ATOM 2918 C CA . ILE B 1 120 ? -7.742 7.223 -0.051 1 98.62 120 ILE B CA 1
ATOM 2919 C C . ILE B 1 120 ? -6.516 7.617 0.77 1 98.62 120 ILE B C 1
ATOM 2921 O O . ILE B 1 120 ? -6.586 8.516 1.612 1 98.62 120 ILE B O 1
ATOM 2925 N N . THR B 1 121 ? -5.434 6.949 0.589 1 98.44 121 THR B N 1
ATOM 2926 C CA . THR B 1 121 ? -4.227 7.281 1.339 1 98.44 121 THR B CA 1
ATOM 2927 C C . THR B 1 121 ? -2.99 6.699 0.661 1 98.44 121 THR B C 1
ATOM 2929 O O . THR B 1 121 ? -3.1 5.793 -0.167 1 98.44 121 THR B O 1
ATOM 2932 N N . ASN B 1 122 ? -1.894 7.277 0.936 1 97.81 122 ASN B N 1
ATOM 2933 C CA . ASN B 1 122 ? -0.61 6.703 0.542 1 97.81 122 ASN B CA 1
ATOM 2934 C C . ASN B 1 122 ? 0.184 6.223 1.752 1 97.81 122 ASN B C 1
ATOM 2936 O O . ASN B 1 122 ? 1.401 6.051 1.673 1 97.81 122 ASN B O 1
ATOM 2940 N N . SER B 1 123 ? -0.474 6.035 2.871 1 97.94 123 SER B N 1
ATOM 2941 C CA . SER B 1 123 ? 0.156 5.605 4.117 1 97.94 123 SER B CA 1
ATOM 2942 C C . SER B 1 123 ? 0.123 4.086 4.258 1 97.94 123 SER B C 1
ATOM 2944 O O . SER B 1 123 ? -0.951 3.482 4.27 1 97.94 123 SER B O 1
ATOM 2946 N N . LEU B 1 124 ? 1.262 3.504 4.422 1 97.88 124 LEU B N 1
ATOM 2947 C CA . LEU B 1 124 ? 1.365 2.072 4.688 1 97.88 124 LEU B CA 1
ATOM 2948 C C . LEU B 1 124 ? 0.689 1.715 6.008 1 97.88 124 LEU B C 1
ATOM 2950 O O . LEU B 1 124 ? 0.009 0.691 6.102 1 97.88 124 LEU B O 1
ATOM 2954 N N . GLN B 1 125 ? 0.804 2.545 6.945 1 96.69 125 GLN B N 1
ATOM 2955 C CA . GLN B 1 125 ? 0.257 2.281 8.273 1 96.69 125 GLN B CA 1
ATOM 2956 C C . GLN B 1 125 ? -1.269 2.314 8.258 1 96.69 125 GLN B C 1
ATOM 2958 O O . GLN B 1 125 ? -1.919 1.545 8.969 1 96.69 125 GLN B O 1
ATOM 2963 N N . ILE B 1 126 ? -1.78 3.17 7.488 1 97.69 126 ILE B N 1
ATOM 2964 C CA . ILE B 1 126 ? -3.234 3.238 7.379 1 97.69 126 ILE B CA 1
ATOM 2965 C C . ILE B 1 126 ? -3.758 1.992 6.668 1 97.69 126 ILE B C 1
ATOM 2967 O O . ILE B 1 126 ? -4.797 1.446 7.043 1 97.69 126 ILE B O 1
ATOM 2971 N N . PHE B 1 127 ? -3.025 1.503 5.602 1 98.06 127 PHE B N 1
ATOM 2972 C CA . PHE B 1 127 ? -3.404 0.246 4.969 1 98.06 127 PHE B CA 1
ATOM 2973 C C . PHE B 1 127 ? -3.537 -0.865 6.004 1 98.06 127 PHE B C 1
ATOM 2975 O O . PHE B 1 127 ? -4.562 -1.544 6.062 1 98.06 127 PHE B O 1
ATOM 2982 N N . ILE B 1 128 ? -2.539 -0.957 6.801 1 96.88 128 ILE B N 1
ATOM 2983 C CA . ILE B 1 128 ? -2.447 -2.027 7.785 1 96.88 128 ILE B CA 1
ATOM 2984 C C . ILE B 1 128 ? -3.578 -1.892 8.805 1 96.88 128 ILE B C 1
ATOM 2986 O O . ILE B 1 128 ? -4.289 -2.861 9.086 1 96.88 128 ILE B O 1
ATOM 2990 N N . ARG B 1 129 ? -3.791 -0.727 9.25 1 95.88 129 ARG B N 1
ATOM 2991 C CA . ARG B 1 129 ? -4.746 -0.484 10.328 1 95.88 129 ARG B CA 1
ATOM 2992 C C . ARG B 1 129 ? -6.176 -0.705 9.852 1 95.88 129 ARG B C 1
ATOM 2994 O O . ARG B 1 129 ? -7.051 -1.071 10.641 1 95.88 129 ARG B O 1
ATOM 3001 N N . ALA B 1 130 ? -6.445 -0.545 8.617 1 97.94 130 ALA B N 1
ATOM 3002 C CA . ALA B 1 130 ? -7.797 -0.605 8.078 1 97.94 130 ALA B CA 1
ATOM 3003 C C . ALA B 1 130 ? -8.203 -2.043 7.766 1 97.94 130 ALA B C 1
ATOM 3005 O O . ALA B 1 130 ? -9.375 -2.328 7.527 1 97.94 130 ALA B O 1
ATOM 3006 N N . VAL B 1 131 ? -7.262 -2.961 7.75 1 96.81 131 VAL B N 1
ATOM 3007 C CA . VAL B 1 131 ? -7.473 -4.332 7.305 1 96.81 131 VAL B CA 1
ATOM 3008 C C . VAL B 1 131 ? -8.641 -4.949 8.062 1 96.81 131 VAL B C 1
ATOM 3010 O O . VAL B 1 131 ? -9.531 -5.562 7.465 1 96.81 131 VAL B O 1
ATOM 3013 N N . PRO B 1 132 ? -8.797 -4.734 9.344 1 95.56 132 PRO B N 1
ATOM 3014 C CA . PRO B 1 132 ? -9.852 -5.434 10.086 1 95.56 132 PRO B CA 1
ATOM 3015 C C . PRO B 1 132 ? -11.234 -4.836 9.859 1 95.56 132 PRO B C 1
ATOM 3017 O O . PRO B 1 132 ? -12.234 -5.363 10.359 1 95.56 132 PRO B O 1
ATOM 3020 N N . TYR B 1 133 ? -11.352 -3.773 9.109 1 97.12 133 TYR B N 1
ATOM 3021 C CA . TYR B 1 133 ? -12.625 -3.066 8.992 1 97.12 133 TYR B CA 1
ATOM 3022 C C . TYR B 1 133 ? -13.172 -3.143 7.574 1 97.12 133 TYR B C 1
ATOM 3024 O O . TYR B 1 133 ? -12.93 -2.246 6.762 1 97.12 133 TYR B O 1
ATOM 3032 N N . PRO B 1 134 ? -14.008 -4.125 7.273 1 94.56 134 PRO B N 1
ATOM 3033 C CA . PRO B 1 134 ? -14.469 -4.383 5.906 1 94.56 134 PRO B CA 1
ATOM 3034 C C . PRO B 1 134 ? -15.383 -3.285 5.379 1 94.56 134 PRO B C 1
ATOM 3036 O O . PRO B 1 134 ? -15.57 -3.16 4.164 1 94.56 134 PRO B O 1
ATOM 3039 N N . ASN B 1 135 ? -15.969 -2.488 6.301 1 95.94 135 ASN B N 1
ATOM 3040 C CA . ASN B 1 135 ? -16.859 -1.416 5.871 1 95.94 135 ASN B CA 1
ATOM 3041 C C . ASN B 1 135 ? -16.078 -0.222 5.328 1 95.94 135 ASN B C 1
ATOM 3043 O O . ASN B 1 135 ? -16.656 0.681 4.723 1 95.94 135 ASN B O 1
ATOM 3047 N N . LEU B 1 136 ? -14.781 -0.208 5.52 1 98.19 136 LEU B N 1
ATOM 3048 C CA . LEU B 1 136 ? -13.922 0.848 4.992 1 98.19 136 LEU B CA 1
ATOM 3049 C C . LEU B 1 136 ? -13.289 0.427 3.672 1 98.19 136 LEU B C 1
ATOM 3051 O O . LEU B 1 136 ? -12.422 -0.453 3.646 1 98.19 136 LEU B O 1
ATOM 3055 N N . GLN B 1 137 ? -13.711 0.975 2.623 1 98.25 137 GLN B N 1
ATOM 3056 C CA . GLN B 1 137 ? -13.016 0.774 1.356 1 98.25 137 GLN B CA 1
ATOM 3057 C C . GLN B 1 137 ? -11.719 1.576 1.31 1 98.25 137 GLN B C 1
ATOM 3059 O O . GLN B 1 137 ? -11.727 2.793 1.505 1 98.25 137 GLN B O 1
ATOM 3064 N N . VAL B 1 138 ? -10.633 0.906 1.064 1 98.56 138 VAL B N 1
ATOM 3065 C CA . VAL B 1 138 ? -9.328 1.566 1.083 1 98.56 138 VAL B CA 1
ATOM 3066 C C . VAL B 1 138 ? -8.719 1.545 -0.317 1 98.56 138 VAL B C 1
ATOM 3068 O O . VAL B 1 138 ? -8.609 0.485 -0.938 1 98.56 138 VAL B O 1
ATOM 3071 N N . ILE B 1 139 ? -8.32 2.688 -0.779 1 97.94 139 ILE B N 1
ATOM 3072 C CA . ILE B 1 139 ? -7.715 2.844 -2.096 1 97.94 139 ILE B CA 1
ATOM 3073 C C . ILE B 1 139 ? -6.25 3.248 -1.944 1 97.94 139 ILE B C 1
ATOM 3075 O O . ILE B 1 139 ? -5.938 4.242 -1.283 1 97.94 139 ILE B O 1
ATOM 3079 N N . SER B 1 140 ? -5.391 2.461 -2.574 1 97.62 140 SER B N 1
ATOM 3080 C CA . SER B 1 140 ? -3.965 2.762 -2.578 1 97.62 140 SER B CA 1
ATOM 3081 C C . SER B 1 140 ? -3.594 3.668 -3.748 1 97.62 140 SER B C 1
ATOM 3083 O O . SER B 1 140 ? -4.258 3.654 -4.785 1 97.62 140 SER B O 1
ATOM 3085 N N . LEU B 1 141 ? -2.553 4.395 -3.533 1 96.62 141 LEU B N 1
ATOM 3086 C CA . LEU B 1 141 ? -1.965 5.238 -4.57 1 96.62 141 LEU B CA 1
ATOM 3087 C C . LEU B 1 141 ? -0.652 4.648 -5.07 1 96.62 141 LEU B C 1
ATOM 3089 O O . LEU B 1 141 ? 0.07 3.996 -4.312 1 96.62 141 LEU B O 1
ATOM 3093 N N . PRO B 1 142 ? -0.41 4.883 -6.344 1 95.69 142 PRO B N 1
ATOM 3094 C CA . PRO B 1 142 ? 0.874 4.41 -6.867 1 95.69 142 PRO B CA 1
ATOM 3095 C C . PRO B 1 142 ? 2.057 5.23 -6.355 1 95.69 142 PRO B C 1
ATOM 3097 O O . PRO B 1 142 ? 1.915 6.426 -6.094 1 95.69 142 PRO B O 1
ATOM 3100 N N . GLY B 1 143 ? 3.223 4.508 -6.219 1 96.12 143 GLY B N 1
ATOM 3101 C CA . GLY B 1 143 ? 4.41 5.266 -5.855 1 96.12 143 GLY B CA 1
ATOM 3102 C C . GLY B 1 143 ? 5.516 4.398 -5.281 1 96.12 143 GLY B C 1
ATOM 3103 O O . GLY B 1 143 ? 5.441 3.17 -5.336 1 96.12 143 GLY B O 1
ATOM 3104 N N . ILE B 1 144 ? 6.508 5.109 -4.828 1 97.31 144 ILE B N 1
ATOM 3105 C CA . ILE B 1 144 ? 7.684 4.465 -4.258 1 97.31 144 ILE B CA 1
ATOM 3106 C C . ILE B 1 144 ? 7.633 4.547 -2.732 1 97.31 144 ILE B C 1
ATOM 3108 O O . ILE B 1 144 ? 7.281 5.59 -2.174 1 97.31 144 ILE B O 1
ATOM 3112 N N . LEU B 1 145 ? 8.016 3.455 -2.102 1 97.75 145 LEU B N 1
ATOM 3113 C CA . LEU B 1 145 ? 8.008 3.408 -0.644 1 97.75 145 LEU B CA 1
ATOM 3114 C C . LEU B 1 145 ? 9.023 4.383 -0.059 1 97.75 145 LEU B C 1
ATOM 3116 O O . LEU B 1 145 ? 10.219 4.277 -0.337 1 97.75 145 LEU B O 1
ATOM 3120 N N . ASN B 1 146 ? 8.5 5.328 0.66 1 96.06 146 ASN B N 1
ATOM 3121 C CA . ASN B 1 146 ? 9.305 6.207 1.499 1 96.06 146 ASN B CA 1
ATOM 3122 C C . ASN B 1 146 ? 9.391 5.691 2.934 1 96.06 146 ASN B C 1
ATOM 3124 O O . ASN B 1 146 ? 8.391 5.719 3.662 1 96.06 146 ASN B O 1
ATOM 3128 N N . ARG B 1 147 ? 10.492 5.262 3.352 1 93.44 147 ARG B N 1
ATOM 3129 C CA . ARG B 1 147 ? 10.648 4.562 4.621 1 93.44 147 ARG B CA 1
ATOM 3130 C C . ARG B 1 147 ? 10.648 5.543 5.793 1 93.44 147 ARG B C 1
ATOM 3132 O O . ARG B 1 147 ? 10.375 5.156 6.93 1 93.44 147 ARG B O 1
ATOM 3139 N N . ASP B 1 148 ? 10.938 6.773 5.586 1 88.75 148 ASP B N 1
ATOM 3140 C CA . ASP B 1 148 ? 10.938 7.777 6.645 1 88.75 148 ASP B CA 1
ATOM 3141 C C . ASP B 1 148 ? 9.516 8.07 7.121 1 88.75 148 ASP B C 1
ATOM 3143 O O . ASP B 1 148 ? 9.297 8.328 8.305 1 88.75 148 ASP B O 1
ATOM 3147 N N . THR B 1 149 ? 8.641 8.023 6.195 1 91.44 149 THR B N 1
ATOM 3148 C CA . THR B 1 149 ? 7.262 8.375 6.52 1 91.44 149 THR B CA 1
ATOM 3149 C C . THR B 1 149 ? 6.355 7.148 6.418 1 91.44 149 THR B C 1
ATOM 3151 O O . THR B 1 149 ? 5.148 7.242 6.652 1 91.44 149 THR B O 1
ATOM 3154 N N . LEU B 1 150 ? 6.906 5.984 5.977 1 95.19 150 LEU B N 1
ATOM 3155 C CA . LEU B 1 150 ? 6.137 4.77 5.73 1 95.19 150 LEU B CA 1
ATOM 3156 C C . LEU B 1 150 ? 4.918 5.062 4.863 1 95.19 150 LEU B C 1
ATOM 3158 O O . LEU B 1 150 ? 3.791 4.723 5.23 1 95.19 150 LEU B O 1
ATOM 3162 N N . SER B 1 151 ? 5.266 5.641 3.768 1 96.88 151 SER B N 1
ATOM 3163 C CA . SER B 1 151 ? 4.273 6.074 2.793 1 96.88 151 SER B CA 1
ATOM 3164 C C . SER B 1 151 ? 4.781 5.895 1.366 1 96.88 151 SER B C 1
ATOM 3166 O O . SER B 1 151 ? 5.945 5.551 1.156 1 96.88 151 SER B O 1
ATOM 3168 N N . PHE B 1 152 ? 3.916 6.012 0.477 1 97.81 152 PHE B N 1
ATOM 3169 C CA . PHE B 1 152 ? 4.285 5.961 -0.933 1 97.81 152 PHE B CA 1
ATOM 3170 C C . PHE B 1 152 ? 4.223 7.352 -1.558 1 97.81 152 PHE B C 1
ATOM 3172 O O . PHE B 1 152 ? 3.281 8.102 -1.312 1 97.81 152 PHE B O 1
ATOM 3179 N N . VAL B 1 153 ? 5.293 7.66 -2.307 1 96.94 153 VAL B N 1
ATOM 3180 C CA . VAL B 1 153 ? 5.375 8.953 -2.969 1 96.94 153 VAL B CA 1
ATOM 3181 C C . VAL B 1 153 ? 5.801 8.766 -4.426 1 96.94 153 VAL B C 1
ATOM 3183 O O . VAL B 1 153 ? 6.406 7.75 -4.773 1 96.94 153 VAL B O 1
ATOM 3186 N N . GLY B 1 154 ? 5.383 9.734 -5.262 1 93.69 154 GLY B N 1
ATOM 3187 C CA . GLY B 1 154 ? 5.75 9.648 -6.668 1 93.69 154 GLY B CA 1
ATOM 3188 C C . GLY B 1 154 ? 5.098 10.719 -7.523 1 93.69 154 GLY B C 1
ATOM 3189 O O . GLY B 1 154 ? 4.035 11.234 -7.172 1 93.69 154 GLY B O 1
ATOM 3190 N N . SER B 1 155 ? 5.703 10.922 -8.609 1 90.31 155 SER B N 1
ATOM 3191 C CA . SER B 1 155 ? 5.262 11.977 -9.516 1 90.31 155 SER B CA 1
ATOM 3192 C C . SER B 1 155 ? 3.924 11.625 -10.164 1 90.31 155 SER B C 1
ATOM 3194 O O . SER B 1 155 ? 3.242 12.5 -10.703 1 90.31 155 SER B O 1
ATOM 3196 N N . GLU B 1 156 ? 3.553 10.383 -10.078 1 90.69 156 GLU B N 1
ATOM 3197 C CA . GLU B 1 156 ? 2.318 9.945 -10.719 1 90.69 156 GLU B CA 1
ATOM 3198 C C . GLU B 1 156 ? 1.111 10.188 -9.82 1 90.69 156 GLU B C 1
ATOM 3200 O O . GLU B 1 156 ? -0.03 10.164 -10.281 1 90.69 156 GLU B O 1
ATOM 3205 N N . ILE B 1 157 ? 1.304 10.367 -8.602 1 93.88 157 ILE B N 1
ATOM 3206 C CA . ILE B 1 157 ? 0.232 10.391 -7.609 1 93.88 157 ILE B CA 1
ATOM 3207 C C . ILE B 1 157 ? -0.679 11.594 -7.859 1 93.88 157 ILE B C 1
ATOM 3209 O O . ILE B 1 157 ? -1.904 11.453 -7.895 1 93.88 157 ILE B O 1
ATOM 3213 N N . PRO B 1 158 ? -0.104 12.766 -8.133 1 92.62 158 PRO B N 1
ATOM 3214 C CA . PRO B 1 158 ? -1 13.906 -8.352 1 92.62 158 PRO B CA 1
ATOM 3215 C C . PRO B 1 158 ? -1.958 13.688 -9.523 1 92.62 158 PRO B C 1
ATOM 3217 O O . PRO B 1 158 ? -3.148 13.992 -9.414 1 92.62 158 PRO B O 1
ATOM 3220 N N . GLY B 1 159 ? -1.422 13.172 -10.562 1 91.12 159 GLY B N 1
ATOM 3221 C CA . GLY B 1 159 ? -2.287 12.867 -11.688 1 91.12 159 GLY B CA 1
ATOM 3222 C C . GLY B 1 159 ? -3.379 11.867 -11.359 1 91.12 159 GLY B C 1
ATOM 3223 O O . GLY B 1 159 ? -4.531 12.039 -11.766 1 91.12 159 GLY B O 1
ATOM 3224 N N . TYR B 1 160 ? -3.074 10.883 -10.648 1 92.31 160 TYR B N 1
ATOM 3225 C CA . TYR B 1 160 ? -4.035 9.867 -10.234 1 92.31 160 TYR B CA 1
ATOM 3226 C C . TYR B 1 160 ? -5.066 10.445 -9.273 1 92.31 160 TYR B C 1
ATOM 3228 O O . TYR B 1 160 ? -6.262 10.156 -9.383 1 92.31 160 TYR B O 1
ATOM 3236 N N . LEU B 1 161 ? -4.672 11.281 -8.414 1 94.62 161 LEU B N 1
ATOM 3237 C CA . LEU B 1 161 ? -5.539 11.875 -7.398 1 94.62 161 LEU B CA 1
ATOM 3238 C C . LEU B 1 161 ? -6.586 12.781 -8.047 1 94.62 161 LEU B C 1
ATOM 3240 O O . LEU B 1 161 ? -7.695 12.922 -7.523 1 94.62 161 LEU B O 1
ATOM 3244 N N . ARG B 1 162 ? -6.262 13.32 -9.148 1 92.19 162 ARG B N 1
ATOM 3245 C CA . ARG B 1 162 ? -7.164 14.242 -9.836 1 92.19 162 ARG B CA 1
ATOM 3246 C C . ARG B 1 162 ? -8.422 13.523 -10.312 1 92.19 162 ARG B C 1
ATOM 3248 O O . ARG B 1 162 ? -9.438 14.164 -10.602 1 92.19 162 ARG B O 1
ATOM 3255 N N . THR B 1 163 ? -8.305 12.281 -10.398 1 91.25 163 THR B N 1
ATOM 3256 C CA . THR B 1 163 ? -9.445 11.516 -10.891 1 91.25 163 THR B CA 1
ATOM 3257 C C . THR B 1 163 ? -10.484 11.32 -9.781 1 91.25 163 THR B C 1
ATOM 3259 O O . THR B 1 163 ? -11.609 10.914 -10.055 1 91.25 163 THR B O 1
ATOM 3262 N N . PHE B 1 164 ? -10.164 11.688 -8.586 1 94.12 164 PHE B N 1
ATOM 3263 C CA . PHE B 1 164 ? -11.055 11.477 -7.449 1 94.12 164 PHE B CA 1
ATOM 3264 C C . PHE B 1 164 ? -11.695 12.797 -7.02 1 94.12 164 PHE B C 1
ATOM 3266 O O . PHE B 1 164 ? -11.109 13.859 -7.184 1 94.12 164 PHE B O 1
ATOM 3273 N N . ASN B 1 165 ? -12.875 12.695 -6.559 1 95.31 165 ASN B N 1
ATOM 3274 C CA . ASN B 1 165 ? -13.531 13.797 -5.859 1 95.31 165 ASN B CA 1
ATOM 3275 C C . ASN B 1 165 ? -13.516 13.586 -4.348 1 95.31 165 ASN B C 1
ATOM 3277 O O . ASN B 1 165 ? -14.438 13 -3.787 1 95.31 165 ASN B O 1
ATOM 3281 N N . ILE B 1 166 ? -12.578 14.125 -3.729 1 97.81 166 ILE B N 1
ATOM 3282 C CA . ILE B 1 166 ? -12.398 13.938 -2.291 1 97.81 166 ILE B CA 1
ATOM 3283 C C . ILE B 1 166 ? -13.312 14.898 -1.531 1 97.81 166 ILE B C 1
ATOM 3285 O O . ILE B 1 166 ? -13.227 16.109 -1.7 1 97.81 166 ILE B O 1
ATOM 3289 N N . THR B 1 167 ? -14.164 14.375 -0.656 1 98.12 167 THR B N 1
ATOM 3290 C CA . THR B 1 167 ? -15.102 15.203 0.09 1 98.12 167 THR B CA 1
ATOM 3291 C C . THR B 1 167 ? -14.406 15.891 1.263 1 98.12 167 THR B C 1
ATOM 3293 O O . THR B 1 167 ? -14.609 17.078 1.51 1 98.12 167 THR B O 1
ATOM 3296 N N . LYS B 1 168 ? -13.57 15.094 1.963 1 98.75 168 LYS B N 1
ATOM 3297 C CA . LYS B 1 168 ? -12.883 15.617 3.139 1 98.75 168 LYS B CA 1
ATOM 3298 C C . LYS B 1 168 ? -11.438 15.133 3.188 1 98.75 168 LYS B C 1
ATOM 3300 O O . LYS B 1 168 ? -11.164 13.945 3.012 1 98.75 168 LYS B O 1
ATOM 3305 N N . ALA B 1 169 ? -10.547 16.047 3.348 1 98.81 169 ALA B N 1
ATOM 3306 C CA . ALA B 1 169 ? -9.133 15.719 3.52 1 98.81 169 ALA B CA 1
ATOM 3307 C C . ALA B 1 169 ? -8.672 16.016 4.945 1 98.81 169 ALA B C 1
ATOM 3309 O O . ALA B 1 169 ? -8.828 17.141 5.434 1 98.81 169 ALA B O 1
ATOM 3310 N N . PHE B 1 170 ? -8.062 15.016 5.59 1 98.88 170 PHE B N 1
ATOM 3311 C CA . PHE B 1 170 ? -7.492 15.156 6.926 1 98.88 170 PHE B CA 1
ATOM 3312 C C . PHE B 1 170 ? -5.973 15.172 6.867 1 98.88 170 PHE B C 1
ATOM 3314 O O . PHE B 1 170 ? -5.348 14.133 6.641 1 98.88 170 PHE B O 1
ATOM 3321 N N . MET B 1 171 ? -5.449 16.328 7.117 1 98.62 171 MET B N 1
ATOM 3322 C CA . MET B 1 171 ? -4.051 16.594 6.805 1 98.62 171 MET B CA 1
ATOM 3323 C C . MET B 1 171 ? -3.242 16.828 8.078 1 98.62 171 MET B C 1
ATOM 3325 O O . MET B 1 171 ? -3.713 17.484 9.008 1 98.62 171 MET B O 1
ATOM 3329 N N . ALA B 1 172 ? -2.041 16.312 8.086 1 97.31 172 ALA B N 1
ATOM 3330 C CA . ALA B 1 172 ? -1.052 16.625 9.117 1 97.31 172 ALA B CA 1
ATOM 3331 C C . ALA B 1 172 ? -0.049 17.672 8.609 1 97.31 172 ALA B C 1
ATOM 3333 O O . ALA B 1 172 ? -0.041 18 7.422 1 97.31 172 ALA B O 1
ATOM 3334 N N . SER B 1 173 ? 0.722 18.141 9.562 1 95.69 173 SER B N 1
ATOM 3335 C CA . SER B 1 173 ? 1.738 19.125 9.211 1 95.69 173 SER B CA 1
ATOM 3336 C C . SER B 1 173 ? 2.949 19.016 10.133 1 95.69 173 SER B C 1
ATOM 3338 O O . SER B 1 173 ? 2.807 18.719 11.32 1 95.69 173 SER B O 1
ATOM 3340 N N . THR B 1 174 ? 4.098 19.281 9.555 1 92.62 174 THR B N 1
ATOM 3341 C CA . THR B 1 174 ? 5.312 19.359 10.359 1 92.62 174 THR B CA 1
ATOM 3342 C C . THR B 1 174 ? 5.398 20.688 11.094 1 92.62 174 THR B C 1
ATOM 3344 O O . THR B 1 174 ? 5.961 20.766 12.188 1 92.62 174 THR B O 1
ATOM 3347 N N . GLY B 1 175 ? 4.82 21.688 10.477 1 93.69 175 GLY B N 1
ATOM 3348 C CA . GLY B 1 175 ? 4.762 23.031 11.047 1 93.69 175 GLY B CA 1
ATOM 3349 C C . GLY B 1 175 ? 3.68 23.891 10.43 1 93.69 175 GLY B C 1
ATOM 3350 O O . GLY B 1 175 ? 3.326 23.703 9.258 1 93.69 175 GLY B O 1
ATOM 3351 N N . VAL B 1 176 ? 3.254 24.812 11.297 1 96.56 176 VAL B N 1
ATOM 3352 C CA . VAL B 1 176 ? 2.178 25.703 10.867 1 96.56 176 VAL B CA 1
ATOM 3353 C C . VAL B 1 176 ? 2.482 27.125 11.312 1 96.56 176 VAL B C 1
ATOM 3355 O O . VAL B 1 176 ? 2.68 27.391 12.5 1 96.56 176 VAL B O 1
ATOM 3358 N N . THR B 1 177 ? 2.531 28.031 10.391 1 94.44 177 THR B N 1
ATOM 3359 C CA . THR B 1 177 ? 2.568 29.453 10.68 1 94.44 177 THR B CA 1
ATOM 3360 C C . THR B 1 177 ? 1.558 30.203 9.82 1 94.44 177 THR B C 1
ATOM 3362 O O . THR B 1 177 ? 1.105 29.703 8.797 1 94.44 177 THR B O 1
ATOM 3365 N N . ILE B 1 178 ? 1.189 31.312 10.305 1 94.88 178 ILE B N 1
ATOM 3366 C CA . ILE B 1 178 ? 0.282 32.156 9.539 1 94.88 178 ILE B CA 1
ATOM 3367 C C . ILE B 1 178 ? 0.94 32.562 8.227 1 94.88 178 ILE B C 1
ATOM 3369 O O . ILE B 1 178 ? 0.292 32.562 7.176 1 94.88 178 ILE B O 1
ATOM 3373 N N . GLU B 1 179 ? 2.205 32.812 8.25 1 90.19 179 GLU B N 1
ATOM 3374 C CA . GLU B 1 179 ? 2.947 33.312 7.098 1 90.19 179 GLU B CA 1
ATOM 3375 C C . GLU B 1 179 ? 3.176 32.219 6.074 1 90.19 179 GLU B C 1
ATOM 3377 O O . GLU B 1 179 ? 2.895 32.375 4.887 1 90.19 179 GLU B O 1
ATOM 3382 N N . ASN B 1 180 ? 3.604 31.062 6.574 1 91.31 180 ASN B N 1
ATOM 3383 C CA . ASN B 1 180 ? 4.004 29.984 5.664 1 91.31 180 ASN B CA 1
ATOM 3384 C C . ASN B 1 180 ? 2.852 29.031 5.387 1 91.31 180 ASN B C 1
ATOM 3386 O O . ASN B 1 180 ? 2.863 28.312 4.383 1 91.31 180 ASN B O 1
ATOM 3390 N N . GLY B 1 181 ? 1.933 28.969 6.289 1 97.25 181 GLY B N 1
ATOM 3391 C CA . GLY B 1 181 ? 0.866 27.984 6.141 1 97.25 181 GLY B CA 1
ATOM 3392 C C . GLY B 1 181 ? 1.235 26.609 6.672 1 97.25 181 GLY B C 1
ATOM 3393 O O . GLY B 1 181 ? 1.905 26.5 7.699 1 97.25 181 GLY B O 1
ATOM 3394 N N . LEU B 1 182 ? 0.674 25.562 6.023 1 97.94 182 LEU B N 1
ATOM 3395 C CA . LEU B 1 182 ? 0.984 24.188 6.367 1 97.94 182 LEU B CA 1
ATOM 3396 C C . LEU B 1 182 ? 2.23 23.703 5.629 1 97.94 182 LEU B C 1
ATOM 3398 O O . LEU B 1 182 ? 2.316 23.828 4.402 1 97.94 182 LEU B O 1
ATOM 3402 N N . THR B 1 183 ? 3.184 23.156 6.457 1 94.62 183 THR B N 1
ATOM 3403 C CA . THR B 1 183 ? 4.473 22.844 5.844 1 94.62 183 THR B CA 1
ATOM 3404 C C . THR B 1 183 ? 4.879 21.406 6.145 1 94.62 183 THR B C 1
ATOM 3406 O O . THR B 1 183 ? 4.391 20.797 7.102 1 94.62 183 THR B O 1
ATOM 3409 N N . ASN B 1 184 ? 5.633 20.859 5.227 1 92.31 184 ASN B N 1
ATOM 3410 C CA . ASN B 1 184 ? 6.211 19.531 5.41 1 92.31 184 ASN B CA 1
ATOM 3411 C C . ASN B 1 184 ? 7.688 19.5 5.035 1 92.31 184 ASN B C 1
ATOM 3413 O O . ASN B 1 184 ? 8.195 20.453 4.43 1 92.31 184 ASN B O 1
ATOM 3417 N N . ALA B 1 185 ? 8.344 18.422 5.355 1 87.56 185 ALA B N 1
ATOM 3418 C CA . ALA B 1 185 ? 9.805 18.406 5.301 1 87.56 185 ALA B CA 1
ATOM 3419 C C . ALA B 1 185 ? 10.297 17.641 4.078 1 87.56 185 ALA B C 1
ATOM 3421 O O . ALA B 1 185 ? 11.5 17.578 3.816 1 87.56 185 ALA B O 1
ATOM 3422 N N . SER B 1 186 ? 9.422 17.016 3.328 1 86.62 186 SER B N 1
ATOM 3423 C CA . SER B 1 186 ? 9.844 16.141 2.242 1 86.62 186 SER B CA 1
ATOM 3424 C C . SER B 1 186 ? 9.219 16.562 0.915 1 86.62 186 SER B C 1
ATOM 3426 O O . SER B 1 186 ? 8.016 16.812 0.84 1 86.62 186 SER B O 1
ATOM 3428 N N . ALA B 1 187 ? 10.031 16.547 -0.12 1 86 187 ALA B N 1
ATOM 3429 C CA . ALA B 1 187 ? 9.555 16.922 -1.445 1 86 187 ALA B CA 1
ATOM 3430 C C . ALA B 1 187 ? 8.531 15.922 -1.97 1 86 187 ALA B C 1
ATOM 3432 O O . ALA B 1 187 ? 7.547 16.312 -2.607 1 86 187 ALA B O 1
ATOM 3433 N N . GLY B 1 188 ? 8.789 14.664 -1.701 1 89.75 188 GLY B N 1
ATOM 3434 C CA . GLY B 1 188 ? 7.848 13.633 -2.125 1 89.75 188 GLY B CA 1
ATOM 3435 C C . GLY B 1 188 ? 6.477 13.781 -1.491 1 89.75 188 GLY B C 1
ATOM 3436 O O . GLY B 1 188 ? 5.457 13.688 -2.176 1 89.75 188 GLY B O 1
ATOM 3437 N N . GLU B 1 189 ? 6.488 14.109 -0.291 1 93.19 189 GLU B N 1
ATOM 3438 C CA . GLU B 1 189 ? 5.227 14.32 0.419 1 93.19 189 GLU B CA 1
ATOM 3439 C C . GLU B 1 189 ? 4.539 15.602 -0.044 1 93.19 189 GLU B C 1
ATOM 3441 O O . GLU B 1 189 ? 3.309 15.648 -0.13 1 93.19 189 GLU B O 1
ATOM 3446 N N . TYR B 1 190 ? 5.359 16.547 -0.344 1 93.81 190 TYR B N 1
ATOM 3447 C CA . TYR B 1 190 ? 4.832 17.844 -0.76 1 93.81 190 TYR B CA 1
ATOM 3448 C C . TYR B 1 190 ? 3.914 17.688 -1.968 1 93.81 190 TYR B C 1
ATOM 3450 O O . TYR B 1 190 ? 2.787 18.188 -1.966 1 93.81 190 TYR B O 1
ATOM 3458 N N . ALA B 1 191 ? 4.391 17 -2.934 1 93.69 191 ALA B N 1
ATOM 3459 C CA . ALA B 1 191 ? 3.643 16.859 -4.18 1 93.69 191 ALA B CA 1
ATOM 3460 C C . ALA B 1 191 ? 2.305 16.172 -3.943 1 93.69 191 ALA B C 1
ATOM 3462 O O . ALA B 1 191 ? 1.282 16.578 -4.504 1 93.69 191 ALA B O 1
ATOM 3463 N N . VAL B 1 192 ? 2.295 15.156 -3.119 1 96.88 192 VAL B N 1
ATOM 3464 C CA . VAL B 1 192 ? 1.076 14.422 -2.809 1 96.88 192 VAL B CA 1
ATOM 3465 C C . VAL B 1 192 ? 0.11 15.312 -2.037 1 96.88 192 VAL B C 1
ATOM 3467 O O . VAL B 1 192 ? -1.055 15.453 -2.416 1 96.88 192 VAL B O 1
ATOM 3470 N N . LYS B 1 193 ? 0.599 15.961 -1.004 1 97.56 193 LYS B N 1
ATOM 3471 C CA . LYS B 1 193 ? -0.245 16.797 -0.148 1 97.56 193 LYS B CA 1
ATOM 3472 C C . LYS B 1 193 ? -0.851 17.953 -0.933 1 97.56 193 LYS B C 1
ATOM 3474 O O . LYS B 1 193 ? -2.029 18.281 -0.764 1 97.56 193 LYS B O 1
ATOM 3479 N N . LYS B 1 194 ? -0.047 18.516 -1.742 1 96.5 194 LYS B N 1
ATOM 3480 C CA . LYS B 1 194 ? -0.538 19.609 -2.568 1 96.5 194 LYS B CA 1
ATOM 3481 C C . LYS B 1 194 ? -1.683 19.156 -3.469 1 96.5 194 LYS B C 1
ATOM 3483 O O . LYS B 1 194 ? -2.699 19.844 -3.586 1 96.5 194 LYS B O 1
ATOM 3488 N N . ALA B 1 195 ? -1.512 18.031 -4.066 1 96.69 195 ALA B N 1
ATOM 3489 C CA . ALA B 1 195 ? -2.549 17.484 -4.938 1 96.69 195 ALA B CA 1
ATOM 3490 C C . ALA B 1 195 ? -3.824 17.203 -4.152 1 96.69 195 ALA B C 1
ATOM 3492 O O . ALA B 1 195 ? -4.93 17.438 -4.641 1 96.69 195 ALA B O 1
ATOM 3493 N N . VAL B 1 196 ? -3.703 16.688 -2.979 1 98.06 196 VAL B N 1
ATOM 3494 C CA . VAL B 1 196 ? -4.855 16.391 -2.131 1 98.06 196 VAL B CA 1
ATOM 3495 C C . VAL B 1 196 ? -5.617 17.672 -1.827 1 98.06 196 VAL B C 1
ATOM 3497 O O . VAL B 1 196 ? -6.844 17.719 -1.956 1 98.06 196 VAL B O 1
ATOM 3500 N N . ILE B 1 197 ? -4.879 18.672 -1.482 1 97.69 197 ILE B N 1
ATOM 3501 C CA . ILE B 1 197 ? -5.48 19.953 -1.154 1 97.69 197 ILE B CA 1
ATOM 3502 C C . ILE B 1 197 ? -6.262 20.484 -2.357 1 97.69 197 ILE B C 1
ATOM 3504 O O . ILE B 1 197 ? -7.398 20.938 -2.217 1 97.69 197 ILE B O 1
ATOM 3508 N N . GLN B 1 198 ? -5.727 20.312 -3.49 1 95.62 198 GLN B N 1
ATOM 3509 C CA . GLN B 1 198 ? -6.316 20.844 -4.715 1 95.62 198 GLN B CA 1
ATOM 3510 C C . GLN B 1 198 ? -7.559 20.047 -5.113 1 95.62 198 GLN B C 1
ATOM 3512 O O . GLN B 1 198 ? -8.438 20.562 -5.801 1 95.62 198 GLN B O 1
ATOM 3517 N N . ASN B 1 199 ? -7.688 18.891 -4.598 1 96.31 199 ASN B N 1
ATOM 3518 C CA . ASN B 1 199 ? -8.758 18.016 -5.062 1 96.31 199 ASN B CA 1
ATOM 3519 C C . ASN B 1 199 ? -9.734 17.672 -3.938 1 96.31 199 ASN B C 1
ATOM 3521 O O . ASN B 1 199 ? -10.453 16.672 -4.016 1 96.31 199 ASN B O 1
ATOM 3525 N N . SER B 1 200 ? -9.711 18.406 -2.916 1 97.69 200 SER B N 1
ATOM 3526 C CA . SER B 1 200 ? -10.594 18.141 -1.785 1 97.69 200 SER B CA 1
ATOM 3527 C C . SER B 1 200 ? -11.578 19.297 -1.57 1 97.69 200 SER B C 1
ATOM 3529 O O . SER B 1 200 ? -11.211 20.469 -1.695 1 97.69 200 SER B O 1
ATOM 3531 N N . ARG B 1 201 ? -12.781 18.938 -1.24 1 97.62 201 ARG B N 1
ATOM 3532 C CA . ARG B 1 201 ? -13.812 19.938 -1.005 1 97.62 201 ARG B CA 1
ATOM 3533 C C . ARG B 1 201 ? -13.617 20.625 0.347 1 97.62 201 ARG B C 1
ATOM 3535 O O . ARG B 1 201 ? -13.664 21.844 0.443 1 97.62 201 ARG B O 1
ATOM 3542 N N . THR B 1 202 ? -13.484 19.828 1.36 1 98.62 202 THR B N 1
ATOM 3543 C CA . THR B 1 202 ? -13.258 20.328 2.711 1 98.62 202 THR B CA 1
ATOM 3544 C C . THR B 1 202 ? -11.914 19.859 3.246 1 98.62 202 THR B C 1
ATOM 3546 O O . THR B 1 202 ? -11.555 18.688 3.098 1 98.62 202 THR B O 1
ATOM 3549 N N . ARG B 1 203 ? -11.164 20.734 3.873 1 98.75 203 ARG B N 1
ATOM 3550 C CA . ARG B 1 203 ? -9.812 20.438 4.348 1 98.75 203 ARG B CA 1
ATOM 3551 C C . ARG B 1 203 ? -9.711 20.641 5.855 1 98.75 203 ARG B C 1
ATOM 3553 O O . ARG B 1 203 ? -10.102 21.688 6.375 1 98.75 203 ARG B O 1
ATOM 3560 N N . TYR B 1 204 ? -9.203 19.594 6.559 1 98.88 204 TYR B N 1
ATOM 3561 C CA . TYR B 1 204 ? -8.984 19.594 8 1 98.88 204 TYR B CA 1
ATOM 3562 C C . TYR B 1 204 ? -7.496 19.516 8.328 1 98.88 204 TYR B C 1
ATOM 3564 O O . TYR B 1 204 ? -6.805 18.594 7.879 1 98.88 204 TYR B O 1
ATOM 3572 N N . LEU B 1 205 ? -7.047 20.438 9.086 1 98.75 205 LEU B N 1
ATOM 3573 C CA . LEU B 1 205 ? -5.707 20.312 9.648 1 98.75 205 LEU B CA 1
ATOM 3574 C C . LEU B 1 205 ? -5.746 19.641 11.016 1 98.75 205 LEU B C 1
ATOM 3576 O O . LEU B 1 205 ? -6.457 20.094 11.914 1 98.75 205 LEU B O 1
ATOM 3580 N N . LEU B 1 206 ? -5.027 18.562 11.102 1 98.62 206 LEU B N 1
ATOM 3581 C CA . LEU B 1 206 ? -4.812 17.875 12.367 1 98.62 206 LEU B CA 1
ATOM 3582 C C . LEU B 1 206 ? -3.41 18.141 12.906 1 98.62 206 LEU B C 1
ATOM 3584 O O . LEU B 1 206 ? -2.43 17.625 12.367 1 98.62 206 LEU B O 1
ATOM 3588 N N . SER B 1 207 ? -3.35 18.938 13.984 1 97.19 207 SER B N 1
ATOM 3589 C CA . SER B 1 207 ? -2.037 19.312 14.5 1 97.19 207 SER B CA 1
ATOM 3590 C C . SER B 1 207 ? -2.088 19.547 16.016 1 97.19 207 SER B C 1
ATOM 3592 O O . SER B 1 207 ? -2.998 20.219 16.5 1 97.19 207 SER B O 1
ATOM 3594 N N . ASP B 1 208 ? -1.069 18.984 16.672 1 95.5 208 ASP B N 1
ATOM 3595 C CA . ASP B 1 208 ? -0.956 19.312 18.078 1 95.5 208 ASP B CA 1
ATOM 3596 C C . ASP B 1 208 ? -0.275 20.656 18.281 1 95.5 208 ASP B C 1
ATOM 3598 O O . ASP B 1 208 ? 0.268 21.234 17.328 1 95.5 208 ASP B O 1
ATOM 3602 N N . HIS B 1 209 ? -0.27 21.109 19.516 1 93.56 209 HIS B N 1
ATOM 3603 C CA . HIS B 1 209 ? 0.161 22.453 19.844 1 93.56 209 HIS B CA 1
ATOM 3604 C C . HIS B 1 209 ? 1.628 22.672 19.5 1 93.56 209 HIS B C 1
ATOM 3606 O O . HIS B 1 209 ? 2.061 23.812 19.281 1 93.56 209 HIS B O 1
ATOM 3612 N N . THR B 1 210 ? 2.379 21.594 19.391 1 90.81 210 THR B N 1
ATOM 3613 C CA . THR B 1 210 ? 3.818 21.734 19.188 1 90.81 210 THR B CA 1
ATOM 3614 C C . THR B 1 210 ? 4.133 22.141 17.766 1 90.81 210 THR B C 1
ATOM 3616 O O . THR B 1 210 ? 5.258 22.562 17.469 1 90.81 210 THR B O 1
ATOM 3619 N N . LYS B 1 211 ? 3.16 22.062 16.859 1 92.62 211 LYS B N 1
ATOM 3620 C CA . LYS B 1 211 ? 3.426 22.312 15.445 1 92.62 211 LYS B CA 1
ATOM 3621 C C . LYS B 1 211 ? 3.211 23.781 15.094 1 92.62 211 LYS B C 1
ATOM 3623 O O . LYS B 1 211 ? 3.633 24.234 14.031 1 92.62 211 LYS B O 1
ATOM 3628 N N . PHE B 1 212 ? 2.506 24.516 15.945 1 93.69 212 PHE B N 1
ATOM 3629 C CA . PHE B 1 212 ? 2.191 25.906 15.641 1 93.69 212 PHE B CA 1
ATOM 3630 C C . PHE B 1 212 ? 3.371 26.812 15.977 1 93.69 212 PHE B C 1
ATOM 3632 O O . PHE B 1 212 ? 4.031 26.625 17 1 93.69 212 PHE B O 1
ATOM 3639 N N . GLY B 1 213 ? 3.645 27.734 15.117 1 91.25 213 GLY B N 1
ATOM 3640 C CA . GLY B 1 213 ? 4.738 28.672 15.312 1 91.25 213 GLY B CA 1
ATOM 3641 C C . GLY B 1 213 ? 6.047 28.188 14.711 1 91.25 213 GLY B C 1
ATOM 3642 O O . GLY B 1 213 ? 7.078 28.859 14.844 1 91.25 213 GLY B O 1
ATOM 3643 N N . LYS B 1 214 ? 5.918 27.078 14.055 1 89.81 214 LYS B N 1
ATOM 3644 C CA . LYS B 1 214 ? 7.078 26.5 13.367 1 89.81 214 LYS B CA 1
ATOM 3645 C C . LYS B 1 214 ? 6.773 26.234 11.898 1 89.81 214 LYS B C 1
ATOM 3647 O O . LYS B 1 214 ? 5.609 26.219 11.492 1 89.81 214 LYS B O 1
ATOM 3652 N N . PHE B 1 215 ? 7.848 26.203 11.094 1 87.25 215 PHE B N 1
ATOM 3653 C CA . PHE B 1 215 ? 7.652 25.844 9.695 1 87.25 215 PHE B CA 1
ATOM 3654 C C . PHE B 1 215 ? 8.742 24.875 9.227 1 87.25 215 PHE B C 1
ATOM 3656 O O . PHE B 1 215 ? 9.812 24.812 9.836 1 87.25 215 PHE B O 1
ATOM 3663 N N . ALA B 1 216 ? 8.391 24.141 8.219 1 90.94 216 ALA B N 1
ATOM 3664 C CA . ALA B 1 216 ? 9.312 23.172 7.605 1 90.94 216 ALA B CA 1
ATOM 3665 C C . ALA B 1 216 ? 9.625 23.562 6.164 1 90.94 216 ALA B C 1
ATOM 3667 O O . ALA B 1 216 ? 9.312 24.672 5.73 1 90.94 216 ALA B O 1
ATOM 3668 N N . LEU B 1 217 ? 10.234 22.75 5.473 1 84.81 217 LEU B N 1
ATOM 3669 C CA . LEU B 1 217 ? 10.93 23.016 4.219 1 84.81 217 LEU B CA 1
ATOM 3670 C C . LEU B 1 217 ? 9.953 23.484 3.145 1 84.81 217 LEU B C 1
ATOM 3672 O O . LEU B 1 217 ? 10.258 24.406 2.377 1 84.81 217 LEU B O 1
ATOM 3676 N N . MET B 1 218 ? 8.789 22.938 3.037 1 91.25 218 MET B N 1
ATOM 3677 C CA . MET B 1 218 ? 7.906 23.203 1.908 1 91.25 218 MET B CA 1
ATOM 3678 C C . MET B 1 218 ? 6.488 23.5 2.385 1 91.25 218 MET B C 1
ATOM 3680 O O . MET B 1 218 ? 5.98 22.844 3.291 1 91.25 218 MET B O 1
ATOM 3684 N N . THR B 1 219 ? 5.914 24.5 1.767 1 94.94 219 THR B N 1
ATOM 3685 C CA . THR B 1 219 ? 4.523 24.844 2.029 1 94.94 219 THR B CA 1
ATOM 3686 C C . THR B 1 219 ? 3.59 24.125 1.056 1 94.94 219 THR B C 1
ATOM 3688 O O . THR B 1 219 ? 3.674 24.328 -0.157 1 94.94 219 THR B O 1
ATOM 3691 N N . TYR B 1 220 ? 2.648 23.297 1.583 1 96.25 220 TYR B N 1
ATOM 3692 C CA . TYR B 1 220 ? 1.767 22.594 0.664 1 96.25 220 TYR B CA 1
ATOM 3693 C C . TYR B 1 220 ? 0.364 23.188 0.683 1 96.25 220 TYR B C 1
ATOM 3695 O O . TYR B 1 220 ? -0.469 22.859 -0.164 1 96.25 220 TYR B O 1
ATOM 3703 N N . CYS B 1 221 ? 0.092 24.125 1.63 1 98 221 CYS B N 1
ATOM 3704 C CA . CYS B 1 221 ? -1.221 24.734 1.779 1 98 221 CYS B CA 1
ATOM 3705 C C . CYS B 1 221 ? -1.126 26.031 2.582 1 98 221 CYS B C 1
ATOM 3707 O O . CYS B 1 221 ? -0.47 26.078 3.625 1 98 221 CYS B O 1
ATOM 3709 N N . ARG B 1 222 ? -1.759 27.031 2.061 1 97.38 222 ARG B N 1
ATOM 3710 C CA . ARG B 1 222 ? -1.893 28.219 2.883 1 97.38 222 ARG B CA 1
ATOM 3711 C C . ARG B 1 222 ? -2.887 28 4.02 1 97.38 222 ARG B C 1
ATOM 3713 O O . ARG B 1 222 ? -3.854 27.25 3.865 1 97.38 222 ARG B O 1
ATOM 3720 N N . LEU B 1 223 ? -2.639 28.703 5.043 1 97.88 223 LEU B N 1
ATOM 3721 C CA . LEU B 1 223 ? -3.48 28.484 6.215 1 97.88 223 LEU B CA 1
ATOM 3722 C C . LEU B 1 223 ? -4.926 28.875 5.926 1 97.88 223 LEU B C 1
ATOM 3724 O O . LEU B 1 223 ? -5.855 28.203 6.383 1 97.88 223 LEU B O 1
ATOM 3728 N N . ASN B 1 224 ? -5.16 29.875 5.156 1 97.44 224 ASN B N 1
ATOM 3729 C CA . ASN B 1 224 ? -6.516 30.359 4.902 1 97.44 224 ASN B CA 1
ATOM 3730 C C . ASN B 1 224 ? -7.246 29.484 3.895 1 97.44 224 ASN B C 1
ATOM 3732 O O . ASN B 1 224 ? -8.398 29.734 3.557 1 97.44 224 ASN B O 1
ATOM 3736 N N . GLU B 1 225 ? -6.629 28.453 3.4 1 97.44 225 GLU B N 1
ATOM 3737 C CA . GLU B 1 225 ? -7.262 27.5 2.488 1 97.44 225 GLU B CA 1
ATOM 3738 C C . GLU B 1 225 ? -7.867 26.328 3.248 1 97.44 225 GLU B C 1
ATOM 3740 O O . GLU B 1 225 ? -8.57 25.5 2.666 1 97.44 225 GLU B O 1
ATOM 3745 N N . VAL B 1 226 ? -7.594 26.281 4.484 1 98 226 VAL B N 1
ATOM 3746 C CA . VAL B 1 226 ? -8.156 25.234 5.328 1 98 226 VAL B CA 1
ATOM 3747 C C . VAL B 1 226 ? -9.477 25.719 5.941 1 98 226 VAL B C 1
ATOM 3749 O O . VAL B 1 226 ? -9.594 26.875 6.332 1 98 226 VAL B O 1
ATOM 3752 N N . GLN B 1 227 ? -10.367 24.844 6.051 1 98.5 227 GLN B N 1
ATOM 3753 C CA . GLN B 1 227 ? -11.648 25.219 6.633 1 98.5 227 GLN B CA 1
ATOM 3754 C C . GLN B 1 227 ? -11.695 24.891 8.125 1 98.5 227 GLN B C 1
ATOM 3756 O O . GLN B 1 227 ? -12.383 25.562 8.8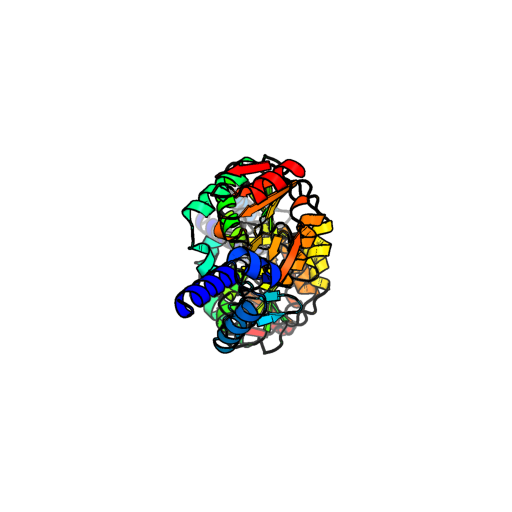91 1 98.5 227 GLN B O 1
ATOM 3761 N N . HIS B 1 228 ? -10.969 23.844 8.523 1 98.75 228 HIS B N 1
ATOM 3762 C CA . HIS B 1 228 ? -11.031 23.391 9.906 1 98.75 228 HIS B CA 1
ATOM 3763 C C . HIS B 1 228 ? -9.633 23.125 10.461 1 98.75 228 HIS B C 1
ATOM 3765 O O . HIS B 1 228 ? -8.773 22.578 9.766 1 98.75 228 HIS B O 1
ATOM 3771 N N . VAL B 1 229 ? -9.461 23.547 11.688 1 98.81 229 VAL B N 1
ATOM 3772 C CA . VAL B 1 229 ? -8.273 23.203 12.461 1 98.81 229 VAL B CA 1
ATOM 3773 C C . VAL B 1 229 ? -8.68 22.422 13.711 1 98.81 229 VAL B C 1
ATOM 3775 O O . VAL B 1 229 ? -9.5 22.891 14.5 1 98.81 229 VAL B O 1
ATOM 3778 N N . ILE B 1 230 ? -8.125 21.234 13.852 1 98.81 230 ILE B N 1
ATOM 3779 C CA . ILE B 1 230 ? -8.336 20.422 15.047 1 98.81 230 ILE B CA 1
ATOM 3780 C C . ILE B 1 230 ? -7.027 20.328 15.828 1 98.81 230 ILE B C 1
ATOM 3782 O O . ILE B 1 230 ? -6.016 19.844 15.305 1 98.81 230 ILE B O 1
ATOM 3786 N N . THR B 1 231 ? -7.039 20.781 17.047 1 98.5 231 THR B N 1
ATOM 3787 C CA . THR B 1 231 ? -5.816 20.859 17.844 1 98.5 231 THR B CA 1
ATOM 3788 C C . THR B 1 231 ? -6.102 20.531 19.312 1 98.5 231 THR B C 1
ATOM 3790 O O . THR B 1 231 ? -7.262 20.438 19.719 1 98.5 231 THR B O 1
ATOM 3793 N N . ASP B 1 232 ? -5.043 20.25 20.047 1 97.19 232 ASP B N 1
ATOM 3794 C CA . ASP B 1 232 ? -5.168 19.734 21.406 1 97.19 232 ASP B CA 1
ATOM 3795 C C . ASP B 1 232 ? -5.207 20.875 22.422 1 97.19 232 ASP B C 1
ATOM 3797 O O . ASP B 1 232 ? -5.629 20.688 23.562 1 97.19 232 ASP B O 1
ATOM 3801 N N . GLN B 1 233 ? -4.773 22.062 22.062 1 95.94 233 GLN B N 1
ATOM 3802 C CA . GLN B 1 233 ? -4.738 23.234 22.922 1 95.94 233 GLN B CA 1
ATOM 3803 C C . GLN B 1 233 ? -5.258 24.469 22.203 1 95.94 233 GLN B C 1
ATOM 3805 O O . GLN B 1 233 ? -5.23 24.531 20.969 1 95.94 233 GLN B O 1
ATOM 3810 N N . ALA B 1 234 ? -5.68 25.344 23.031 1 95.75 234 ALA B N 1
ATOM 3811 C CA . ALA B 1 234 ? -6.125 26.609 22.453 1 95.75 234 ALA B CA 1
ATOM 3812 C C . ALA B 1 234 ? -4.984 27.297 21.703 1 95.75 234 ALA B C 1
ATOM 3814 O O . ALA B 1 234 ? -3.846 27.312 22.172 1 95.75 234 ALA B O 1
ATOM 3815 N N . LEU B 1 235 ? -5.352 27.828 20.625 1 96.31 235 LEU B N 1
ATOM 3816 C CA . LEU B 1 235 ? -4.375 28.594 19.844 1 96.31 235 LEU B CA 1
ATOM 3817 C C . LEU B 1 235 ? -4.055 29.922 20.516 1 96.31 235 LEU B C 1
ATOM 3819 O O . LEU B 1 235 ? -4.832 30.406 21.344 1 96.31 235 LEU B O 1
ATOM 3823 N N . THR B 1 236 ? -2.91 30.5 20.172 1 94.06 236 THR B N 1
ATOM 3824 C CA . THR B 1 236 ? -2.596 31.844 20.641 1 94.06 236 THR B CA 1
ATOM 3825 C C . THR B 1 236 ? -3.578 32.875 20.078 1 94.06 236 THR B C 1
ATOM 3827 O O . THR B 1 236 ? -4.277 32.594 19.094 1 94.06 236 THR B O 1
ATOM 3830 N N . VAL B 1 237 ? -3.633 33.969 20.594 1 94.56 237 VAL B N 1
ATOM 3831 C CA . VAL B 1 237 ? -4.555 35 20.188 1 94.56 237 VAL B CA 1
ATOM 3832 C C . VAL B 1 237 ? -4.32 35.375 18.719 1 94.56 237 VAL B C 1
ATOM 3834 O O . VAL B 1 237 ? -5.273 35.594 17.969 1 94.56 237 VAL B O 1
ATOM 3837 N N . GLU B 1 238 ? -3.094 35.375 18.375 1 93.88 238 GLU B N 1
ATOM 3838 C CA . GLU B 1 238 ? -2.73 35.688 17 1 93.88 238 GLU B CA 1
ATOM 3839 C C . GLU B 1 238 ? -3.373 34.719 16.016 1 93.88 238 GLU B C 1
ATOM 3841 O O . GLU B 1 238 ? -3.969 35.125 15.016 1 93.88 238 GLU B O 1
ATOM 3846 N N . TYR B 1 239 ? -3.27 33.469 16.297 1 96.12 239 TYR B N 1
ATOM 3847 C CA . TYR B 1 239 ? -3.854 32.438 15.445 1 96.12 239 TYR B CA 1
ATOM 3848 C C . TYR B 1 239 ? -5.375 32.5 15.508 1 96.12 239 TYR B C 1
ATOM 3850 O O . TYR B 1 239 ? -6.051 32.281 14.492 1 96.12 239 TYR B O 1
ATOM 3858 N N . GLN B 1 240 ? -5.906 32.688 16.656 1 97.06 240 GLN B N 1
ATOM 3859 C CA . GLN B 1 240 ? -7.355 32.781 16.812 1 97.06 240 GLN B CA 1
ATOM 3860 C C . GLN B 1 240 ? -7.938 33.906 15.984 1 97.06 240 GLN B C 1
ATOM 3862 O O . GLN B 1 240 ? -8.953 33.75 15.305 1 97.06 240 GLN B O 1
ATOM 3867 N N . ASP B 1 241 ? -7.344 35.031 16.078 1 96.94 241 ASP B N 1
ATOM 3868 C CA . ASP B 1 241 ? -7.797 36.188 15.305 1 96.94 241 ASP B CA 1
ATOM 3869 C C . ASP B 1 241 ? -7.738 35.906 13.805 1 96.94 241 ASP B C 1
ATOM 3871 O O . ASP B 1 241 ? -8.672 36.25 13.07 1 96.94 241 ASP B O 1
ATOM 3875 N N . TYR B 1 242 ? -6.605 35.344 13.422 1 96.56 242 TYR B N 1
ATOM 3876 C CA . TYR B 1 242 ? -6.457 34.969 12.016 1 96.56 242 TYR B CA 1
ATOM 3877 C C . TYR B 1 242 ? -7.574 34.031 11.57 1 96.56 242 TYR B C 1
ATOM 3879 O O . TYR B 1 242 ? -8.188 34.25 10.523 1 96.56 242 TYR B O 1
ATOM 3887 N N . CYS B 1 243 ? -7.836 33.031 12.32 1 98.19 243 CYS B N 1
ATOM 3888 C CA . CYS B 1 243 ? -8.859 32.031 11.992 1 98.19 243 CYS B CA 1
ATOM 3889 C C . CYS B 1 243 ? -10.234 32.688 11.914 1 98.19 243 CYS B C 1
ATOM 3891 O O . CYS B 1 243 ? -11.031 32.375 11.023 1 98.19 243 CYS B O 1
ATOM 3893 N N . ARG B 1 244 ? -10.5 33.562 12.82 1 97.5 244 ARG B N 1
ATOM 3894 C CA . ARG B 1 244 ? -11.766 34.281 12.805 1 97.5 244 ARG B CA 1
ATOM 3895 C C . ARG B 1 244 ? -11.898 35.125 11.539 1 97.5 244 ARG B C 1
ATOM 3897 O O . ARG B 1 244 ? -12.945 35.125 10.891 1 97.5 244 ARG B O 1
ATOM 3904 N N . GLU B 1 245 ? -10.891 35.812 11.266 1 97.69 245 GLU B N 1
ATOM 3905 C CA . GLU B 1 245 ? -10.883 36.688 10.109 1 97.69 245 GLU B CA 1
ATOM 3906 C C . GLU B 1 245 ? -11.156 35.938 8.82 1 97.69 245 GLU B C 1
ATOM 3908 O O . GLU B 1 245 ? -11.859 36.406 7.934 1 97.69 245 GLU B O 1
ATOM 3913 N N . TYR B 1 246 ? -10.664 34.75 8.711 1 97.88 246 TYR B N 1
ATOM 3914 C CA . TYR B 1 246 ? -10.734 34 7.453 1 97.88 246 TYR B CA 1
ATOM 3915 C C . TYR B 1 246 ? -11.797 32.906 7.523 1 97.88 246 TYR B C 1
ATOM 3917 O O . TYR B 1 246 ? -11.906 32.094 6.613 1 97.88 246 TYR B O 1
ATOM 3925 N N . GLY B 1 247 ? -12.5 32.844 8.586 1 98.06 247 GLY B N 1
ATOM 3926 C CA . GLY B 1 247 ? -13.625 31.922 8.711 1 98.06 247 GLY B CA 1
ATOM 3927 C C . GLY B 1 247 ? -13.195 30.484 8.906 1 98.06 247 GLY B C 1
ATOM 3928 O O . GLY B 1 247 ? -13.875 29.562 8.453 1 98.06 247 GLY B O 1
ATOM 3929 N N . ILE B 1 248 ? -12.031 30.281 9.484 1 98.62 248 ILE B N 1
ATOM 3930 C CA . ILE B 1 248 ? -11.539 28.938 9.789 1 98.62 248 ILE B CA 1
ATOM 3931 C C . ILE B 1 248 ? -12.117 28.469 11.125 1 98.62 248 ILE B C 1
ATOM 3933 O O . ILE B 1 248 ? -11.992 29.172 12.141 1 98.62 248 ILE B O 1
ATOM 3937 N N . SER B 1 249 ? -12.773 27.344 11.141 1 98.69 249 SER B N 1
ATOM 3938 C CA . SER B 1 249 ? -13.312 26.781 12.383 1 98.69 249 SER B CA 1
ATOM 3939 C C . SER B 1 249 ? -12.234 26.047 13.164 1 98.69 249 SER B C 1
ATOM 3941 O O . SER B 1 249 ? -11.594 25.125 12.641 1 98.69 249 SER B O 1
ATOM 3943 N N . VAL B 1 250 ? -12.062 26.422 14.406 1 98.56 250 VAL B N 1
ATOM 3944 C CA . VAL B 1 250 ? -11.078 25.781 15.273 1 98.56 250 VAL B CA 1
ATOM 3945 C C . VAL B 1 250 ? -11.773 24.875 16.266 1 98.56 250 VAL B C 1
ATOM 3947 O O . VAL B 1 250 ? -12.727 25.281 16.938 1 98.56 250 VAL B O 1
ATOM 3950 N N . HIS B 1 251 ? -11.273 23.641 16.328 1 98.56 251 HIS B N 1
ATOM 3951 C CA . HIS B 1 251 ? -11.836 22.625 17.234 1 98.56 251 HIS B CA 1
ATOM 3952 C C . HIS B 1 251 ? -10.805 22.141 18.234 1 98.56 251 HIS B C 1
ATOM 3954 O O . HIS B 1 251 ? -9.75 21.641 17.844 1 98.56 251 HIS B O 1
ATOM 3960 N N . LEU B 1 252 ? -11.141 22.297 19.469 1 97.75 252 LEU B N 1
ATOM 3961 C CA . LEU B 1 252 ? -10.281 21.766 20.531 1 97.75 252 LEU B CA 1
ATOM 3962 C C . LEU B 1 252 ? -10.641 20.312 20.859 1 97.75 252 LEU B C 1
ATOM 3964 O O . LEU B 1 252 ? -11.812 20 21.062 1 97.75 252 LEU B O 1
ATOM 3968 N N . ALA B 1 253 ? -9.695 19.5 20.828 1 96.06 253 ALA B N 1
ATOM 3969 C CA . ALA B 1 253 ? -9.883 18.062 21.078 1 96.06 253 ALA B CA 1
ATOM 3970 C C . ALA B 1 253 ? -9.5 17.703 22.516 1 96.06 253 ALA B C 1
ATOM 3972 O O . ALA B 1 253 ? -8.688 18.391 23.141 1 96.06 253 ALA B O 1
#

InterPro domains:
  IPR001034 DeoR-type HTH domain [PF08220] (5-60)
  IPR001034 DeoR-type HTH domain [PR00037] (23-37)
  IPR001034 DeoR-type HTH domain [PR00037] (37-55)
  IPR001034 DeoR-type HTH domain [PS51000] (2-57)
  IPR001034 DeoR-type HTH domain [SM00420] (5-57)
  IPR014036 DeoR-like transcriptional repressor, C-terminal sensor domain [PF00455] (78-233)
  IPR018356 Transcription regulator, HTH DeoR-type, conserved site [PS00894] (5-39)
  IPR036388 Winged helix-like DNA-binding domain superfamily [G3DSA:1.10.10.10] (1-53)
  IPR036390 Winged helix DNA-binding domain superfamily [SSF46785] (1-66)
  IPR037171 NagB/RpiA transferase-like [SSF100950] (78-234)
  IPR050313 Carbohydrate Metabolism HTH-type Transcriptional Regulators [PTHR30363] (3-252)

Solvent-accessible surface area (backbone atoms only — not comparable to full-atom values): 25580 Å² total; per-residue (Å²): 110,67,68,60,48,43,51,50,49,48,50,45,29,53,66,55,32,57,41,42,49,67,56,51,23,64,75,67,69,46,53,67,69,57,50,51,53,47,48,50,52,34,39,72,69,50,46,27,38,84,48,92,74,26,38,25,22,41,53,51,61,56,58,44,60,73,63,48,43,76,64,51,49,66,53,62,46,69,51,30,44,37,30,13,49,53,57,36,70,73,62,54,71,71,37,33,31,35,49,38,58,36,63,44,44,50,57,22,53,71,65,40,56,88,37,43,30,34,38,37,36,42,22,52,61,50,56,62,69,40,58,86,30,82,48,47,43,37,32,43,44,37,22,35,64,36,74,54,55,42,22,41,32,43,87,61,30,38,66,58,51,64,77,45,78,28,48,36,31,41,34,55,53,66,4,29,31,83,88,62,8,35,11,34,63,44,73,53,55,36,52,45,50,30,38,49,59,75,36,31,75,37,38,32,39,44,42,54,66,85,24,56,75,35,49,30,79,40,66,46,40,54,51,78,72,36,45,32,40,33,19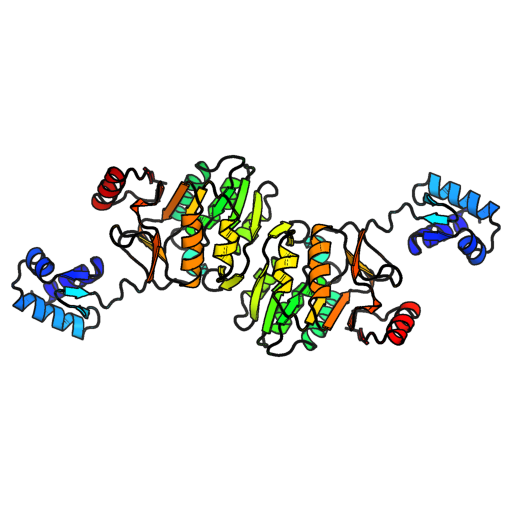,48,49,85,68,55,66,70,56,48,52,51,27,59,74,61,65,30,46,76,40,77,66,110,68,67,61,50,44,51,52,49,50,50,46,29,55,67,54,33,57,42,41,50,66,54,52,22,64,74,66,69,45,54,67,68,57,50,52,53,46,48,50,52,34,38,73,69,52,47,26,38,85,47,93,73,24,38,25,21,42,54,48,59,55,58,45,60,74,63,47,44,75,65,52,50,66,54,62,45,68,50,30,44,36,30,12,49,54,56,36,71,73,64,52,72,70,37,33,30,35,48,37,57,36,62,45,45,51,59,21,54,71,64,41,56,88,38,44,31,34,39,37,35,41,21,51,61,51,56,61,69,41,59,87,30,83,50,45,44,39,34,43,44,37,21,35,63,35,74,54,56,41,23,41,30,44,87,60,31,39,66,58,50,64,77,47,78,29,49,36,31,42,34,56,52,65,4,29,30,84,88,61,7,34,11,34,64,44,72,53,54,36,53,45,51,31,38,48,58,76,36,31,75,37,37,32,39,44,42,53,67,85,24,55,76,33,50,29,78,38,65,46,39,56,52,80,72,35,45,32,39,34,19,49,49,84,69,55,68,69,54,47,52,51,27,58,74,61,64,32,46,76,41,76,65

pLDDT: mean 90.61, std 10.46, range [44.41, 98.88]

Radius of gyration: 30.96 Å; Cα contacts (8 Å, |Δi|>4): 1099; chains: 2; bounding box: 58×106×57 Å

Sequence (506 aa):
MRTKRIDLIEAFIEQEKSVSLDTLCEKFNVSKNTIRRDIDDLVKKGTAEKVYGGVVSTQQPSDTRLLPYEQRHTVLSAEKDAISKKAASFVENGDVIYIDTGTTCLNMVDCLSHLNCTIITNSLQIFIRAVPYPNLQVISLPGILNRDTLSFVGSEIPGYLRTFNITKAFMASTGVTIENGLTNASAGEYAVKKAVIQNSRTRYLLSDHTKFGKFALMTYCRLNEVQHVITDQALTVEYQDYCREYGISVHLAMRTKRIDLIEAFIEQEKSVSLDTLCEKFNVSKNTIRRDIDDLVKKGTAEKVYGGVVSTQQPSDTRLLPYEQRHTVLSAEKDAISKKAASFVENGDVIYIDTGTTCLNMVDCLSHLNCTIITNSLQIFIRAVPYPNLQVISLPGILNRDTLSFVGSEIPGYLRTFNITKAFMASTGVTIENGLTNASAGEYAVKKAVIQNSRTRYLLSDHTKFGKFALMTYCRLNEVQHVITDQALTVEYQDYCREYGISVHLA